Protein AF-0000000078527926 (afdb_homodimer)

Secondary structure (DSSP, 8-state):
--EEEEETTEEEEE-B--B-TTT-SSSEEEEEEE--SSS--EEEEEEEETT-SSEEE-GGGT-TTS--TTTS-GGGGEEEEEEEE--SSPTTPBP-HHHHHHHHTT---TT-EEEEE-S----TTSTTTTSTT---EE--HHHHHHHHHTT-SEEEE-TTEES-S-HHHHHHHHHHHHTTT-EEEESB--GGG-S-SEEEEE-PPP-BTT--EEE---EEEE--GGG--/--EEEEETTEEEEE-B--B-TTT-SSSEEEEEEE--SSS--EEEEEEEETT-SSEEE-GGGT-TTS--TTTS-GGGGEEEEEEEE--SSPTTPBP-HHHHHHHHTT---TT-EEEEE-S----TTSTTTTSTT---EE--HHHHHHHHHTT-SEEEE-TTEES-S-HHHHHHHHHHHHTTT-EEEESB--GGG-S-SEEEEE-PPP-BTT--EEE---EEEE--GGG--

pLDDT: mean 96.19, std 4.08, range [77.5, 98.94]

InterPro domains:
  IPR007325 Kynurenine formamidase/cyclase-like [PF04199] (13-161)
  IPR007325 Kynurenine formamidase/cyclase-like [PTHR31118] (12-221)
  IPR037175 Kynurenine formamidase superfamily [G3DSA:3.50.30.50] (9-224)
  IPR037175 Kynurenine formamidase superfamily [SSF102198] (10-221)

Sequence (458 aa):
MSAYELGNGLRVIDLTKQLDPATETRRCHLFRFNTGGPIPDWHTIMDLTSHLGTHVECPYHHNDNWTDVQGLPITTFMGRAILVNIDHMEPNGKIKGEDLEKACGDRIKEGDIVILDSPRKLAPFTPASNTKEDERLFICRETAEWLKEKKVKCVGFGDGVSIESNNEDVCAFHDVLMEVNVVFLEVLKNLEELTTDTFFMSYAPMPIKGLDSCPIRAYAIEGIAEFSKMSAYELGNGLRVIDLTKQLDPATETRRCHLFRFNTGGPIPDWHTIMDLTSHLGTHVECPYHHNDNWTDVQGLPITTFMGRAILVNIDHMEPNGKIKGEDLEKACGDRIKEGDIVILDSPRKLAPFTPASNTKEDERLFICRETAEWLKEKKVKCVGFGDGVSIESNNEDVCAFHDVLMEVNVVFLEVLKNLEELTTDTFFMSYAPMPIKGLDSCPIRAYAIEGIAEFSK

Solvent-accessible surface area (backbone atoms only — not comparable to full-atom values): 23250 Å² total; per-residue (Å²): 137,48,70,45,78,72,54,96,79,26,35,37,35,48,25,39,47,77,38,44,51,90,72,50,87,59,59,42,45,78,51,72,45,67,76,75,60,96,52,74,44,43,44,31,38,37,41,32,33,21,81,32,67,16,18,40,44,30,24,27,20,58,34,90,86,43,53,27,45,40,72,50,63,73,71,66,31,41,45,39,28,36,58,35,62,49,75,84,70,61,73,56,34,67,44,34,48,69,56,49,45,69,50,47,57,85,69,74,46,73,57,26,31,39,31,39,28,29,84,38,62,48,73,78,94,40,90,52,57,89,38,92,79,44,40,27,31,24,58,23,45,53,32,24,52,43,44,50,73,49,41,39,34,28,41,28,32,31,47,8,36,36,75,77,75,47,69,70,31,35,49,42,24,48,50,61,27,24,75,73,62,26,28,36,38,39,51,49,32,63,69,83,72,54,90,63,51,41,21,30,33,42,42,47,42,59,39,33,56,81,32,25,38,26,43,28,31,30,34,37,36,38,67,49,74,92,23,50,119,137,49,68,45,78,73,55,95,80,26,34,35,35,47,24,38,48,76,38,44,52,91,71,50,87,58,59,42,44,78,51,73,46,66,76,76,60,96,54,72,42,42,45,29,38,38,40,32,34,20,80,31,68,15,19,40,44,29,24,26,19,58,35,90,87,44,51,27,44,40,71,48,62,75,70,66,32,41,45,38,29,37,58,36,61,49,75,85,70,60,74,56,34,65,44,34,46,68,55,49,44,67,50,46,56,85,69,72,48,73,57,25,30,39,31,38,29,30,84,39,62,49,72,79,93,40,90,52,54,90,38,94,79,46,39,28,31,24,58,22,46,53,32,24,51,44,45,52,73,49,42,39,33,29,42,30,32,31,48,8,36,37,77,76,74,46,70,70,31,36,50,41,24,49,51,61,27,24,74,73,62,26,30,35,38,40,52,50,32,64,69,82,72,56,89,64,50,40,19,31,34,41,43,46,44,60,39,34,55,82,30,26,37,26,45,29,33,31,35,36,35,38,66,49,73,93,23,49,118

Organism: NCBI:txid29354

Nearest PDB structures (foldseek):
  5nna-assembly1_B  TM=7.348E-01  e=6.226E-15  Roseibium aggregatum
  4m8d-assembly2_C  TM=7.691E-01  e=6.546E-14  Roseibium aggregatum IAM 12614
  5nmp-assembly5_J  TM=7.400E-01  e=1.209E-14  Ralstonia pseudosolanacearum GMI1000
  8f9x-assembly2_D  TM=7.854E-01  e=1.197E-13  Ruegeria pomeroyi DSS-3
  4cog-assembly2_D  TM=7.211E-01  e=3.336E-13  Burkholderia cenocepacia J2315

Radius of gyration: 22.24 Å; Cα contacts (8 Å, |Δi|>4): 1182; chains: 2; bounding box: 44×62×53 Å

Structure (mmCIF, N/CA/C/O backbone):
data_AF-0000000078527926-model_v1
#
loop_
_entity.id
_entity.type
_entity.pdbx_description
1 polymer Cyclase
#
loop_
_atom_site.group_PDB
_atom_site.id
_atom_site.type_symbol
_atom_site.label_atom_id
_atom_site.label_alt_id
_atom_site.label_comp_id
_atom_site.label_asym_id
_atom_site.label_entity_id
_atom_site.label_seq_id
_atom_site.pdbx_PDB_ins_code
_atom_site.Cartn_x
_atom_site.Cartn_y
_atom_site.Cartn_z
_atom_site.occupancy
_atom_site.B_iso_or_equiv
_atom_site.auth_seq_id
_atom_site.auth_comp_id
_atom_site.auth_asym_id
_atom_site.auth_atom_id
_atom_site.pdbx_PDB_model_num
ATOM 1 N N . MET A 1 1 ? 0.013 5.883 -17.844 1 83.56 1 MET A N 1
ATOM 2 C CA . MET A 1 1 ? 1.442 5.594 -17.766 1 83.56 1 MET A CA 1
ATOM 3 C C . MET A 1 1 ? 1.753 4.719 -16.547 1 83.56 1 MET A C 1
ATOM 5 O O . MET A 1 1 ? 1.221 4.945 -15.461 1 83.56 1 MET A O 1
ATOM 9 N N . SER A 1 2 ? 2.645 3.678 -16.812 1 93.44 2 SER A N 1
ATOM 10 C CA . SER A 1 2 ? 2.873 2.713 -15.734 1 93.44 2 SER A CA 1
ATOM 11 C C . SER A 1 2 ? 4.32 2.752 -15.258 1 93.44 2 SER A C 1
ATOM 13 O O . SER A 1 2 ? 4.648 2.178 -14.219 1 93.44 2 SER A O 1
ATOM 15 N N . ALA A 1 3 ? 5.16 3.502 -16 1 96.88 3 ALA A N 1
ATOM 16 C CA . ALA A 1 3 ? 6.562 3.615 -15.609 1 96.88 3 ALA A CA 1
ATOM 17 C C . ALA A 1 3 ? 6.977 5.078 -15.461 1 96.88 3 ALA A C 1
ATOM 19 O O . ALA A 1 3 ? 6.602 5.918 -16.281 1 96.88 3 ALA A O 1
ATOM 20 N N . TYR A 1 4 ? 7.734 5.363 -14.398 1 97.25 4 TYR A N 1
ATOM 21 C CA . TYR A 1 4 ? 8.148 6.73 -14.086 1 97.25 4 TYR A CA 1
ATOM 22 C C . TYR A 1 4 ? 9.594 6.77 -13.609 1 97.25 4 TYR A C 1
ATOM 24 O O . TYR A 1 4 ? 10.109 5.781 -13.078 1 97.25 4 TYR A O 1
ATOM 32 N N . GLU A 1 5 ? 10.18 7.957 -13.781 1 95.5 5 GLU A N 1
ATOM 33 C CA . GLU A 1 5 ? 11.453 8.227 -13.125 1 95.5 5 GLU A CA 1
ATOM 34 C C . GLU A 1 5 ? 11.242 8.742 -11.703 1 95.5 5 GLU A C 1
ATOM 36 O O . GLU A 1 5 ? 10.367 9.578 -11.461 1 95.5 5 GLU A O 1
ATOM 41 N N . LEU A 1 6 ? 11.977 8.234 -10.734 1 93.5 6 LEU A N 1
ATOM 42 C CA . LEU A 1 6 ? 11.875 8.664 -9.344 1 93.5 6 LEU A CA 1
ATOM 43 C C . LEU A 1 6 ? 13.008 9.617 -8.984 1 93.5 6 LEU A C 1
ATOM 45 O O . LEU A 1 6 ? 12.945 10.312 -7.969 1 93.5 6 LEU A O 1
ATOM 49 N N . GLY A 1 7 ? 13.992 9.719 -9.828 1 88.56 7 GLY A N 1
ATOM 50 C CA . GLY A 1 7 ? 15.203 10.484 -9.555 1 88.56 7 GLY A CA 1
ATOM 51 C C . GLY A 1 7 ? 16.375 9.609 -9.148 1 88.56 7 GLY A C 1
ATOM 52 O O . GLY A 1 7 ? 16.203 8.438 -8.805 1 88.56 7 GLY A O 1
ATOM 53 N N . ASN A 1 8 ? 17.562 10.117 -9.234 1 89.62 8 ASN A N 1
ATOM 54 C CA . ASN A 1 8 ? 18.781 9.43 -8.82 1 89.62 8 ASN A CA 1
ATOM 55 C C . ASN A 1 8 ? 18.969 8.109 -9.562 1 89.62 8 ASN A C 1
ATOM 57 O O . ASN A 1 8 ? 19.422 7.125 -8.977 1 89.62 8 ASN A O 1
ATOM 61 N N . GLY A 1 9 ? 18.469 8.016 -10.758 1 93.12 9 GLY A N 1
ATOM 62 C CA . GLY A 1 9 ? 18.641 6.832 -11.578 1 93.12 9 GLY A CA 1
ATOM 63 C C . GLY A 1 9 ? 17.641 5.73 -11.258 1 93.12 9 GLY A C 1
ATOM 64 O O . GLY A 1 9 ? 17.766 4.613 -11.766 1 93.12 9 GLY A O 1
ATOM 65 N N . LEU A 1 10 ? 16.703 6.059 -10.383 1 97.69 10 LEU A N 1
ATOM 66 C CA . LEU A 1 10 ? 15.703 5.066 -10 1 97.69 10 LEU A CA 1
ATOM 67 C C . LEU A 1 10 ? 14.469 5.172 -10.883 1 97.69 10 LEU A C 1
ATOM 69 O O . LEU A 1 10 ? 14.086 6.27 -11.297 1 97.69 10 LEU A O 1
ATOM 73 N N . ARG A 1 11 ? 13.883 4.012 -11.133 1 97.88 11 ARG A N 1
ATOM 74 C CA . ARG A 1 11 ? 12.664 3.91 -11.938 1 97.88 11 ARG A CA 1
ATOM 75 C C . ARG A 1 11 ? 11.578 3.141 -11.195 1 97.88 11 ARG A C 1
ATOM 77 O O . ARG A 1 11 ? 11.852 2.098 -10.594 1 97.88 11 ARG A O 1
ATOM 84 N N . VAL A 1 12 ? 10.398 3.672 -11.211 1 98.69 12 VAL A N 1
ATOM 85 C CA . VAL A 1 12 ? 9.289 2.982 -10.562 1 98.69 12 VAL A CA 1
ATOM 86 C C . VAL A 1 12 ? 8.305 2.484 -11.609 1 98.69 12 VAL A C 1
ATOM 88 O O . VAL A 1 12 ? 8.016 3.186 -12.578 1 98.69 12 VAL A O 1
ATOM 91 N N . ILE A 1 13 ? 7.852 1.299 -11.516 1 98.81 13 ILE A N 1
ATOM 92 C CA . ILE A 1 13 ? 6.848 0.688 -12.375 1 98.81 13 ILE A CA 1
ATOM 93 C C . ILE A 1 13 ? 5.613 0.32 -11.555 1 98.81 13 ILE A C 1
ATOM 95 O O . ILE A 1 13 ? 5.711 -0.422 -10.578 1 98.81 13 ILE A O 1
ATOM 99 N N . ASP A 1 14 ? 4.496 0.911 -11.906 1 98.81 14 ASP A N 1
ATOM 100 C CA . ASP A 1 14 ? 3.217 0.518 -11.32 1 98.81 14 ASP A CA 1
ATOM 101 C C . ASP A 1 14 ? 2.773 -0.848 -11.844 1 98.81 14 ASP A C 1
ATOM 103 O O . ASP A 1 14 ? 2.475 -0.999 -13.031 1 98.81 14 ASP A O 1
ATOM 107 N N . LEU A 1 15 ? 2.688 -1.81 -10.938 1 98.88 15 LEU A N 1
ATOM 108 C CA . LEU A 1 15 ? 2.383 -3.184 -11.32 1 98.88 15 LEU A CA 1
ATOM 109 C C . LEU A 1 15 ? 0.941 -3.539 -10.969 1 98.88 15 LEU A C 1
ATOM 111 O O . LEU A 1 15 ? 0.622 -4.711 -10.75 1 98.88 15 LEU A O 1
ATOM 115 N N . THR A 1 16 ? 0.105 -2.58 -10.875 1 98.56 16 THR A N 1
ATOM 116 C CA . THR A 1 16 ? -1.243 -2.762 -10.344 1 98.56 16 THR A CA 1
ATOM 117 C C . THR A 1 16 ? -2.285 -2.52 -11.438 1 98.56 16 THR A C 1
ATOM 119 O O . THR A 1 16 ? -2.148 -1.595 -12.234 1 98.56 16 THR A O 1
ATOM 122 N N . LYS A 1 17 ? -3.277 -3.324 -11.461 1 97.25 17 LYS A N 1
ATOM 123 C CA . LYS A 1 17 ? -4.445 -3.072 -12.297 1 97.25 17 LYS A CA 1
ATOM 124 C C . LYS A 1 17 ? -5.195 -1.827 -11.828 1 97.25 17 LYS A C 1
ATOM 126 O O . LYS A 1 17 ? -5.566 -1.722 -10.664 1 97.25 17 LYS A O 1
ATOM 131 N N . GLN A 1 18 ? -5.426 -0.929 -12.742 1 97.25 18 GLN A N 1
ATOM 132 C CA . GLN A 1 18 ? -6.305 0.193 -12.43 1 97.25 18 GLN A CA 1
ATOM 133 C C . GLN A 1 18 ? -7.762 -0.26 -12.328 1 97.25 18 GLN A C 1
ATOM 135 O O . GLN A 1 18 ? -8.211 -1.096 -13.117 1 97.25 18 GLN A O 1
ATOM 140 N N . LEU A 1 19 ? -8.492 0.302 -11.359 1 98.06 19 LEU A N 1
ATOM 141 C CA . LEU A 1 19 ? -9.844 -0.175 -11.102 1 98.06 19 LEU A CA 1
ATOM 142 C C . LEU A 1 19 ? -10.875 0.89 -11.469 1 98.06 19 LEU A C 1
ATOM 144 O O . LEU A 1 19 ? -10.75 2.047 -11.062 1 98.06 19 LEU A O 1
ATOM 148 N N . ASP A 1 20 ? -11.789 0.485 -12.227 1 98.12 20 ASP A N 1
ATOM 149 C CA . ASP A 1 20 ? -12.977 1.281 -12.523 1 98.12 20 ASP A CA 1
ATOM 150 C C . ASP A 1 20 ? -14.242 0.594 -12.016 1 98.12 20 ASP A C 1
ATOM 152 O O . ASP A 1 20 ? -14.672 -0.415 -12.578 1 98.12 20 ASP A O 1
ATOM 156 N N . PRO A 1 21 ? -14.812 1.183 -10.969 1 98.44 21 PRO A N 1
ATOM 157 C CA . PRO A 1 21 ? -16 0.548 -10.398 1 98.44 21 PRO A CA 1
ATOM 158 C C . PRO A 1 21 ? -17.078 0.281 -11.453 1 98.44 21 PRO A C 1
ATOM 160 O O . PRO A 1 21 ? -17.844 -0.689 -11.336 1 98.44 21 PRO A O 1
ATOM 163 N N . ALA A 1 22 ? -17.156 1.007 -12.492 1 97.62 22 ALA A N 1
ATOM 164 C CA . ALA A 1 22 ? -18.188 0.886 -13.516 1 97.62 22 ALA A CA 1
ATOM 165 C C . ALA A 1 22 ? -17.984 -0.373 -14.359 1 97.62 22 ALA A C 1
ATOM 167 O O . ALA A 1 22 ? -18.938 -0.889 -14.953 1 97.62 22 ALA A O 1
ATOM 168 N N . THR A 1 23 ? -16.75 -0.909 -14.406 1 95.12 23 THR A N 1
ATOM 169 C CA . THR A 1 23 ? -16.5 -1.986 -15.359 1 95.12 23 THR A CA 1
ATOM 170 C C . THR A 1 23 ? -16 -3.238 -14.633 1 95.12 23 THR A C 1
ATOM 172 O O . THR A 1 23 ? -15.906 -4.309 -15.234 1 95.12 23 THR A O 1
ATOM 175 N N . GLU A 1 24 ? -15.758 -3.074 -13.312 1 95.31 24 GLU A N 1
ATOM 176 C CA . GLU A 1 24 ? -15.266 -4.246 -12.594 1 95.31 24 GLU A CA 1
ATOM 177 C C . GLU A 1 24 ? -16.344 -5.316 -12.477 1 95.31 24 GLU A C 1
ATOM 179 O O . GLU A 1 24 ? -17.5 -5.004 -12.203 1 95.31 24 GLU A O 1
ATOM 184 N N . THR A 1 25 ? -15.93 -6.559 -12.727 1 92.81 25 THR A N 1
ATOM 185 C CA . THR A 1 25 ? -16.859 -7.672 -12.578 1 92.81 25 THR A CA 1
ATOM 186 C C . THR A 1 25 ? -16.938 -8.117 -11.117 1 92.81 25 THR A C 1
ATOM 188 O O . THR A 1 25 ? -17.969 -8.656 -10.688 1 92.81 25 THR A O 1
ATOM 191 N N . ARG A 1 26 ? -15.914 -7.91 -10.422 1 95.31 26 ARG A N 1
ATOM 192 C CA . ARG A 1 26 ? -15.922 -8.219 -8.992 1 95.31 26 ARG A CA 1
ATOM 193 C C . ARG A 1 26 ? -16.469 -7.051 -8.18 1 95.31 26 ARG A C 1
ATOM 195 O O . ARG A 1 26 ? -16.5 -5.914 -8.664 1 95.31 26 ARG A O 1
ATOM 202 N N . ARG A 1 27 ? -16.844 -7.344 -7 1 98.06 27 ARG A N 1
ATOM 203 C CA . ARG A 1 27 ? -17.453 -6.359 -6.113 1 98.06 27 ARG A CA 1
ATOM 204 C C . ARG A 1 27 ? -16.531 -5.16 -5.906 1 98.06 27 ARG A C 1
ATOM 206 O O . ARG A 1 27 ? -15.453 -5.297 -5.34 1 98.06 27 ARG A O 1
ATOM 213 N N . CYS A 1 28 ? -16.953 -4.012 -6.344 1 98.69 28 CYS A N 1
ATOM 214 C CA . CYS A 1 28 ? -16.266 -2.729 -6.262 1 98.69 28 CYS A CA 1
ATOM 215 C C . CYS A 1 28 ? -17.25 -1.572 -6.398 1 98.69 28 CYS A C 1
ATOM 217 O O . CYS A 1 28 ? -17.484 -1.089 -7.504 1 98.69 28 CYS A O 1
ATOM 219 N N . HIS A 1 29 ? -17.734 -1.131 -5.27 1 98.75 29 HIS A N 1
ATOM 220 C CA . HIS A 1 29 ? -18.719 -0.05 -5.258 1 98.75 29 HIS A CA 1
ATOM 221 C C . HIS A 1 29 ? -18.25 1.104 -4.375 1 98.75 29 HIS A C 1
ATOM 223 O O . HIS A 1 29 ? -17.703 0.881 -3.297 1 98.75 29 HIS A O 1
ATOM 229 N N . LEU A 1 30 ? -18.469 2.232 -4.887 1 98.69 30 LEU A N 1
ATOM 230 C CA . LEU A 1 30 ? -18.172 3.457 -4.148 1 98.69 30 LEU A CA 1
ATOM 231 C C . LEU A 1 30 ? -19.438 4.27 -3.91 1 98.69 30 LEU A C 1
ATOM 233 O O . LEU A 1 30 ? -20.25 4.453 -4.824 1 98.69 30 LEU A O 1
ATOM 237 N N . PHE A 1 31 ? -19.625 4.695 -2.701 1 98.69 31 PHE A N 1
ATOM 238 C CA . PHE A 1 31 ? -20.688 5.625 -2.344 1 98.69 31 PHE A CA 1
ATOM 239 C C . PHE A 1 31 ? -20.109 6.891 -1.719 1 98.69 31 PHE A C 1
ATOM 241 O O . PHE A 1 31 ? -19.844 6.93 -0.518 1 98.69 31 PHE A O 1
ATOM 248 N N . ARG A 1 32 ? -19.984 7.895 -2.529 1 97.88 32 ARG A N 1
ATOM 249 C CA . ARG A 1 32 ? -19.391 9.164 -2.117 1 97.88 32 ARG A CA 1
ATOM 250 C C . ARG A 1 32 ? -20.438 10.094 -1.535 1 97.88 32 ARG A C 1
ATOM 252 O O . ARG A 1 32 ? -21.562 10.164 -2.045 1 97.88 32 ARG A O 1
ATOM 259 N N . PHE A 1 33 ? -20.062 10.859 -0.472 1 97.69 33 PHE A N 1
ATOM 260 C CA . PHE A 1 33 ? -21 11.797 0.154 1 97.69 33 PHE A CA 1
ATOM 261 C C . PHE A 1 33 ? -20.234 12.961 0.793 1 97.69 33 PHE A C 1
ATOM 263 O O . PHE A 1 33 ? -19.062 12.82 1.148 1 97.69 33 PHE A O 1
ATOM 270 N N . ASN A 1 34 ? -20.844 14.078 0.861 1 96.12 34 ASN A N 1
ATOM 271 C CA . ASN A 1 34 ? -20.328 15.195 1.644 1 96.12 34 ASN A CA 1
ATOM 272 C C . ASN A 1 34 ? -20.734 15.086 3.111 1 96.12 34 ASN A C 1
ATOM 274 O O . ASN A 1 34 ? -21.875 14.75 3.424 1 96.12 34 ASN A O 1
ATOM 278 N N . THR A 1 35 ? -19.781 15.289 3.986 1 93.06 35 THR A N 1
ATOM 279 C CA . THR A 1 35 ? -20.062 15.102 5.41 1 93.06 35 THR A CA 1
ATOM 280 C C . THR A 1 35 ? -21.031 16.156 5.918 1 93.06 35 THR A C 1
ATOM 282 O O . THR A 1 35 ? -21.594 16.016 7.004 1 93.06 35 THR A O 1
ATOM 285 N N . GLY A 1 36 ? -21.281 17.234 5.164 1 89.25 36 GLY A N 1
ATOM 286 C CA . GLY A 1 36 ? -22.312 18.203 5.484 1 89.25 36 GLY A CA 1
ATOM 287 C C . GLY A 1 36 ? -21.781 19.375 6.289 1 89.25 36 GLY A C 1
ATOM 288 O O . GLY A 1 36 ? -22.531 20.281 6.66 1 89.25 36 GLY A O 1
ATOM 289 N N . GLY A 1 37 ? -20.484 19.422 6.535 1 86.75 37 GLY A N 1
ATOM 290 C CA . GLY A 1 37 ? -19.891 20.531 7.266 1 86.75 37 GLY A CA 1
ATOM 291 C C . GLY A 1 37 ? -19.781 21.797 6.434 1 86.75 37 GLY A C 1
ATOM 292 O O . GLY A 1 37 ? -20.234 21.844 5.293 1 86.75 37 GLY A O 1
ATOM 293 N N . PRO A 1 38 ? -19.234 22.797 7.105 1 88.5 38 PRO A N 1
ATOM 294 C CA . PRO A 1 38 ? -19.188 24.125 6.465 1 88.5 38 PRO A CA 1
ATOM 295 C C . PRO A 1 38 ? -18.203 24.172 5.301 1 88.5 38 PRO A C 1
ATOM 297 O O . PRO A 1 38 ? -18.234 25.109 4.496 1 88.5 38 PRO A O 1
ATOM 300 N N . ILE A 1 39 ? -17.312 23.281 5.258 1 87.75 39 ILE A N 1
ATOM 301 C CA . ILE A 1 39 ? -16.359 23.203 4.16 1 87.75 39 ILE A CA 1
ATOM 302 C C . ILE A 1 39 ? -16.5 21.875 3.439 1 87.75 39 ILE A C 1
ATOM 304 O O . ILE A 1 39 ? -16.922 20.875 4.039 1 87.75 39 ILE A O 1
ATOM 308 N N . PRO A 1 40 ? -16.219 21.906 2.156 1 89.62 40 PRO A N 1
ATOM 309 C CA . PRO A 1 40 ? -16.297 20.641 1.439 1 89.62 40 PRO A CA 1
ATOM 310 C C . PRO A 1 40 ? -15.445 19.547 2.088 1 89.62 40 PRO A C 1
ATOM 312 O O . PRO A 1 40 ? -14.281 19.766 2.418 1 89.62 40 PRO A O 1
ATOM 315 N N . ASP A 1 41 ? -15.969 18.516 2.336 1 93 41 ASP A N 1
ATOM 316 C CA . ASP A 1 41 ? -15.375 17.359 3.006 1 93 41 ASP A CA 1
ATOM 317 C C . ASP A 1 41 ? -16.016 16.062 2.529 1 93 41 ASP A C 1
ATOM 319 O O . ASP A 1 41 ? -16.891 15.5 3.207 1 93 41 ASP A O 1
ATOM 323 N N . TRP A 1 42 ? -15.492 15.594 1.428 1 96.56 42 TRP A N 1
ATOM 324 C CA . TRP A 1 42 ? -16.094 14.422 0.8 1 96.56 42 TRP A CA 1
ATOM 325 C C . TRP A 1 42 ? -15.43 13.141 1.307 1 96.56 42 TRP A C 1
ATOM 327 O O . TRP A 1 42 ? -14.203 13.07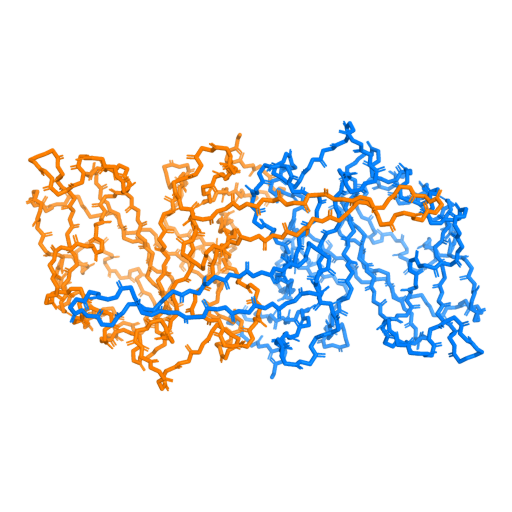 1.431 1 96.56 42 TRP A O 1
ATOM 337 N N . HIS A 1 43 ? -16.234 12.211 1.64 1 98 43 HIS A N 1
ATOM 338 C CA . HIS A 1 43 ? -15.852 10.859 2.014 1 98 43 HIS A CA 1
ATOM 339 C C . HIS A 1 43 ? -16.469 9.828 1.072 1 98 43 HIS A C 1
ATOM 341 O O . HIS A 1 43 ? -17.375 10.148 0.308 1 98 43 HIS A O 1
ATOM 347 N N . THR A 1 44 ? -15.922 8.695 1.082 1 98.75 44 THR A N 1
ATOM 348 C CA . THR A 1 44 ? -16.453 7.602 0.272 1 98.75 44 THR A CA 1
ATOM 349 C C . THR A 1 44 ? -16.578 6.328 1.1 1 98.75 44 THR A C 1
ATOM 351 O O . THR A 1 44 ? -15.664 5.965 1.843 1 98.75 44 THR A O 1
ATOM 354 N N . ILE A 1 45 ? -17.719 5.715 1.054 1 98.81 45 ILE A N 1
ATOM 355 C CA . ILE A 1 45 ? -17.875 4.332 1.498 1 98.81 45 ILE A CA 1
ATOM 356 C C . ILE A 1 45 ? -17.375 3.383 0.414 1 98.81 45 ILE A C 1
ATOM 358 O O . ILE A 1 45 ? -17.797 3.471 -0.742 1 98.81 45 ILE A O 1
ATOM 362 N N . MET A 1 46 ? -16.484 2.57 0.782 1 98.88 46 MET A N 1
ATOM 363 C CA . MET A 1 46 ? -15.914 1.578 -0.122 1 98.88 46 MET A CA 1
ATOM 364 C C . MET A 1 46 ? -16.484 0.191 0.163 1 98.88 46 MET A C 1
ATOM 366 O O . MET A 1 46 ? -16.281 -0.357 1.247 1 98.88 46 MET A O 1
ATOM 370 N N . ASP A 1 47 ? -17.188 -0.351 -0.741 1 98.88 47 ASP A N 1
ATOM 371 C CA . ASP A 1 47 ? -17.734 -1.706 -0.709 1 98.88 47 ASP A CA 1
ATOM 372 C C . ASP A 1 47 ? -17.016 -2.613 -1.699 1 98.88 47 ASP A C 1
ATOM 374 O O . ASP A 1 47 ? -17.391 -2.691 -2.871 1 98.88 47 ASP A O 1
ATOM 378 N N . LEU A 1 48 ? -16.031 -3.334 -1.175 1 98.88 48 LEU A N 1
ATOM 379 C CA . LEU A 1 48 ? -15.07 -4.047 -2.014 1 98.88 48 LEU A CA 1
ATOM 380 C C . LEU A 1 48 ? -14.992 -5.52 -1.624 1 98.88 48 LEU A C 1
ATOM 382 O O . LEU A 1 48 ? -15.438 -5.902 -0.539 1 98.88 48 LEU A O 1
ATOM 386 N N . THR A 1 49 ? -14.492 -6.312 -2.488 1 98.75 49 THR A N 1
ATOM 387 C CA . THR A 1 49 ? -14.102 -7.668 -2.121 1 98.75 49 THR A CA 1
ATOM 388 C C . THR A 1 49 ? -12.594 -7.75 -1.891 1 98.75 49 THR A C 1
ATOM 390 O O . THR A 1 49 ? -11.82 -7.031 -2.527 1 98.75 49 THR A O 1
ATOM 393 N N . SER A 1 50 ? -12.203 -8.641 -1.017 1 98.62 50 SER A N 1
ATOM 394 C CA . SER A 1 50 ? -10.797 -8.789 -0.644 1 98.62 50 SER A CA 1
ATOM 395 C C . SER A 1 50 ? -9.961 -9.266 -1.826 1 98.62 50 SER A C 1
ATOM 397 O O . SER A 1 50 ? -8.75 -9.07 -1.852 1 98.62 50 SER A O 1
ATOM 399 N N . HIS A 1 51 ? -10.5 -9.906 -2.789 1 97.38 51 HIS A N 1
ATOM 400 C CA . HIS A 1 51 ? -9.805 -10.422 -3.961 1 97.38 51 HIS A CA 1
ATOM 401 C C . HIS A 1 51 ? -10.086 -9.57 -5.195 1 97.38 51 HIS A C 1
ATOM 403 O O . HIS A 1 51 ? -10.352 -10.102 -6.273 1 97.38 51 HIS A O 1
ATOM 409 N N . LEU A 1 52 ? -10.039 -8.305 -5.047 1 97.81 52 LEU A N 1
ATOM 410 C CA . LEU A 1 52 ? -10.289 -7.32 -6.098 1 97.81 52 LEU A CA 1
ATOM 411 C C . LEU A 1 52 ? -8.977 -6.887 -6.75 1 97.81 52 LEU A C 1
ATOM 413 O O . LEU A 1 52 ? -8.023 -6.535 -6.055 1 97.81 52 LEU A O 1
ATOM 417 N N . GLY A 1 53 ? -8.961 -6.91 -8.148 1 97 53 GLY A N 1
ATOM 418 C CA . GLY A 1 53 ? -7.789 -6.406 -8.836 1 97 53 GLY A CA 1
ATOM 419 C C . GLY A 1 53 ? -6.504 -7.082 -8.406 1 97 53 GLY A C 1
ATOM 420 O O . GLY A 1 53 ? -6.496 -8.281 -8.109 1 97 53 GLY A O 1
ATOM 421 N N . THR A 1 54 ? -5.414 -6.355 -8.594 1 98.38 54 THR A N 1
ATOM 422 C CA . THR A 1 54 ? -4.172 -6.824 -7.996 1 98.38 54 THR A CA 1
ATOM 423 C C . THR A 1 54 ? -4.309 -6.949 -6.48 1 98.38 54 THR A C 1
ATOM 425 O O . THR A 1 54 ? -4.73 -6.004 -5.812 1 98.38 54 THR A O 1
ATOM 428 N N . HIS A 1 55 ? -4.062 -8.141 -5.984 1 98.62 55 HIS A N 1
ATOM 429 C CA . HIS A 1 55 ? -4.273 -8.359 -4.559 1 98.62 55 HIS A CA 1
ATOM 430 C C . HIS A 1 55 ? -3.285 -9.383 -4 1 98.62 55 HIS A C 1
ATOM 432 O O . HIS A 1 55 ? -2.646 -10.109 -4.762 1 98.62 55 HIS A O 1
ATOM 438 N N . VAL A 1 56 ? -3.15 -9.32 -2.709 1 98.88 56 VAL A N 1
ATOM 439 C CA . VAL A 1 56 ? -2.33 -10.297 -2 1 98.88 56 VAL A CA 1
ATOM 440 C C . VAL A 1 56 ? -3.229 -11.289 -1.262 1 98.88 56 VAL A C 1
ATOM 442 O O . VAL A 1 56 ? -4.188 -10.891 -0.595 1 98.88 56 VAL A O 1
ATOM 445 N N . GLU A 1 57 ? -2.975 -12.547 -1.482 1 98.5 57 GLU A N 1
ATOM 446 C CA . GLU A 1 57 ? -3.643 -13.609 -0.73 1 98.5 57 GLU A CA 1
ATOM 447 C C . GLU A 1 57 ? -2.809 -14.039 0.474 1 98.5 57 GLU A C 1
ATOM 449 O O . GLU A 1 57 ? -1.612 -14.305 0.344 1 98.5 57 GLU A O 1
ATOM 454 N N . CYS A 1 58 ? -3.469 -14.086 1.604 1 98.69 58 CYS A N 1
ATOM 455 C CA . CYS A 1 58 ? -2.803 -14.477 2.844 1 98.69 58 CYS A CA 1
ATOM 456 C C . CYS A 1 58 ? -3.338 -15.805 3.359 1 98.69 58 CYS A C 1
ATOM 458 O O . CYS A 1 58 ? -4.387 -16.266 2.914 1 98.69 58 CYS A O 1
ATOM 460 N N . PRO A 1 59 ? -2.604 -16.422 4.25 1 98.69 59 PRO A N 1
ATOM 461 C CA . PRO A 1 59 ? -2.914 -17.797 4.672 1 98.69 59 PRO A CA 1
ATOM 462 C C . PRO A 1 59 ? -4.336 -17.938 5.211 1 98.69 59 PRO A C 1
ATOM 464 O O . PRO A 1 59 ? -4.992 -18.953 4.969 1 98.69 59 PRO A O 1
ATOM 467 N N . TYR A 1 60 ? -4.879 -16.969 5.832 1 98.38 60 TYR A N 1
ATOM 468 C CA . TYR A 1 60 ? -6.199 -17 6.453 1 98.38 60 TYR A CA 1
ATOM 469 C C . TYR A 1 60 ? -7.289 -17.203 5.406 1 98.38 60 TYR A C 1
ATOM 471 O O . TYR A 1 60 ? -8.406 -17.594 5.738 1 98.38 60 TYR A O 1
ATOM 479 N N . HIS A 1 61 ? -7.016 -17.016 4.133 1 96.88 61 HIS A N 1
ATOM 480 C CA . HIS A 1 61 ? -7.996 -17.219 3.072 1 96.88 61 HIS A CA 1
ATOM 481 C C . HIS A 1 61 ? -8.227 -18.703 2.805 1 96.88 61 HIS A C 1
ATOM 483 O O . HIS A 1 61 ? -9.234 -19.078 2.211 1 96.88 61 HIS A O 1
ATOM 489 N N . HIS A 1 62 ? -7.273 -19.5 3.275 1 96.38 62 HIS A N 1
ATOM 490 C CA . HIS A 1 62 ? -7.32 -20.922 2.943 1 96.38 62 HIS A CA 1
ATOM 491 C C . HIS A 1 62 ? -7.562 -21.766 4.188 1 96.38 62 HIS A C 1
ATOM 493 O O . HIS A 1 62 ? -7.977 -22.938 4.082 1 96.38 62 HIS A O 1
ATOM 499 N N . ASN A 1 63 ? -7.27 -21.25 5.355 1 96.5 63 ASN A N 1
ATOM 500 C CA . ASN A 1 63 ? -7.383 -21.984 6.605 1 96.5 63 ASN A CA 1
ATOM 501 C C . ASN A 1 63 ? -7.695 -21.062 7.781 1 96.5 63 ASN A C 1
ATOM 503 O O . ASN A 1 63 ? -6.969 -20.109 8.031 1 96.5 63 ASN A O 1
ATOM 507 N N . ASP A 1 64 ? -8.641 -21.438 8.617 1 95.88 64 ASP A N 1
ATOM 508 C CA . ASP A 1 64 ? -9.156 -20.594 9.688 1 95.88 64 ASP A CA 1
ATOM 509 C C . ASP A 1 64 ? -8.117 -20.406 10.789 1 95.88 64 ASP A C 1
ATOM 511 O O . ASP A 1 64 ? -8.211 -19.484 11.594 1 95.88 64 ASP A O 1
ATOM 515 N N . ASN A 1 65 ? -7.188 -21.281 10.82 1 97 65 ASN A N 1
ATOM 516 C CA . ASN A 1 65 ? -6.211 -21.25 11.898 1 97 65 ASN A CA 1
ATOM 517 C C . ASN A 1 65 ? -4.91 -20.578 11.469 1 97 65 ASN A C 1
ATOM 519 O O . ASN A 1 65 ? -3.967 -20.484 12.25 1 97 65 ASN A O 1
ATOM 523 N N . TRP A 1 66 ? -4.895 -20.203 10.227 1 98.12 66 TRP A N 1
ATOM 524 C CA . TRP A 1 66 ? -3.656 -19.609 9.719 1 98.12 66 TRP A CA 1
ATOM 525 C C . TRP A 1 66 ? -3.719 -18.094 9.773 1 98.12 66 TRP A C 1
ATOM 527 O O . TRP A 1 66 ? -4.727 -17.516 10.188 1 98.12 66 TRP A O 1
ATOM 537 N N . THR A 1 67 ? -2.654 -17.406 9.5 1 98.38 67 THR A N 1
ATOM 538 C CA . THR A 1 67 ? -2.412 -16 9.805 1 98.38 67 THR A CA 1
ATOM 539 C C . THR A 1 67 ? -3.191 -15.102 8.859 1 98.38 67 THR A C 1
ATOM 541 O O . THR A 1 67 ? -3.195 -15.32 7.645 1 98.38 67 THR A O 1
ATOM 544 N N . ASP A 1 68 ? -3.947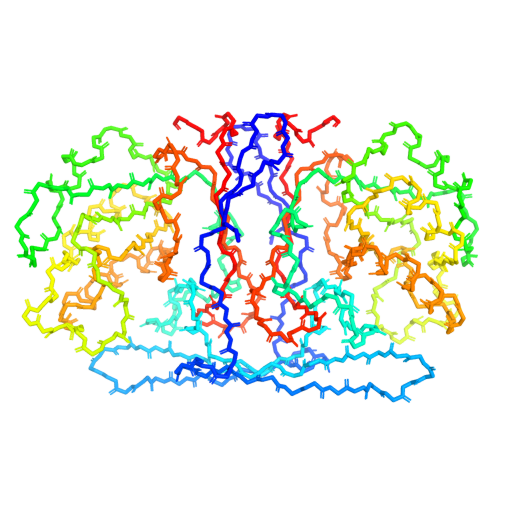 -14.125 9.375 1 98.44 68 ASP A N 1
ATOM 545 C CA . ASP A 1 68 ? -4.641 -13.125 8.562 1 98.44 68 ASP A CA 1
ATOM 546 C C . ASP A 1 68 ? -3.699 -12 8.148 1 98.44 68 ASP A C 1
ATOM 548 O O . ASP A 1 68 ? -2.498 -12.062 8.414 1 98.44 68 ASP A O 1
ATOM 552 N N . VAL A 1 69 ? -4.176 -11.055 7.414 1 98.56 69 VAL A N 1
ATOM 553 C CA . VAL A 1 69 ? -3.373 -9.977 6.836 1 98.56 69 VAL A CA 1
ATOM 554 C C . VAL A 1 69 ? -2.633 -9.234 7.945 1 98.56 69 VAL A C 1
ATOM 556 O O . VAL A 1 69 ? -1.421 -9.023 7.855 1 98.56 69 VAL A O 1
ATOM 559 N N . GLN A 1 70 ? -3.324 -8.836 8.953 1 97.69 70 GLN A N 1
ATOM 560 C CA . GLN A 1 70 ? -2.754 -8.016 10.016 1 97.69 70 GLN A CA 1
ATOM 561 C C . GLN A 1 70 ? -1.683 -8.781 10.781 1 97.69 70 GLN A C 1
ATOM 563 O O . GLN A 1 70 ? -0.715 -8.188 11.266 1 97.69 70 GLN A O 1
ATOM 568 N N . GLY A 1 71 ? -1.801 -10.031 10.852 1 97.81 71 GLY A N 1
ATOM 569 C CA . GLY A 1 71 ? -0.918 -10.844 11.664 1 97.81 71 GLY A CA 1
ATOM 570 C C . GLY A 1 71 ? 0.435 -11.086 11.023 1 97.81 71 GLY A C 1
ATOM 571 O O . GLY A 1 71 ? 1.373 -11.531 11.695 1 97.81 71 GLY A O 1
ATOM 572 N N . LEU A 1 72 ? 0.583 -10.852 9.781 1 98.25 72 LEU A N 1
ATOM 573 C CA . LEU A 1 72 ? 1.857 -11.016 9.086 1 98.25 72 LEU A CA 1
ATOM 574 C C . LEU A 1 72 ? 2.752 -9.797 9.305 1 98.25 72 LEU A C 1
ATOM 576 O O . LEU A 1 72 ? 2.273 -8.664 9.289 1 98.25 72 LEU A O 1
ATOM 580 N N . PRO A 1 73 ? 4.043 -10.031 9.531 1 97.56 73 PRO A N 1
ATOM 581 C CA . PRO A 1 73 ? 4.926 -8.875 9.664 1 97.56 73 PRO A CA 1
ATOM 582 C C . PRO A 1 73 ? 4.992 -8.031 8.383 1 97.56 73 PRO A C 1
ATOM 584 O O . PRO A 1 73 ? 4.855 -8.57 7.281 1 97.56 73 PRO A O 1
ATOM 587 N N . ILE A 1 74 ? 5.211 -6.75 8.555 1 98.19 74 ILE A N 1
ATOM 588 C CA . ILE A 1 74 ? 5.176 -5.836 7.414 1 98.19 74 ILE A CA 1
ATOM 589 C C . ILE A 1 74 ? 6.258 -6.223 6.41 1 98.19 74 ILE A C 1
ATOM 591 O O . ILE A 1 74 ? 6.125 -5.957 5.211 1 98.19 74 ILE A O 1
ATOM 595 N N . THR A 1 75 ? 7.359 -6.898 6.867 1 98.31 75 THR A N 1
ATOM 596 C CA . THR A 1 75 ? 8.469 -7.293 6.004 1 98.31 75 THR A CA 1
ATOM 597 C C . THR A 1 75 ? 8.008 -8.328 4.977 1 98.31 75 THR A C 1
ATOM 599 O O . THR A 1 75 ? 8.703 -8.578 3.986 1 98.31 75 THR A O 1
ATOM 602 N N . THR A 1 76 ? 6.887 -8.914 5.207 1 98.56 76 THR A N 1
ATOM 603 C CA . THR A 1 76 ? 6.312 -9.844 4.242 1 98.56 76 THR A CA 1
ATOM 604 C C . THR A 1 76 ? 5.973 -9.125 2.938 1 98.56 76 THR A C 1
ATOM 606 O O . THR A 1 76 ? 5.973 -9.742 1.867 1 98.56 76 THR A O 1
ATOM 609 N N . PHE A 1 77 ? 5.785 -7.832 3.006 1 98.88 77 PHE A N 1
ATOM 610 C CA . PHE A 1 77 ? 5.047 -7.184 1.932 1 98.88 77 PHE A CA 1
ATOM 611 C C . PHE A 1 77 ? 5.941 -6.219 1.163 1 98.88 77 PHE A C 1
ATOM 613 O O . PHE A 1 77 ? 5.453 -5.328 0.467 1 98.88 77 PHE A O 1
ATOM 620 N N . MET A 1 78 ? 7.227 -6.387 1.34 1 98.75 78 MET A N 1
ATOM 621 C CA . MET A 1 78 ? 8.172 -5.641 0.518 1 98.75 78 MET A CA 1
ATOM 622 C C . MET A 1 78 ? 9.547 -6.301 0.533 1 98.75 78 MET A C 1
ATOM 624 O O . MET A 1 78 ? 9.859 -7.074 1.439 1 98.75 78 MET A O 1
ATOM 628 N N . GLY A 1 79 ? 10.375 -5.949 -0.402 1 98.31 79 GLY A N 1
ATOM 629 C CA . GLY A 1 79 ? 11.742 -6.43 -0.43 1 98.31 79 GLY A CA 1
ATOM 630 C C . GLY A 1 79 ? 12.234 -6.758 -1.828 1 98.31 79 GLY A C 1
ATOM 631 O O . GLY A 1 79 ? 11.742 -6.195 -2.811 1 98.31 79 GLY A O 1
ATOM 632 N N . ARG A 1 80 ? 13.258 -7.629 -1.902 1 98.38 80 ARG A N 1
ATOM 633 C CA . ARG A 1 80 ? 13.844 -8.055 -3.17 1 98.38 80 ARG A CA 1
ATOM 634 C C . ARG A 1 80 ? 12.898 -8.977 -3.928 1 98.38 80 ARG A C 1
ATOM 636 O O . ARG A 1 80 ? 12.359 -9.93 -3.355 1 98.38 80 ARG A O 1
ATOM 643 N N . ALA A 1 81 ? 12.711 -8.672 -5.133 1 98.69 81 ALA A N 1
ATOM 644 C CA . ALA A 1 81 ? 11.883 -9.492 -6.008 1 98.69 81 ALA A CA 1
ATOM 645 C C . ALA A 1 81 ? 12.656 -9.93 -7.25 1 98.69 81 ALA A C 1
ATOM 647 O O . ALA A 1 81 ? 13.508 -9.188 -7.75 1 98.69 81 ALA A O 1
ATOM 648 N N . ILE A 1 82 ? 12.312 -11.094 -7.727 1 98.62 82 ILE A N 1
ATOM 649 C CA . ILE A 1 82 ? 12.883 -11.562 -8.984 1 98.62 82 ILE A CA 1
ATOM 650 C C . ILE A 1 82 ? 11.766 -11.984 -9.938 1 98.62 82 ILE A C 1
ATOM 652 O O . ILE A 1 82 ? 10.773 -12.578 -9.508 1 98.62 82 ILE A O 1
ATOM 656 N N . LEU A 1 83 ? 11.883 -11.562 -11.141 1 98.38 83 LEU A N 1
ATOM 657 C CA . LEU A 1 83 ? 10.992 -12.016 -12.203 1 98.38 83 LEU A CA 1
ATOM 658 C C . LEU A 1 83 ? 11.562 -13.258 -12.891 1 98.38 83 LEU A C 1
ATOM 660 O O . LEU A 1 83 ? 12.656 -13.219 -13.453 1 98.38 83 LEU A O 1
ATOM 664 N N . VAL A 1 84 ? 10.828 -14.344 -12.781 1 98.25 84 VAL A N 1
ATOM 665 C CA . VAL A 1 84 ? 11.234 -15.617 -13.367 1 98.25 84 VAL A CA 1
ATOM 666 C C . VAL A 1 84 ? 10.383 -15.922 -14.602 1 98.25 84 VAL A C 1
ATOM 668 O O . VAL A 1 84 ? 9.266 -16.422 -14.484 1 98.25 84 VAL A O 1
ATOM 671 N N . ASN A 1 85 ? 10.922 -15.688 -15.711 1 97.06 85 ASN A N 1
ATOM 672 C CA . ASN A 1 85 ? 10.258 -15.984 -16.984 1 97.06 85 ASN A CA 1
ATOM 673 C C . ASN A 1 85 ? 10.562 -17.406 -17.453 1 97.06 85 ASN A C 1
ATOM 675 O O . ASN A 1 85 ? 11.703 -17.719 -17.797 1 97.06 85 ASN A O 1
ATOM 679 N N . ILE A 1 86 ? 9.57 -18.234 -17.453 1 98 86 ILE A N 1
ATOM 680 C CA . ILE A 1 86 ? 9.711 -19.641 -17.859 1 98 86 ILE A CA 1
ATOM 681 C C . ILE A 1 86 ? 9.328 -19.797 -19.328 1 98 86 ILE A C 1
ATOM 683 O O . ILE A 1 86 ? 8.141 -19.828 -19.656 1 98 86 ILE A O 1
ATOM 687 N N . ASP A 1 87 ? 10.297 -20 -20.188 1 97.06 87 ASP A N 1
ATOM 688 C CA . ASP A 1 87 ? 10.016 -19.938 -21.609 1 97.06 87 ASP A CA 1
ATOM 689 C C . ASP A 1 87 ? 10.352 -21.25 -22.312 1 97.06 87 ASP A C 1
ATOM 691 O O . ASP A 1 87 ? 10.25 -21.359 -23.531 1 97.06 87 ASP A O 1
ATOM 695 N N . HIS A 1 88 ? 10.656 -22.281 -21.562 1 97.75 88 HIS A N 1
ATOM 696 C CA . HIS A 1 88 ? 11.141 -23.516 -22.188 1 97.75 88 HIS A CA 1
ATOM 697 C C . HIS A 1 88 ? 10.086 -24.609 -22.125 1 97.75 88 HIS A C 1
ATOM 699 O O . HIS A 1 88 ? 10.297 -25.703 -22.656 1 97.75 88 HIS A O 1
ATOM 705 N N . MET A 1 89 ? 8.945 -24.375 -21.562 1 97.81 89 MET A N 1
ATOM 706 C CA . MET A 1 89 ? 7.949 -25.406 -21.297 1 97.81 89 MET A CA 1
ATOM 707 C C . MET A 1 89 ? 6.887 -25.438 -22.375 1 97.81 89 MET A C 1
ATOM 709 O O . MET A 1 89 ? 6.648 -24.438 -23.047 1 97.81 89 MET A O 1
ATOM 713 N N . GLU A 1 90 ? 6.242 -26.609 -22.5 1 97.19 90 GLU A N 1
ATOM 714 C CA . GLU A 1 90 ? 5.125 -26.75 -23.438 1 97.19 90 GLU A CA 1
ATOM 715 C C . GLU A 1 90 ? 3.855 -26.109 -22.875 1 97.19 90 GLU A C 1
ATOM 717 O O . GLU A 1 90 ? 3.727 -25.938 -21.672 1 97.19 90 GLU A O 1
ATOM 722 N N . PRO A 1 91 ? 2.908 -25.828 -23.812 1 96.5 91 PRO A N 1
ATOM 723 C CA . PRO A 1 91 ? 1.639 -25.266 -23.344 1 96.5 91 PRO A CA 1
ATOM 724 C C . PRO A 1 91 ? 0.979 -26.141 -22.266 1 96.5 91 PRO A C 1
ATOM 726 O O . PRO A 1 91 ? 1.02 -27.375 -22.359 1 96.5 91 PRO A O 1
ATOM 729 N N . ASN A 1 92 ? 0.52 -25.484 -21.188 1 96 92 ASN A N 1
ATOM 730 C CA . ASN A 1 92 ? -0.264 -26.109 -20.125 1 96 92 ASN A CA 1
ATOM 731 C C . ASN A 1 92 ? 0.581 -27.078 -19.297 1 96 92 ASN A C 1
ATOM 733 O O . ASN A 1 92 ? 0.047 -27.969 -18.656 1 96 92 ASN A O 1
ATOM 737 N N . GLY A 1 93 ? 1.822 -26.875 -19.406 1 96.75 93 GLY A N 1
ATOM 738 C CA . GLY A 1 93 ? 2.701 -27.641 -18.531 1 96.75 93 GLY A CA 1
ATOM 739 C C . GLY A 1 93 ? 2.6 -27.234 -17.078 1 96.75 93 GLY A C 1
ATOM 740 O O . GLY A 1 93 ? 2.406 -26.062 -16.766 1 96.75 93 GLY A O 1
ATOM 741 N N . LYS A 1 94 ? 2.793 -28.266 -16.172 1 97.69 94 LYS A N 1
ATOM 742 C CA . LYS A 1 94 ? 2.889 -27.984 -14.734 1 97.69 94 LYS A CA 1
ATOM 743 C C . LYS A 1 94 ? 4.328 -27.672 -14.328 1 97.69 94 LYS A C 1
ATOM 745 O O . LYS A 1 94 ? 5.234 -28.453 -14.594 1 97.69 94 LYS A O 1
ATOM 750 N N . ILE A 1 95 ? 4.488 -26.531 -13.727 1 98.12 95 ILE A N 1
ATOM 751 C CA . ILE A 1 95 ? 5.812 -26.078 -13.328 1 98.12 95 ILE A CA 1
ATOM 752 C C . ILE A 1 95 ? 6.344 -26.953 -12.203 1 98.12 95 ILE A C 1
ATOM 754 O O . ILE A 1 95 ? 5.695 -27.109 -11.164 1 98.12 95 ILE A O 1
ATOM 758 N N . LYS A 1 96 ? 7.484 -27.547 -12.391 1 97.31 96 LYS A N 1
ATOM 759 C CA . LYS A 1 96 ? 8.133 -28.375 -11.391 1 97.31 96 LYS A CA 1
ATOM 760 C C . LYS A 1 96 ? 9.453 -27.75 -10.93 1 97.31 96 LYS A C 1
ATOM 762 O O . LYS A 1 96 ? 9.867 -26.719 -11.445 1 97.31 96 LYS A O 1
ATOM 767 N N . GLY A 1 97 ? 9.992 -28.422 -9.945 1 96.44 97 GLY A N 1
ATOM 768 C CA . GLY A 1 97 ? 11.227 -27.922 -9.383 1 96.44 97 GLY A CA 1
ATOM 769 C C . GLY A 1 97 ? 12.336 -27.766 -10.414 1 96.44 97 GLY A C 1
ATOM 770 O O . GLY A 1 97 ? 13.062 -26.766 -10.406 1 96.44 97 GLY A O 1
ATOM 771 N N . GLU A 1 98 ? 12.453 -28.703 -11.289 1 96.81 98 GLU A N 1
ATOM 772 C CA . GLU A 1 98 ? 13.5 -28.672 -12.305 1 96.81 98 GLU A CA 1
ATOM 773 C C . GLU A 1 98 ? 13.312 -27.484 -13.25 1 96.81 98 GLU A C 1
ATOM 775 O O . GLU A 1 98 ? 14.289 -26.922 -13.742 1 96.81 98 GLU A O 1
ATOM 780 N N . ASP A 1 99 ? 12.086 -27.141 -13.531 1 97.81 99 ASP A N 1
ATOM 781 C CA . ASP A 1 99 ? 11.797 -26 -14.391 1 97.81 99 ASP A CA 1
ATOM 782 C C . ASP A 1 99 ? 12.227 -24.688 -13.734 1 97.81 99 ASP A C 1
ATOM 784 O O . ASP A 1 99 ? 12.781 -23.812 -14.391 1 97.81 99 ASP A O 1
ATOM 788 N N . LEU A 1 100 ? 11.969 -24.625 -12.438 1 97.88 100 LEU A N 1
ATOM 789 C CA . LEU A 1 100 ? 12.328 -23.422 -11.695 1 97.88 100 LEU A CA 1
ATOM 790 C C . LEU A 1 100 ? 13.844 -23.328 -11.531 1 97.88 100 LEU A C 1
ATOM 792 O O . LEU A 1 100 ? 14.406 -22.234 -11.609 1 97.88 100 LEU A O 1
ATOM 796 N N . GLU A 1 101 ? 14.461 -24.438 -11.312 1 96.75 101 GLU A N 1
ATOM 797 C CA . GLU A 1 101 ? 15.922 -24.438 -11.258 1 96.75 101 GLU A CA 1
ATOM 798 C C . GLU A 1 101 ? 16.516 -23.922 -12.555 1 96.75 101 GLU A C 1
ATOM 800 O O . GLU A 1 101 ? 17.453 -23.109 -12.531 1 96.75 101 GLU A O 1
ATOM 805 N N . LYS A 1 102 ? 15.984 -24.406 -13.57 1 96.88 102 LYS A N 1
ATOM 806 C CA . LYS A 1 102 ? 16.469 -24 -14.883 1 96.88 102 LYS A CA 1
ATOM 807 C C . LYS A 1 102 ? 16.203 -22.516 -15.133 1 96.88 102 LYS A C 1
ATOM 809 O O . LYS A 1 102 ? 17.078 -21.797 -15.648 1 96.88 102 LYS A O 1
ATOM 814 N N . ALA A 1 103 ? 15.086 -22.031 -14.781 1 96.75 103 ALA A N 1
ATOM 815 C CA . ALA A 1 103 ? 14.664 -20.672 -15.086 1 96.75 103 ALA A CA 1
ATOM 816 C C . ALA A 1 103 ? 15.352 -19.672 -14.164 1 96.75 103 ALA A C 1
ATOM 818 O O . ALA A 1 103 ? 15.68 -18.547 -14.586 1 96.75 103 ALA A O 1
ATOM 819 N N . CYS A 1 104 ? 15.523 -19.969 -12.875 1 93.44 104 CYS A N 1
ATOM 820 C CA . CYS A 1 104 ? 16.062 -19.047 -11.883 1 93.44 104 CYS A CA 1
ATOM 821 C C . CYS A 1 104 ? 17.578 -19.141 -11.82 1 93.44 104 CYS A C 1
ATOM 823 O O . CYS A 1 104 ? 18.25 -18.156 -11.508 1 93.44 104 CYS A O 1
ATOM 825 N N . GLY A 1 105 ? 18.031 -20.297 -11.984 1 87.5 105 GLY A N 1
ATOM 826 C CA . GLY A 1 105 ? 19.438 -20.531 -11.688 1 87.5 105 GLY A CA 1
ATOM 827 C C . GLY A 1 105 ? 19.781 -20.344 -10.227 1 87.5 105 GLY A C 1
ATOM 828 O O . GLY A 1 105 ? 19.109 -20.891 -9.344 1 87.5 105 GLY A O 1
ATOM 829 N N . ASP A 1 106 ? 20.859 -19.531 -9.953 1 89.25 106 ASP A N 1
ATOM 830 C CA . ASP A 1 106 ? 21.312 -19.281 -8.594 1 89.25 106 ASP A CA 1
ATOM 831 C C . ASP A 1 106 ? 20.828 -17.938 -8.086 1 89.25 106 ASP A C 1
ATOM 833 O O . ASP A 1 106 ? 21.281 -17.453 -7.051 1 89.25 106 ASP A O 1
ATOM 837 N N . ARG A 1 107 ? 19.844 -17.438 -8.797 1 93.88 107 ARG A N 1
ATOM 838 C CA . ARG A 1 107 ? 19.422 -16.078 -8.508 1 93.88 107 ARG A CA 1
ATOM 839 C C . ARG A 1 107 ? 18.516 -16.031 -7.289 1 93.88 107 ARG A C 1
ATOM 841 O O . ARG A 1 107 ? 18.438 -15.008 -6.605 1 93.88 107 ARG A O 1
ATOM 848 N N . ILE A 1 108 ? 17.844 -17.078 -6.961 1 96.62 108 ILE A N 1
ATOM 849 C CA . ILE A 1 108 ? 16.828 -17.078 -5.914 1 96.62 108 ILE A CA 1
ATOM 850 C C . ILE A 1 108 ? 17.5 -17.094 -4.543 1 96.62 108 ILE A C 1
ATOM 852 O O . ILE A 1 108 ? 18.484 -17.797 -4.332 1 96.62 108 ILE A O 1
ATOM 856 N N . LYS A 1 109 ? 17.047 -16.281 -3.639 1 96.75 109 LYS A N 1
ATOM 857 C CA . LYS A 1 109 ? 17.531 -16.188 -2.266 1 96.75 109 LYS A CA 1
ATOM 858 C C . LYS A 1 109 ? 16.391 -16.344 -1.265 1 96.75 109 LYS A C 1
ATOM 860 O O . LYS A 1 109 ? 15.227 -16.078 -1.595 1 96.75 109 LYS A O 1
ATOM 865 N N . GLU A 1 110 ? 16.812 -16.766 -0.082 1 97.31 110 GLU A N 1
ATOM 866 C CA . GLU A 1 110 ? 15.844 -16.797 1.005 1 97.31 110 GLU A CA 1
ATOM 867 C C . GLU A 1 110 ? 15.188 -15.438 1.203 1 97.31 110 GLU A C 1
ATOM 869 O O . GLU A 1 110 ? 15.875 -14.414 1.211 1 97.31 110 GLU A O 1
ATOM 874 N N . GLY A 1 111 ? 13.828 -15.461 1.303 1 97.81 111 GLY A N 1
ATOM 875 C CA . GLY A 1 111 ? 13.109 -14.219 1.565 1 97.81 111 GLY A CA 1
ATOM 876 C C . GLY A 1 111 ? 12.703 -13.484 0.301 1 97.81 111 GLY A C 1
ATOM 877 O O . GLY A 1 111 ? 12.062 -12.438 0.365 1 97.81 111 GLY A O 1
ATOM 878 N N . ASP A 1 112 ? 13.023 -14.031 -0.877 1 98.5 112 ASP A N 1
ATOM 879 C CA . ASP A 1 112 ? 12.695 -13.367 -2.137 1 98.5 112 ASP A CA 1
ATOM 880 C C . ASP A 1 112 ? 11.188 -13.375 -2.381 1 98.5 112 ASP A C 1
ATOM 882 O O . ASP A 1 112 ? 10.484 -14.305 -1.963 1 98.5 112 ASP A O 1
ATOM 886 N N . ILE A 1 113 ? 10.734 -12.352 -2.988 1 98.81 113 ILE A N 1
ATOM 887 C CA . ILE A 1 113 ? 9.477 -12.336 -3.734 1 98.81 113 ILE A CA 1
ATOM 888 C C . ILE A 1 113 ? 9.711 -12.898 -5.137 1 98.81 113 ILE A C 1
ATOM 890 O O . ILE A 1 113 ? 10.523 -12.367 -5.898 1 98.81 113 ILE A O 1
ATOM 894 N N . VAL A 1 114 ? 9.039 -13.938 -5.473 1 98.81 114 VAL A N 1
ATOM 895 C CA . VAL A 1 114 ? 9.273 -14.578 -6.762 1 98.81 114 VAL A CA 1
ATOM 896 C C . VAL A 1 114 ? 8.055 -14.383 -7.66 1 98.81 114 VAL A C 1
ATOM 898 O O . VAL A 1 114 ? 6.957 -14.852 -7.34 1 98.81 114 VAL A O 1
ATOM 901 N N . ILE A 1 115 ? 8.25 -13.742 -8.742 1 98.81 115 ILE A N 1
ATOM 902 C CA . ILE A 1 115 ? 7.184 -13.57 -9.719 1 98.81 115 ILE A CA 1
ATOM 903 C C . ILE A 1 115 ? 7.363 -14.562 -10.859 1 98.81 115 ILE A C 1
ATOM 905 O O . ILE A 1 115 ? 8.352 -14.508 -11.602 1 98.81 115 ILE A O 1
ATOM 909 N N . LEU A 1 116 ? 6.422 -15.461 -10.992 1 98.69 116 LEU A N 1
ATOM 910 C CA . LEU A 1 116 ? 6.434 -16.453 -12.07 1 98.69 116 LEU A CA 1
ATOM 911 C C . LEU A 1 116 ? 5.66 -15.938 -13.281 1 98.69 116 LEU A C 1
ATOM 913 O O . LEU A 1 116 ? 4.527 -15.469 -13.148 1 98.69 116 LEU A O 1
ATOM 917 N N . ASP A 1 117 ? 6.273 -16.078 -14.398 1 98.25 117 ASP A N 1
ATOM 918 C CA . ASP A 1 117 ? 5.633 -15.68 -15.648 1 98.25 117 ASP A CA 1
ATOM 919 C C . ASP A 1 117 ? 6.113 -16.547 -16.812 1 98.25 117 ASP A C 1
ATOM 921 O O . ASP A 1 117 ? 6.961 -17.422 -16.625 1 98.25 117 ASP A O 1
ATOM 925 N N . SER A 1 118 ? 5.488 -16.406 -17.922 1 97.94 118 SER A N 1
ATOM 926 C CA . SER A 1 118 ? 5.855 -17.094 -19.156 1 97.94 118 SER A CA 1
ATOM 927 C C . SER A 1 118 ? 5.379 -16.328 -20.391 1 97.94 118 SER A C 1
ATOM 929 O O . SER A 1 118 ? 4.578 -15.398 -20.266 1 97.94 118 SER A O 1
ATOM 931 N N . PRO A 1 119 ? 5.863 -16.672 -21.562 1 96.56 119 PRO A N 1
ATOM 932 C CA . PRO A 1 119 ? 5.426 -15.992 -22.781 1 96.56 119 PRO A CA 1
ATOM 933 C C . PRO A 1 119 ? 3.98 -16.312 -23.141 1 96.56 119 PRO A C 1
ATOM 935 O O . PRO A 1 119 ? 3.408 -15.672 -24.031 1 96.56 119 PRO A O 1
ATOM 938 N N . ARG A 1 120 ? 3.344 -17.219 -22.531 1 95.25 120 ARG A N 1
ATOM 939 C CA . ARG A 1 120 ? 1.997 -17.688 -22.859 1 95.25 120 ARG A CA 1
ATOM 940 C C . ARG A 1 120 ? 0.946 -16.875 -22.109 1 95.25 120 ARG A C 1
ATOM 942 O O . ARG A 1 120 ? 0.191 -17.422 -21.312 1 95.25 120 ARG A O 1
ATOM 949 N N . LYS A 1 121 ? 0.804 -15.703 -22.547 1 95.56 121 LYS A N 1
ATOM 950 C CA . LYS A 1 121 ? 0.017 -14.758 -21.75 1 95.56 121 LYS A CA 1
ATOM 951 C C . LYS A 1 121 ? -1.465 -14.852 -22.109 1 95.56 121 LYS A C 1
ATOM 953 O O . LYS A 1 121 ? -1.824 -14.992 -23.281 1 95.56 121 LYS A O 1
ATOM 958 N N . LEU A 1 122 ? -2.271 -14.82 -21.156 1 93.06 122 LEU A N 1
ATOM 959 C CA . LEU A 1 122 ? -3.721 -14.664 -21.219 1 93.06 122 LEU A CA 1
ATOM 960 C C . LEU A 1 122 ? -4.23 -13.852 -20.031 1 93.06 122 LEU A C 1
ATOM 962 O O . LEU A 1 122 ? -3.887 -14.141 -18.875 1 93.06 122 LEU A O 1
ATOM 966 N N . ALA A 1 123 ? -5.078 -12.852 -20.344 1 85.81 123 ALA A N 1
ATOM 967 C CA . ALA A 1 123 ? -5.641 -12.062 -19.25 1 85.81 123 ALA A CA 1
ATOM 968 C C . ALA A 1 123 ? -6.48 -12.945 -18.328 1 85.81 123 ALA A C 1
ATOM 970 O O . ALA A 1 123 ? -7.25 -13.789 -18.781 1 85.81 123 ALA A O 1
ATOM 971 N N . PRO A 1 124 ? -6.316 -12.68 -17.047 1 79.5 124 PRO A N 1
ATOM 972 C CA . PRO A 1 124 ? -7.039 -13.547 -16.125 1 79.5 124 PRO A CA 1
ATOM 973 C C . PRO A 1 124 ? -8.539 -13.266 -16.094 1 79.5 124 PRO A C 1
ATOM 975 O O . PRO A 1 124 ? -8.961 -12.133 -16.328 1 79.5 124 PRO A O 1
ATOM 978 N N . PHE A 1 125 ? -9.312 -14.266 -15.781 1 77.5 125 PHE A N 1
ATOM 979 C CA . PHE A 1 125 ? -10.742 -14.195 -15.508 1 77.5 125 PHE A CA 1
ATOM 980 C C . PHE A 1 125 ? -11.508 -13.742 -16.75 1 77.5 125 PHE A C 1
ATOM 982 O O . PHE A 1 125 ? -12.375 -12.867 -16.656 1 77.5 125 PHE A O 1
ATOM 989 N N . THR A 1 126 ? -11.07 -14.18 -17.844 1 81.44 126 THR A N 1
ATOM 990 C CA . THR A 1 126 ? -11.781 -13.922 -19.078 1 81.44 126 THR A CA 1
ATOM 991 C C . THR A 1 126 ? -12.445 -15.195 -19.609 1 81.44 126 THR A C 1
ATOM 993 O O . THR A 1 126 ? -12.117 -16.297 -19.156 1 81.44 126 THR A O 1
ATOM 996 N N . PRO A 1 127 ? -13.328 -15.055 -20.531 1 85.69 127 PRO A N 1
ATOM 997 C CA . PRO A 1 127 ? -13.992 -16.234 -21.078 1 85.69 127 PRO A CA 1
ATOM 998 C C . PRO A 1 127 ? -13.016 -17.188 -21.766 1 85.69 127 PRO A C 1
ATOM 1000 O O . PRO A 1 127 ? -13.344 -18.359 -21.984 1 85.69 127 PRO A O 1
ATOM 1003 N N . ALA A 1 128 ? -11.875 -16.734 -22.047 1 88.44 128 ALA A N 1
ATOM 1004 C CA . ALA A 1 128 ? -10.875 -17.578 -22.703 1 88.44 128 ALA A CA 1
ATOM 1005 C C . ALA A 1 128 ? -10.164 -18.484 -21.703 1 88.44 128 ALA A C 1
ATOM 1007 O O . ALA A 1 128 ? -9.5 -19.438 -22.078 1 88.44 128 ALA A O 1
ATOM 1008 N N . SER A 1 129 ? -10.398 -18.172 -20.484 1 84.44 129 SER A N 1
ATOM 1009 C CA . SER A 1 129 ? -9.75 -18.969 -19.453 1 84.44 129 SER A CA 1
ATOM 1010 C C . SER A 1 129 ? -10.242 -20.406 -19.453 1 84.44 129 SER A C 1
ATOM 1012 O O . SER A 1 129 ? -11.445 -20.656 -19.578 1 84.44 129 SER A O 1
ATOM 1014 N N . ASN A 1 130 ? -9.281 -21.328 -19.422 1 82.25 130 ASN A N 1
ATOM 1015 C CA . ASN A 1 130 ? -9.539 -22.766 -19.375 1 82.25 130 ASN A CA 1
ATOM 1016 C C . ASN A 1 130 ? -10.164 -23.266 -20.672 1 82.25 130 ASN A C 1
ATOM 1018 O O . ASN A 1 130 ? -10.922 -24.234 -20.656 1 82.25 130 ASN A O 1
ATOM 1022 N N . THR A 1 131 ? -9.977 -22.531 -21.734 1 89.69 131 THR A N 1
ATOM 1023 C CA . THR A 1 131 ? -10.328 -23.016 -23.062 1 89.69 131 THR A CA 1
ATOM 1024 C C . THR A 1 131 ? -9.078 -23.438 -23.828 1 89.69 131 THR A C 1
ATOM 1026 O O . THR A 1 131 ? -7.977 -23.469 -23.266 1 89.69 131 THR A O 1
ATOM 1029 N N . LYS A 1 132 ? -9.32 -23.781 -25.078 1 91.31 132 LYS A N 1
ATOM 1030 C CA . LYS A 1 132 ? -8.211 -24.203 -25.938 1 91.31 132 LYS A CA 1
ATOM 1031 C C . LYS A 1 132 ? -7.23 -23.062 -26.172 1 91.31 132 LYS A C 1
ATOM 1033 O O . LYS A 1 132 ? -6.059 -23.297 -26.469 1 91.31 132 LYS A O 1
ATOM 1038 N N . GLU A 1 133 ? -7.664 -21.891 -25.953 1 92.69 133 GLU A N 1
ATOM 1039 C CA . GLU A 1 133 ? -6.836 -20.703 -26.172 1 92.69 133 GLU A CA 1
ATOM 1040 C C . GLU A 1 133 ? -5.906 -20.453 -24.984 1 92.69 133 GLU A C 1
ATOM 1042 O O . GLU A 1 133 ? -4.93 -19.719 -25.094 1 92.69 133 GLU A O 1
ATOM 1047 N N . ASP A 1 134 ? -6.227 -21.031 -23.828 1 94.12 134 ASP A N 1
ATOM 1048 C CA . ASP A 1 134 ? -5.449 -20.859 -22.609 1 94.12 134 ASP A CA 1
ATOM 1049 C C . ASP A 1 134 ? -4.234 -21.781 -22.594 1 94.12 134 ASP A C 1
ATOM 1051 O O . ASP A 1 134 ? -4.363 -22.984 -22.312 1 94.12 134 ASP A O 1
ATOM 1055 N N . GLU A 1 135 ? -3.082 -21.219 -22.875 1 95.25 135 GLU A N 1
ATOM 1056 C CA . GLU A 1 135 ? -1.849 -22 -22.938 1 95.25 135 GLU A CA 1
ATOM 1057 C C . GLU A 1 135 ? -0.928 -21.672 -21.766 1 95.25 135 GLU A C 1
ATOM 1059 O O . GLU A 1 135 ? 0.255 -22.031 -21.781 1 95.25 135 GLU A O 1
ATOM 1064 N N . ARG A 1 136 ? -1.438 -21.062 -20.766 1 96.56 136 ARG A N 1
ATOM 1065 C CA . ARG A 1 136 ? -0.636 -20.703 -19.594 1 96.56 136 ARG A CA 1
ATOM 1066 C C . ARG A 1 136 ? -0.078 -21.953 -18.906 1 96.56 136 ARG A C 1
ATOM 1068 O O . ARG A 1 136 ? -0.62 -23.047 -19.062 1 96.56 136 ARG A O 1
ATOM 1075 N N . LEU A 1 137 ? 1.023 -21.656 -18.266 1 97.31 137 LEU A N 1
ATOM 1076 C CA . LEU A 1 137 ? 1.578 -22.703 -17.406 1 97.31 137 LEU A CA 1
ATOM 1077 C C . LEU A 1 137 ? 0.793 -22.812 -16.109 1 97.31 137 LEU A C 1
ATOM 1079 O O . LEU A 1 137 ? 0.078 -21.891 -15.727 1 97.31 137 LEU A O 1
ATOM 1083 N N . PHE A 1 138 ? 0.964 -24 -15.43 1 96.69 138 PHE A N 1
ATOM 1084 C CA . PHE A 1 138 ? 0.212 -24.25 -14.203 1 96.69 138 PHE A CA 1
ATOM 1085 C C . PHE A 1 138 ? 1.152 -24.562 -13.047 1 96.69 138 PHE A C 1
ATOM 1087 O O . PHE A 1 138 ? 2.26 -25.062 -13.25 1 96.69 138 PHE A O 1
ATOM 1094 N N . ILE A 1 139 ? 0.669 -24.266 -11.906 1 97.25 139 ILE A N 1
ATOM 1095 C CA . ILE A 1 139 ? 1.376 -24.625 -10.68 1 97.25 139 ILE A CA 1
ATOM 1096 C C . ILE A 1 139 ? 0.918 -26 -10.203 1 97.25 139 ILE A C 1
ATOM 1098 O O . ILE A 1 139 ? -0.131 -26.5 -10.625 1 97.25 139 ILE A O 1
ATOM 1102 N N . CYS A 1 140 ? 1.708 -26.625 -9.32 1 97.25 140 CYS A N 1
ATOM 1103 C CA . CYS A 1 140 ? 1.376 -27.891 -8.672 1 97.25 140 CYS A CA 1
ATOM 1104 C C . CYS A 1 140 ? 2.096 -28.016 -7.332 1 97.25 140 CYS A C 1
ATOM 1106 O O . CYS A 1 140 ? 2.758 -27.078 -6.887 1 97.25 140 CYS A O 1
ATOM 1108 N N . ARG A 1 141 ? 1.891 -29.172 -6.66 1 97.56 141 ARG A N 1
ATOM 1109 C CA . ARG A 1 141 ? 2.51 -29.406 -5.359 1 97.56 141 ARG A CA 1
ATOM 1110 C C . ARG A 1 141 ? 4.023 -29.266 -5.441 1 97.56 141 ARG A C 1
ATOM 1112 O O . ARG A 1 141 ? 4.645 -28.656 -4.566 1 97.56 141 ARG A O 1
ATOM 1119 N N . GLU A 1 142 ? 4.602 -29.797 -6.477 1 97.44 142 GLU A N 1
ATOM 1120 C CA . GLU A 1 142 ? 6.055 -29.781 -6.605 1 97.44 142 GLU A CA 1
ATOM 1121 C C . GLU A 1 142 ? 6.574 -28.344 -6.738 1 97.44 142 GLU A C 1
ATOM 1123 O O . GLU A 1 142 ? 7.648 -28.031 -6.227 1 97.44 142 GLU A O 1
ATOM 1128 N N . THR A 1 143 ? 5.844 -27.516 -7.484 1 98 143 THR A N 1
ATOM 1129 C CA . THR A 1 143 ? 6.176 -26.094 -7.551 1 98 143 THR A CA 1
ATOM 1130 C C . THR A 1 143 ? 6.277 -25.5 -6.152 1 98 143 THR A C 1
ATOM 1132 O O . THR A 1 143 ? 7.262 -24.828 -5.824 1 98 143 THR A O 1
ATOM 1135 N N . ALA A 1 144 ? 5.27 -25.781 -5.359 1 98.31 144 ALA A N 1
ATOM 1136 C CA . ALA A 1 144 ? 5.168 -25.234 -4.012 1 98.31 144 ALA A CA 1
ATOM 1137 C C . ALA A 1 144 ? 6.285 -25.75 -3.115 1 98.31 144 ALA A C 1
ATOM 1139 O O . ALA A 1 144 ? 6.891 -24.984 -2.359 1 98.31 144 ALA A O 1
ATOM 1140 N N . GLU A 1 145 ? 6.512 -27.031 -3.201 1 98.5 145 GLU A N 1
ATOM 1141 C CA . GLU A 1 145 ? 7.539 -27.641 -2.365 1 98.5 145 GLU A CA 1
ATOM 1142 C C . GLU A 1 145 ? 8.914 -27.062 -2.66 1 98.5 145 GLU A C 1
ATOM 1144 O O . GLU A 1 145 ? 9.703 -26.812 -1.742 1 98.5 145 GLU A O 1
ATOM 1149 N N . TRP A 1 146 ? 9.195 -26.844 -3.902 1 98.31 146 TRP A N 1
ATOM 1150 C CA . TRP A 1 146 ? 10.469 -26.234 -4.281 1 98.31 146 TRP A CA 1
ATOM 1151 C C . TRP A 1 146 ? 10.586 -24.828 -3.717 1 98.31 146 TRP A C 1
ATOM 1153 O O . TRP A 1 146 ? 11.609 -24.469 -3.135 1 98.31 146 TRP A O 1
ATOM 1163 N N . LEU A 1 147 ? 9.578 -24.016 -3.889 1 98.56 147 LEU A N 1
ATOM 1164 C CA . LEU A 1 147 ? 9.562 -22.641 -3.393 1 98.56 147 LEU A CA 1
ATOM 1165 C C . LEU A 1 147 ? 9.695 -22.609 -1.874 1 98.56 147 LEU A C 1
ATOM 1167 O O . LEU A 1 147 ? 10.391 -21.75 -1.324 1 98.56 147 LEU A O 1
ATOM 1171 N N . LYS A 1 148 ? 8.992 -23.562 -1.207 1 98.69 148 LYS A N 1
ATOM 1172 C CA . LYS A 1 148 ? 9.094 -23.672 0.245 1 98.69 148 LYS A CA 1
ATOM 1173 C C . LYS A 1 148 ? 10.531 -23.984 0.671 1 98.69 148 LYS A C 1
ATOM 1175 O O . LYS A 1 148 ? 11.031 -23.406 1.634 1 98.69 148 LYS A O 1
ATOM 1180 N N . GLU A 1 149 ? 11.133 -24.906 -0.039 1 98.12 149 GLU A N 1
ATOM 1181 C CA . GLU A 1 149 ? 12.516 -25.266 0.259 1 98.12 149 GLU A CA 1
ATOM 1182 C C . GLU A 1 149 ? 13.445 -24.062 0.118 1 98.12 149 GLU A C 1
ATOM 1184 O O . GLU A 1 149 ? 14.391 -23.906 0.894 1 98.12 149 GLU A O 1
ATOM 1189 N N . LYS A 1 150 ? 13.172 -23.219 -0.856 1 98.25 150 LYS A N 1
ATOM 1190 C CA . LYS A 1 150 ? 13.969 -22.016 -1.074 1 98.25 150 LYS A CA 1
ATOM 1191 C C . LYS A 1 150 ? 13.609 -20.938 -0.071 1 98.25 150 LYS A C 1
ATOM 1193 O O . LYS A 1 150 ? 14.258 -19.891 -0.017 1 98.25 150 LYS A O 1
ATOM 1198 N N . LYS A 1 151 ? 12.539 -21.094 0.686 1 98.38 151 LYS A N 1
ATOM 1199 C CA . LYS A 1 151 ? 12.094 -20.203 1.762 1 98.38 151 LYS A CA 1
ATOM 1200 C C . LYS A 1 151 ? 11.758 -18.812 1.228 1 98.38 151 LYS A C 1
ATOM 1202 O O . LYS A 1 151 ? 12.172 -17.812 1.801 1 98.38 151 LYS A O 1
ATOM 1207 N N . VAL A 1 152 ? 11.062 -18.781 0.145 1 98.62 152 VAL A N 1
ATOM 1208 C CA . VAL A 1 152 ? 10.586 -17.516 -0.382 1 98.62 152 VAL A CA 1
ATOM 1209 C C . VAL A 1 152 ? 9.453 -16.984 0.496 1 98.62 152 VAL A C 1
ATOM 1211 O O . VAL A 1 152 ? 8.852 -17.734 1.262 1 98.62 152 VAL A O 1
ATOM 1214 N N . LYS A 1 153 ? 9.188 -15.703 0.449 1 98.69 153 LYS A N 1
ATOM 1215 C CA . LYS A 1 153 ? 8.156 -15.156 1.33 1 98.69 153 LYS A CA 1
ATOM 1216 C C . LYS A 1 153 ? 6.871 -14.859 0.56 1 98.69 153 LYS A C 1
ATOM 1218 O O . LYS A 1 153 ? 5.816 -14.648 1.16 1 98.69 153 LYS A O 1
ATOM 1223 N N . CYS A 1 154 ? 6.98 -14.852 -0.771 1 98.94 154 CYS A N 1
ATOM 1224 C CA . CYS A 1 154 ? 5.852 -14.5 -1.625 1 98.94 154 CYS A CA 1
ATOM 1225 C C . CYS A 1 154 ? 6.031 -15.062 -3.029 1 98.94 154 CYS A C 1
ATOM 1227 O O . CYS A 1 154 ? 7.152 -15.117 -3.541 1 98.94 154 CYS A O 1
ATOM 1229 N N . VAL A 1 155 ? 4.938 -15.461 -3.584 1 98.88 155 VAL A N 1
ATOM 1230 C CA . VAL A 1 155 ? 4.91 -15.859 -4.988 1 98.88 155 VAL A CA 1
ATOM 1231 C C . VAL A 1 155 ? 3.873 -15.023 -5.742 1 98.88 155 VAL A C 1
ATOM 1233 O O . VAL A 1 155 ? 2.705 -14.977 -5.348 1 98.88 155 VAL A O 1
ATOM 1236 N N . GLY A 1 156 ? 4.289 -14.359 -6.73 1 98.75 156 GLY A N 1
ATOM 1237 C CA . GLY A 1 156 ? 3.398 -13.625 -7.613 1 98.75 156 GLY A CA 1
ATOM 1238 C C . GLY A 1 156 ? 3.27 -14.25 -8.992 1 98.75 156 GLY A C 1
ATOM 1239 O O . GLY A 1 156 ? 4.145 -15 -9.422 1 98.75 156 GLY A O 1
ATOM 1240 N N . PHE A 1 157 ? 2.191 -13.875 -9.664 1 98 157 PHE A N 1
ATOM 1241 C CA . PHE A 1 157 ? 1.914 -14.508 -10.953 1 98 157 PHE A CA 1
ATOM 1242 C C . PHE A 1 157 ? 1.636 -13.453 -12.023 1 98 157 PHE A C 1
ATOM 1244 O O . PHE A 1 157 ? 0.752 -12.609 -11.859 1 98 157 PHE A O 1
ATOM 1251 N N . GLY A 1 158 ? 2.428 -13.531 -13.055 1 97.44 158 GLY A N 1
ATOM 1252 C CA . GLY A 1 158 ? 2.061 -12.82 -14.273 1 97.44 158 GLY A CA 1
ATOM 1253 C C . GLY A 1 158 ? 0.998 -13.539 -15.086 1 97.44 158 GLY A C 1
ATOM 1254 O O . GLY A 1 158 ? 0.541 -14.617 -14.703 1 97.44 158 GLY A O 1
ATOM 1255 N N . ASP A 1 159 ? 0.658 -12.992 -16.203 1 96.5 159 ASP A N 1
ATOM 1256 C CA . ASP A 1 159 ? -0.446 -13.492 -17.016 1 96.5 159 ASP A CA 1
ATOM 1257 C C . ASP A 1 159 ? -0.046 -14.758 -17.766 1 96.5 159 ASP A C 1
ATOM 1259 O O . ASP A 1 159 ? -0.869 -15.359 -18.453 1 96.5 159 ASP A O 1
ATOM 1263 N N . GLY A 1 160 ? 1.147 -15.188 -17.609 1 97.19 160 GLY A N 1
ATOM 1264 C CA . GLY A 1 160 ? 1.608 -16.391 -18.281 1 97.19 160 GLY A CA 1
ATOM 1265 C C . GLY A 1 160 ? 1.487 -17.641 -17.422 1 97.19 160 GLY A C 1
ATOM 1266 O O . GLY A 1 160 ? 1.765 -18.75 -17.875 1 97.19 160 GLY A O 1
ATOM 1267 N N . VAL A 1 161 ? 1.133 -17.422 -16.172 1 96.88 161 VAL A N 1
ATOM 1268 C CA . VAL A 1 161 ? 1.002 -18.531 -15.234 1 96.88 161 VAL A CA 1
ATOM 1269 C C . VAL A 1 161 ? -0.358 -18.469 -14.547 1 96.88 161 VAL A C 1
ATOM 1271 O O . VAL A 1 161 ? -0.756 -17.422 -14.039 1 96.88 161 VAL A O 1
ATOM 1274 N N . SER A 1 162 ? -1.024 -19.609 -14.555 1 93.62 162 SER A N 1
ATOM 1275 C CA . SER A 1 162 ? -2.322 -19.703 -13.898 1 93.62 162 SER A CA 1
ATOM 1276 C C . SER A 1 162 ? -2.223 -20.469 -12.578 1 93.62 162 SER A C 1
ATOM 1278 O O . SER A 1 162 ? -1.626 -21.547 -12.523 1 93.62 162 SER A O 1
ATOM 1280 N N . ILE A 1 163 ? -2.816 -19.859 -11.594 1 88.75 163 ILE A N 1
ATOM 1281 C CA . ILE A 1 163 ? -2.873 -20.562 -10.312 1 88.75 163 ILE A CA 1
ATOM 1282 C C . ILE A 1 163 ? -4.145 -21.406 -10.234 1 88.75 163 ILE A C 1
ATOM 1284 O O . ILE A 1 163 ? -4.422 -22.031 -9.211 1 88.75 163 ILE A O 1
ATOM 1288 N N . GLU A 1 164 ? -4.867 -21.406 -11.281 1 80.62 164 GLU A N 1
ATOM 1289 C CA . GLU A 1 164 ? -6.113 -22.172 -11.32 1 80.62 164 GLU A CA 1
ATOM 1290 C C . GLU A 1 164 ? -6.039 -23.297 -12.344 1 80.62 164 GLU A C 1
ATOM 1292 O O . GLU A 1 164 ? -6.32 -23.078 -13.523 1 80.62 164 GLU A O 1
ATOM 1297 N N . SER A 1 165 ? -5.566 -24.406 -12.062 1 81.62 165 SER A N 1
ATOM 1298 C CA . SER A 1 165 ? -5.555 -25.562 -12.953 1 81.62 165 SER A CA 1
ATOM 1299 C C . SER A 1 165 ? -6.648 -26.562 -12.586 1 81.62 165 SER A C 1
ATOM 1301 O O . SER A 1 165 ? -7.613 -26.734 -13.336 1 81.62 165 SER A O 1
ATOM 1303 N N . ASN A 1 166 ? -6.496 -27.203 -11.562 1 87.62 166 ASN A N 1
ATOM 1304 C CA . ASN A 1 166 ? -7.484 -28.109 -10.969 1 87.62 166 ASN A CA 1
ATOM 1305 C C . ASN A 1 166 ? -7.449 -28.047 -9.445 1 87.62 166 ASN A C 1
ATOM 1307 O O . ASN A 1 166 ? -6.48 -27.562 -8.859 1 87.62 166 ASN A O 1
ATOM 1311 N N . ASN A 1 167 ? -8.453 -28.562 -8.898 1 90.06 167 ASN A N 1
ATOM 1312 C CA . ASN A 1 167 ? -8.633 -28.438 -7.457 1 90.06 167 ASN A CA 1
ATOM 1313 C C . ASN A 1 167 ? -7.484 -29.078 -6.691 1 90.06 167 ASN A C 1
ATOM 1315 O O . ASN A 1 167 ? -7.023 -28.547 -5.684 1 90.06 167 ASN A O 1
ATOM 1319 N N . GLU A 1 168 ? -7.121 -30.203 -7.156 1 92.5 168 GLU A N 1
ATOM 1320 C CA . GLU A 1 168 ? -6.059 -30.938 -6.469 1 92.5 168 GLU A CA 1
ATOM 1321 C C . GLU A 1 168 ? -4.766 -30.125 -6.434 1 92.5 168 GLU A C 1
ATOM 1323 O O . GLU A 1 168 ? -4.16 -29.953 -5.371 1 92.5 168 GLU A O 1
ATOM 1328 N N . ASP A 1 169 ? -4.355 -29.594 -7.523 1 93.31 169 ASP A N 1
ATOM 1329 C CA . ASP A 1 169 ? -3.113 -28.844 -7.621 1 93.31 169 ASP A CA 1
ATOM 1330 C C . ASP A 1 169 ? -3.219 -27.516 -6.867 1 93.31 169 ASP A C 1
ATOM 1332 O O . ASP A 1 169 ? -2.287 -27.125 -6.164 1 93.31 169 ASP A O 1
ATOM 1336 N N . VAL A 1 170 ? -4.34 -26.875 -6.984 1 93.38 170 VAL A N 1
ATOM 1337 C CA . VAL A 1 170 ? -4.559 -25.594 -6.34 1 93.38 170 VAL A CA 1
ATOM 1338 C C . VAL A 1 170 ? -4.512 -25.75 -4.824 1 93.38 170 VAL A C 1
ATOM 1340 O O . VAL A 1 170 ? -3.822 -25 -4.133 1 93.38 170 VAL A O 1
ATOM 1343 N N . CYS A 1 171 ? -5.191 -26.734 -4.391 1 94.88 171 CYS A N 1
ATOM 1344 C CA . CYS A 1 171 ? -5.238 -26.969 -2.953 1 94.88 171 CYS A CA 1
ATOM 1345 C C . CYS A 1 171 ? -3.85 -27.281 -2.412 1 94.88 171 CYS A C 1
ATOM 1347 O O . CYS A 1 171 ? -3.426 -26.719 -1.403 1 94.88 171 CYS A O 1
ATOM 1349 N N . ALA A 1 172 ? -3.195 -28.188 -3.07 1 95.81 172 ALA A N 1
ATOM 1350 C CA . ALA A 1 172 ? -1.869 -28.594 -2.617 1 95.81 172 ALA A CA 1
ATOM 1351 C C . ALA A 1 172 ? -0.899 -27.422 -2.617 1 95.81 172 ALA A C 1
ATOM 1353 O O . ALA A 1 172 ? -0.124 -27.234 -1.674 1 95.81 172 ALA A O 1
ATOM 1354 N N . PHE A 1 173 ? -0.924 -26.641 -3.691 1 97.5 173 PHE A N 1
ATOM 1355 C CA . PHE A 1 173 ? -0.05 -25.469 -3.807 1 97.5 173 PHE A CA 1
ATOM 1356 C C . PHE A 1 173 ? -0.288 -24.5 -2.656 1 97.5 173 PHE A C 1
ATOM 1358 O O . PHE A 1 173 ? 0.659 -24.078 -1.993 1 97.5 173 PHE A O 1
ATOM 1365 N N . HIS A 1 174 ? -1.51 -24.156 -2.395 1 97.44 174 HIS A N 1
ATOM 1366 C CA . HIS A 1 174 ? -1.881 -23.234 -1.324 1 97.44 174 HIS A CA 1
ATOM 1367 C C . HIS A 1 174 ? -1.484 -23.797 0.039 1 97.44 174 HIS A C 1
ATOM 1369 O O . HIS A 1 174 ? -0.88 -23.078 0.85 1 97.44 174 HIS A O 1
ATOM 1375 N N . ASP A 1 175 ? -1.779 -25.047 0.262 1 97 175 ASP A N 1
ATOM 1376 C CA . ASP A 1 175 ? -1.527 -25.672 1.561 1 97 175 ASP A CA 1
ATOM 1377 C C . ASP A 1 175 ? -0.037 -25.656 1.896 1 97 175 ASP A C 1
ATOM 1379 O O . ASP A 1 175 ? 0.354 -25.25 2.99 1 97 175 ASP A O 1
ATOM 1383 N N . VAL A 1 176 ? 0.746 -26.047 0.971 1 98.06 176 VAL A N 1
ATOM 1384 C CA . VAL A 1 176 ? 2.18 -26.203 1.2 1 98.06 176 VAL A CA 1
ATOM 1385 C C . VAL A 1 176 ? 2.793 -24.844 1.542 1 98.06 176 VAL A C 1
ATOM 1387 O O . VAL A 1 176 ? 3.566 -24.734 2.496 1 98.06 176 VAL A O 1
ATOM 1390 N N . LEU A 1 177 ? 2.441 -23.828 0.846 1 98.62 177 LEU A N 1
ATOM 1391 C CA . LEU A 1 177 ? 3.127 -22.547 0.967 1 98.62 177 LEU A CA 1
ATOM 1392 C C . LEU A 1 177 ? 2.496 -21.703 2.064 1 98.62 177 LEU A C 1
ATOM 1394 O O . LEU A 1 177 ? 3.205 -21.047 2.84 1 98.62 177 LEU A O 1
ATOM 1398 N N . MET A 1 178 ? 1.184 -21.688 2.139 1 98.25 178 MET A N 1
ATOM 1399 C CA . MET A 1 178 ? 0.52 -20.812 3.09 1 98.25 178 MET A CA 1
ATOM 1400 C C . MET A 1 178 ? 0.661 -21.328 4.516 1 98.25 178 MET A C 1
ATOM 1402 O O . MET A 1 178 ? 0.602 -20.562 5.473 1 98.25 178 MET A O 1
ATOM 1406 N N . GLU A 1 179 ? 0.869 -22.609 4.656 1 97.94 179 GLU A N 1
ATOM 1407 C CA . GLU A 1 179 ? 1.155 -23.172 5.973 1 97.94 179 GLU A CA 1
ATOM 1408 C C . GLU A 1 179 ? 2.365 -22.484 6.609 1 97.94 179 GLU A C 1
ATOM 1410 O O . GLU A 1 179 ? 2.422 -22.328 7.828 1 97.94 179 GLU A O 1
ATOM 1415 N N . VAL A 1 180 ? 3.281 -22.078 5.754 1 98.56 180 VAL A N 1
ATOM 1416 C CA . VAL A 1 180 ? 4.5 -21.469 6.266 1 98.56 180 VAL A CA 1
ATOM 1417 C C . VAL A 1 180 ? 4.48 -19.969 5.973 1 98.56 180 VAL A C 1
ATOM 1419 O O . VAL A 1 180 ? 5.535 -19.344 5.816 1 98.56 180 VAL A O 1
ATOM 1422 N N . ASN A 1 181 ? 3.334 -19.359 5.719 1 98.75 181 ASN A N 1
ATOM 1423 C CA . ASN A 1 181 ? 3.053 -17.938 5.641 1 98.75 181 ASN A CA 1
ATOM 1424 C C . ASN A 1 181 ? 3.623 -17.312 4.367 1 98.75 181 ASN A C 1
ATOM 1426 O O . ASN A 1 181 ? 3.963 -16.141 4.344 1 98.75 181 ASN A O 1
ATOM 1430 N N . VAL A 1 182 ? 3.809 -18.156 3.334 1 98.88 182 VAL A N 1
ATOM 1431 C CA . VAL A 1 182 ? 4.09 -17.594 2.018 1 98.88 182 VAL A CA 1
ATOM 1432 C C . VAL A 1 182 ? 2.807 -17.031 1.413 1 98.88 182 VAL A C 1
ATOM 1434 O O . VAL A 1 182 ? 1.78 -17.719 1.373 1 98.88 182 VAL A O 1
ATOM 1437 N N . VAL A 1 183 ? 2.842 -15.766 0.95 1 98.94 183 VAL A N 1
ATOM 1438 C CA . VAL A 1 183 ? 1.651 -15.117 0.413 1 98.94 183 VAL A CA 1
ATOM 1439 C C . VAL A 1 183 ? 1.72 -15.094 -1.112 1 98.94 183 VAL A C 1
ATOM 1441 O O . VAL A 1 183 ? 2.77 -15.367 -1.697 1 98.94 183 VAL A O 1
ATOM 1444 N N . PHE A 1 184 ? 0.542 -14.812 -1.72 1 98.75 184 PHE A N 1
ATOM 1445 C CA . PHE A 1 184 ? 0.48 -14.836 -3.176 1 98.75 184 PHE A CA 1
ATOM 1446 C C . PHE A 1 184 ? 0.04 -13.484 -3.723 1 98.75 184 PHE A C 1
ATOM 1448 O O . PHE A 1 184 ? -0.806 -12.812 -3.129 1 98.75 184 PHE A O 1
ATOM 1455 N N . LEU A 1 185 ? 0.609 -13.102 -4.832 1 98.75 185 LEU A N 1
ATOM 1456 C CA . LEU A 1 185 ? 0.16 -11.938 -5.59 1 98.75 185 LEU A CA 1
ATOM 1457 C C . LEU A 1 185 ? -0.537 -12.367 -6.879 1 98.75 185 LEU A C 1
ATOM 1459 O O . LEU A 1 185 ? 0.012 -13.156 -7.656 1 98.75 185 LEU A O 1
ATOM 1463 N N . GLU A 1 186 ? -1.679 -11.828 -7.07 1 97.38 186 GLU A N 1
ATOM 1464 C CA . GLU A 1 186 ? -2.43 -12.117 -8.289 1 97.38 186 GLU A CA 1
ATOM 1465 C C . GLU A 1 186 ? -2.771 -10.836 -9.039 1 97.38 186 GLU A C 1
ATOM 1467 O O . GLU A 1 186 ? -2.863 -9.766 -8.445 1 97.38 186 GLU A O 1
ATOM 1472 N N . VAL A 1 187 ? -2.902 -10.961 -10.352 1 96.81 187 VAL A N 1
ATOM 1473 C CA . VAL A 1 187 ? -3.34 -9.914 -11.273 1 96.81 187 VAL A CA 1
ATOM 1474 C C . VAL A 1 187 ? -2.301 -8.797 -11.312 1 96.81 187 VAL A C 1
ATOM 1476 O O . VAL A 1 187 ? -2.646 -7.617 -11.219 1 96.81 187 VAL A O 1
ATOM 1479 N N . LEU A 1 188 ? -1.081 -9.211 -11.312 1 98.12 188 LEU A N 1
ATOM 1480 C CA . LEU A 1 188 ? -0.026 -8.234 -11.578 1 98.12 188 LEU A CA 1
ATOM 1481 C C . LEU A 1 188 ? -0.087 -7.742 -13.016 1 98.12 188 LEU A C 1
ATOM 1483 O O . LEU A 1 188 ? -0.403 -8.508 -13.93 1 98.12 188 LEU A O 1
ATOM 1487 N N . LYS A 1 189 ? 0.224 -6.488 -13.148 1 97.5 189 LYS A N 1
ATOM 1488 C CA . LYS A 1 189 ? 0.188 -5.875 -14.477 1 97.5 189 LYS A CA 1
ATOM 1489 C C . LYS A 1 189 ? 1.526 -5.227 -14.812 1 97.5 189 LYS A C 1
ATOM 1491 O O . LYS A 1 189 ? 2.381 -5.055 -13.945 1 97.5 189 LYS A O 1
ATOM 1496 N N . ASN A 1 190 ? 1.743 -5 -16.062 1 98.12 190 ASN A N 1
ATOM 1497 C CA . ASN A 1 190 ? 2.814 -4.164 -16.594 1 98.12 190 ASN A CA 1
ATOM 1498 C C . ASN A 1 190 ? 4.188 -4.77 -16.312 1 98.12 190 ASN A C 1
ATOM 1500 O O . ASN A 1 190 ? 5.168 -4.043 -16.141 1 98.12 190 ASN A O 1
ATOM 1504 N N . LEU A 1 191 ? 4.258 -6.094 -16.219 1 98.19 191 LEU A N 1
ATOM 1505 C CA . LEU A 1 191 ? 5.539 -6.75 -15.992 1 98.19 191 LEU A CA 1
ATOM 1506 C C . LEU A 1 191 ? 6.48 -6.539 -17.172 1 98.19 191 LEU A C 1
ATOM 1508 O O . LEU A 1 191 ? 7.703 -6.566 -17.016 1 98.19 191 LEU A O 1
ATOM 1512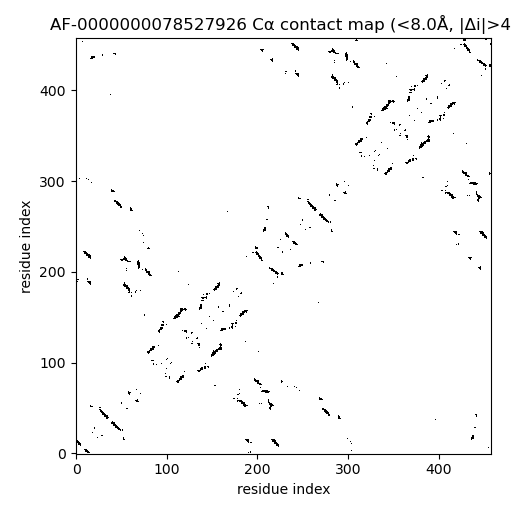 N N . GLU A 1 192 ? 5.914 -6.27 -18.344 1 97 192 GLU A N 1
ATOM 1513 C CA . GLU A 1 192 ? 6.695 -6.051 -19.547 1 97 192 GLU A CA 1
ATOM 1514 C C . GLU A 1 192 ? 7.461 -4.734 -19.484 1 97 192 GLU A C 1
ATOM 1516 O O . GLU A 1 192 ? 8.375 -4.504 -20.281 1 97 192 GLU A O 1
ATOM 1521 N N . GLU A 1 193 ? 7.09 -3.883 -18.594 1 98.12 193 GLU A N 1
ATOM 1522 C CA . GLU A 1 193 ? 7.746 -2.586 -18.453 1 98.12 193 GLU A CA 1
ATOM 1523 C C . GLU A 1 193 ? 9.047 -2.711 -17.672 1 98.12 193 GLU A C 1
ATOM 1525 O O . GLU A 1 193 ? 9.859 -1.786 -17.656 1 98.12 193 GLU A O 1
ATOM 1530 N N . LEU A 1 194 ? 9.25 -3.83 -16.953 1 98.12 194 LEU A N 1
ATOM 1531 C CA . LEU A 1 194 ? 10.477 -4.035 -16.188 1 98.12 194 LEU A CA 1
ATOM 1532 C C . LEU A 1 194 ? 11.68 -4.168 -17.125 1 98.12 194 LEU A C 1
ATOM 1534 O O . LEU A 1 194 ? 11.594 -4.832 -18.156 1 98.12 194 LEU A O 1
ATOM 1538 N N . THR A 1 195 ? 12.766 -3.514 -16.734 1 97.75 195 THR A N 1
ATOM 1539 C CA . THR A 1 195 ? 13.969 -3.564 -17.562 1 97.75 195 THR A CA 1
ATOM 1540 C C . THR A 1 195 ? 15.023 -4.457 -16.922 1 97.75 195 THR A C 1
ATOM 1542 O O . THR A 1 195 ? 16.062 -4.727 -17.516 1 97.75 195 THR A O 1
ATOM 1545 N N . THR A 1 196 ? 14.844 -4.836 -15.688 1 97.5 196 THR A N 1
ATOM 1546 C CA . THR A 1 196 ? 15.656 -5.797 -14.953 1 97.5 196 THR A CA 1
ATOM 1547 C C . THR A 1 196 ? 14.797 -6.914 -14.383 1 97.5 196 THR A C 1
ATOM 1549 O O . THR A 1 196 ? 13.57 -6.773 -14.281 1 97.5 196 THR A O 1
ATOM 1552 N N . ASP A 1 197 ? 15.383 -7.996 -14.031 1 97.19 197 ASP A N 1
ATOM 1553 C CA . ASP A 1 197 ? 14.625 -9.117 -13.484 1 97.19 197 ASP A CA 1
ATOM 1554 C C . ASP A 1 197 ? 14.742 -9.172 -11.961 1 97.19 197 ASP A C 1
ATOM 1556 O O . ASP A 1 197 ? 14.211 -10.078 -11.328 1 97.19 197 ASP A O 1
ATOM 1560 N N . THR A 1 198 ? 15.586 -8.281 -11.398 1 98.06 198 THR A N 1
ATOM 1561 C CA . THR A 1 198 ? 15.75 -8.133 -9.953 1 98.06 198 THR A CA 1
ATOM 1562 C C . THR A 1 198 ? 15.516 -6.684 -9.531 1 98.06 198 THR A C 1
ATOM 1564 O O . THR A 1 198 ? 16.094 -5.762 -10.109 1 98.06 198 THR A O 1
ATOM 1567 N N . PHE A 1 199 ? 14.641 -6.461 -8.539 1 98.44 199 PHE A N 1
ATOM 1568 C CA . PHE A 1 199 ? 14.211 -5.113 -8.188 1 98.44 199 PHE A CA 1
ATOM 1569 C C . PHE A 1 199 ? 13.594 -5.094 -6.797 1 98.44 199 PHE A C 1
ATOM 1571 O O . PHE A 1 199 ? 13.391 -6.145 -6.184 1 98.44 199 PHE A O 1
ATOM 1578 N N . PHE A 1 200 ? 13.445 -3.906 -6.219 1 98.69 200 PHE A N 1
ATOM 1579 C CA . PHE A 1 200 ? 12.633 -3.729 -5.02 1 98.69 200 PHE A CA 1
ATOM 1580 C C . PHE A 1 200 ? 11.148 -3.783 -5.355 1 98.69 200 PHE A C 1
ATOM 1582 O O . PHE A 1 200 ? 10.711 -3.215 -6.359 1 98.69 200 PHE A O 1
ATOM 1589 N N . MET A 1 201 ? 10.375 -4.488 -4.578 1 98.88 201 MET A N 1
ATOM 1590 C CA . MET A 1 201 ? 8.93 -4.535 -4.781 1 98.88 201 MET A CA 1
ATOM 1591 C C . MET A 1 201 ? 8.188 -4.246 -3.482 1 98.88 201 MET A C 1
ATOM 1593 O O . MET A 1 201 ? 8.602 -4.699 -2.412 1 98.88 201 MET A O 1
ATOM 1597 N N . SER A 1 202 ? 7.105 -3.467 -3.566 1 98.94 202 SER A N 1
ATOM 1598 C CA . SER A 1 202 ? 6.203 -3.158 -2.463 1 98.94 202 SER A CA 1
ATOM 1599 C C . SER A 1 202 ? 4.762 -3.512 -2.814 1 98.94 202 SER A C 1
ATOM 1601 O O . SER A 1 202 ? 4.316 -3.283 -3.941 1 98.94 202 SER A O 1
ATOM 1603 N N . TYR A 1 203 ? 4.035 -4.07 -1.929 1 98.94 203 TYR A N 1
ATOM 1604 C CA . TYR A 1 203 ? 2.637 -4.453 -2.082 1 98.94 203 TYR A CA 1
ATOM 1605 C C . TYR A 1 203 ? 1.944 -4.547 -0.729 1 98.94 203 TYR A C 1
ATOM 1607 O O . TYR A 1 203 ? 1.247 -5.523 -0.446 1 98.94 203 TYR A O 1
ATOM 1615 N N . ALA A 1 204 ? 2.086 -3.598 0.091 1 98.81 204 ALA A N 1
ATOM 1616 C CA . ALA A 1 204 ? 1.672 -3.633 1.49 1 98.81 204 ALA A CA 1
ATOM 1617 C C . ALA A 1 204 ? 0.164 -3.439 1.621 1 98.81 204 ALA A C 1
ATOM 1619 O O . ALA A 1 204 ? -0.384 -2.439 1.152 1 98.81 204 ALA A O 1
ATOM 1620 N N . PRO A 1 205 ? -0.544 -4.328 2.273 1 98.88 205 PRO A N 1
ATOM 1621 C CA . PRO A 1 205 ? -1.996 -4.27 2.455 1 98.88 205 PRO A CA 1
ATOM 1622 C C . PRO A 1 205 ? -2.402 -3.49 3.703 1 98.88 205 PRO A C 1
ATOM 1624 O O . PRO A 1 205 ? -1.581 -3.281 4.598 1 98.88 205 PRO A O 1
ATOM 1627 N N . MET A 1 206 ? -3.65 -3.037 3.705 1 98.5 206 MET A N 1
ATOM 1628 C CA . MET A 1 206 ? -4.199 -2.496 4.945 1 98.5 206 MET A CA 1
ATOM 1629 C C . MET A 1 206 ? -4.156 -3.537 6.059 1 98.5 206 MET A C 1
ATOM 1631 O O . MET A 1 206 ? -4.551 -4.688 5.855 1 98.5 206 MET A O 1
ATOM 1635 N N . PRO A 1 207 ? -3.648 -3.115 7.215 1 98.25 207 PRO A N 1
ATOM 1636 C CA . PRO A 1 207 ? -3.537 -4.086 8.305 1 98.25 207 PRO A CA 1
ATOM 1637 C C . PRO A 1 207 ? -4.828 -4.227 9.102 1 98.25 207 PRO A C 1
ATOM 1639 O O . PRO A 1 207 ? -4.898 -3.789 10.258 1 98.25 207 PRO A O 1
ATOM 1642 N N . ILE A 1 208 ? -5.812 -4.883 8.617 1 98.81 208 ILE A N 1
ATOM 1643 C CA . ILE A 1 208 ? -7.109 -5.062 9.266 1 98.81 208 ILE A CA 1
ATOM 1644 C C . ILE A 1 208 ? -7.199 -6.469 9.859 1 98.81 208 ILE A C 1
ATOM 1646 O O . ILE A 1 208 ? -7.039 -7.461 9.148 1 98.81 208 ILE A O 1
ATOM 1650 N N . LYS A 1 209 ? -7.434 -6.516 11.148 1 98.56 209 LYS A N 1
ATOM 1651 C CA . LYS A 1 209 ? -7.602 -7.793 11.836 1 98.56 209 LYS A CA 1
ATOM 1652 C C . LYS A 1 209 ? -8.75 -8.594 11.234 1 98.56 209 LYS A C 1
ATOM 1654 O O . LYS A 1 209 ? -9.852 -8.062 11.039 1 98.56 209 LYS A O 1
ATOM 1659 N N . GLY A 1 210 ? -8.477 -9.82 10.875 1 98.56 210 GLY A N 1
ATOM 1660 C CA . GLY A 1 210 ? -9.516 -10.695 10.367 1 98.56 210 GLY A CA 1
ATOM 1661 C C . GLY A 1 210 ? -9.648 -10.656 8.852 1 98.56 210 GLY A C 1
ATOM 1662 O O . GLY A 1 210 ? -10.492 -11.344 8.281 1 98.56 210 GLY A O 1
ATOM 1663 N N . LEU A 1 211 ? -8.906 -9.898 8.227 1 98.69 211 LEU A N 1
ATOM 1664 C CA . LEU A 1 211 ? -8.938 -9.828 6.77 1 98.69 211 LEU A CA 1
ATOM 1665 C C . LEU A 1 211 ? -8.172 -11 6.156 1 98.69 211 LEU A C 1
ATOM 1667 O O . LEU A 1 211 ? -7.035 -11.281 6.543 1 98.69 211 LEU A O 1
ATOM 1671 N N . ASP A 1 212 ? -8.711 -11.68 5.215 1 98.38 212 ASP A N 1
ATOM 1672 C CA . ASP A 1 212 ? -8.117 -12.891 4.668 1 98.38 212 ASP A CA 1
ATOM 1673 C C . ASP A 1 212 ? -7.137 -12.562 3.545 1 98.38 212 ASP A C 1
ATOM 1675 O O . ASP A 1 212 ? -6.168 -13.297 3.322 1 98.38 212 ASP A O 1
ATOM 1679 N N . SER A 1 213 ? -7.426 -11.602 2.719 1 98.25 213 SER A N 1
ATOM 1680 C CA . SER A 1 213 ? -6.695 -11.07 1.572 1 98.25 213 SER A CA 1
ATOM 1681 C C . SER A 1 213 ? -6.973 -9.586 1.381 1 98.25 213 SER A C 1
ATOM 1683 O O . SER A 1 213 ? -7.762 -8.992 2.121 1 98.25 213 SER A O 1
ATOM 1685 N N . CYS A 1 214 ? -6.27 -9.016 0.441 1 98.88 214 CYS A N 1
ATOM 1686 C CA . CYS A 1 214 ? -6.453 -7.57 0.365 1 98.88 214 CYS A CA 1
ATOM 1687 C C . CYS A 1 214 ? -6.098 -7.051 -1.021 1 98.88 214 CYS A C 1
ATOM 1689 O O . CYS A 1 214 ? -5.035 -7.371 -1.558 1 98.88 214 CYS A O 1
ATOM 1691 N N . PRO A 1 215 ? -7.039 -6.258 -1.629 1 98.81 215 PRO A N 1
ATOM 1692 C CA . PRO A 1 215 ? -6.57 -5.465 -2.77 1 98.81 215 PRO A CA 1
ATOM 1693 C C . PRO A 1 215 ? -5.441 -4.512 -2.398 1 98.81 215 PRO A C 1
ATOM 1695 O O . PRO A 1 215 ? -5.441 -3.939 -1.304 1 98.81 215 PRO A O 1
ATOM 1698 N N . ILE A 1 216 ? -4.484 -4.383 -3.303 1 98.75 216 ILE A N 1
ATOM 1699 C CA . ILE A 1 216 ? -3.285 -3.637 -2.941 1 98.75 216 ILE A CA 1
ATOM 1700 C C . ILE A 1 216 ? -2.826 -2.791 -4.125 1 98.75 216 ILE A C 1
ATOM 1702 O O . ILE A 1 216 ? -3.385 -2.889 -5.219 1 98.75 216 ILE A O 1
ATOM 1706 N N . ARG A 1 217 ? -1.949 -1.904 -3.887 1 98.81 217 ARG A N 1
ATOM 1707 C CA . ARG A 1 217 ? -1.124 -1.25 -4.898 1 98.81 217 ARG A CA 1
ATOM 1708 C C . ARG A 1 217 ? 0.289 -1.823 -4.906 1 98.81 217 ARG A C 1
ATOM 1710 O O . ARG A 1 217 ? 1.052 -1.625 -3.957 1 98.81 217 ARG A O 1
ATOM 1717 N N . ALA A 1 218 ? 0.622 -2.523 -5.91 1 98.94 218 ALA A N 1
ATOM 1718 C CA . ALA A 1 218 ? 1.946 -3.119 -6.059 1 98.94 218 ALA A CA 1
ATOM 1719 C C . ALA A 1 218 ? 2.814 -2.299 -7.012 1 98.94 218 ALA A C 1
ATOM 1721 O O . ALA A 1 218 ? 2.338 -1.826 -8.047 1 98.94 218 ALA A O 1
ATOM 1722 N N . TYR A 1 219 ? 4.102 -2.119 -6.695 1 98.94 219 TYR A N 1
ATOM 1723 C CA . TYR A 1 219 ? 5.02 -1.437 -7.598 1 98.94 219 TYR A CA 1
ATOM 1724 C C . TYR A 1 219 ? 6.441 -1.956 -7.426 1 98.94 219 TYR A C 1
ATOM 1726 O O . TYR A 1 219 ? 6.766 -2.566 -6.402 1 98.94 219 TYR A O 1
ATOM 1734 N N . ALA A 1 220 ? 7.207 -1.769 -8.383 1 98.88 220 ALA A N 1
ATOM 1735 C CA . ALA A 1 220 ? 8.633 -2.078 -8.391 1 98.88 220 ALA A CA 1
ATOM 1736 C C . ALA A 1 220 ? 9.469 -0.803 -8.453 1 98.88 220 ALA A C 1
ATOM 1738 O O . ALA A 1 220 ? 9.055 0.191 -9.055 1 98.88 220 ALA A O 1
ATOM 1739 N N . ILE A 1 221 ? 10.586 -0.805 -7.84 1 98.81 221 ILE A N 1
ATOM 1740 C CA . ILE A 1 221 ? 11.609 0.212 -8.055 1 98.81 221 ILE A CA 1
ATOM 1741 C C . ILE A 1 221 ? 12.898 -0.448 -8.547 1 98.81 221 ILE A C 1
ATOM 1743 O O . ILE A 1 221 ? 13.461 -1.301 -7.855 1 98.81 221 ILE A O 1
ATOM 1747 N N . GLU A 1 222 ? 13.312 -0.068 -9.664 1 98.5 222 GLU A N 1
ATOM 1748 C CA . GLU A 1 222 ? 14.586 -0.524 -10.227 1 98.5 222 GLU A CA 1
ATOM 1749 C C . GLU A 1 222 ? 15.727 0.412 -9.836 1 98.5 222 GLU A C 1
ATOM 1751 O O . GLU A 1 222 ? 15.555 1.634 -9.828 1 98.5 222 GLU A O 1
ATOM 1756 N N . GLY A 1 223 ? 16.828 -0.2 -9.438 1 97.38 223 GLY A N 1
ATOM 1757 C CA . GLY A 1 223 ? 18.031 0.6 -9.297 1 97.38 223 GLY A CA 1
ATOM 1758 C C . GLY A 1 223 ? 18.469 0.771 -7.852 1 97.38 223 GLY A C 1
ATOM 1759 O O . GLY A 1 223 ? 19.547 1.286 -7.578 1 97.38 223 GLY A O 1
ATOM 1760 N N . ILE A 1 224 ? 17.625 0.357 -6.879 1 97.06 224 ILE A N 1
ATOM 1761 C CA . ILE A 1 224 ? 18.094 0.401 -5.496 1 97.06 224 ILE A CA 1
ATOM 1762 C C . ILE A 1 224 ? 19.156 -0.671 -5.273 1 97.06 224 ILE A C 1
ATOM 1764 O O . ILE A 1 224 ? 18.875 -1.867 -5.379 1 97.06 224 ILE A O 1
ATOM 1768 N N . ALA A 1 225 ? 20.297 -0.291 -4.852 1 95.06 225 ALA A N 1
ATOM 1769 C CA . ALA A 1 225 ? 21.469 -1.154 -4.84 1 95.06 225 ALA A CA 1
ATOM 1770 C C . ALA A 1 225 ? 21.25 -2.387 -3.969 1 95.06 225 ALA A C 1
ATOM 1772 O O . ALA A 1 225 ? 21.562 -3.508 -4.371 1 95.06 225 ALA A O 1
ATOM 1773 N N . GLU A 1 226 ? 20.609 -2.232 -2.879 1 94.5 226 GLU A N 1
ATOM 1774 C CA . GLU A 1 226 ? 20.422 -3.301 -1.901 1 94.5 226 GLU A CA 1
ATOM 1775 C C . GLU A 1 226 ? 19.469 -4.375 -2.436 1 94.5 226 GLU A C 1
ATOM 1777 O O . GLU A 1 226 ? 19.422 -5.484 -1.902 1 94.5 226 GLU A O 1
ATOM 1782 N N . PHE A 1 227 ? 18.734 -4.035 -3.525 1 96 227 PHE A N 1
ATOM 1783 C CA . PHE A 1 227 ? 17.719 -4.961 -4.012 1 96 227 PHE A CA 1
ATOM 1784 C C . PHE A 1 227 ? 17.969 -5.316 -5.473 1 96 227 PHE A C 1
ATOM 1786 O O . PHE A 1 227 ? 17.062 -5.781 -6.168 1 96 227 PHE A O 1
ATOM 1793 N N . SER A 1 228 ? 19.172 -5.07 -5.965 1 92.06 228 SER A N 1
ATOM 1794 C CA . SER A 1 228 ? 19.453 -5.25 -7.383 1 92.06 228 SER A CA 1
ATOM 1795 C C . SER A 1 228 ? 20.281 -6.516 -7.629 1 92.06 228 SER A C 1
ATOM 1797 O O . SER A 1 228 ? 20.594 -6.848 -8.773 1 92.06 228 SER A O 1
ATOM 1799 N N . LYS A 1 229 ? 20.797 -7.203 -6.66 1 82.88 229 LYS A N 1
ATOM 1800 C CA . LYS A 1 229 ? 21.594 -8.422 -6.844 1 82.88 229 LYS A CA 1
ATOM 1801 C C . LYS A 1 229 ? 20.969 -9.594 -6.086 1 82.88 229 LYS A C 1
ATOM 1803 O O . LYS A 1 229 ? 20.312 -9.406 -5.059 1 82.88 229 LYS A O 1
ATOM 1808 N N . MET B 1 1 ? 4.828 -5.441 17.016 1 82.94 1 MET B N 1
ATOM 1809 C CA . MET B 1 1 ? 6.117 -4.867 16.656 1 82.94 1 MET B CA 1
ATOM 1810 C C . MET B 1 1 ? 5.988 -3.967 15.438 1 82.94 1 MET B C 1
ATOM 1812 O O . MET B 1 1 ? 5.309 -4.32 14.469 1 82.94 1 MET B O 1
ATOM 1816 N N . SER B 1 2 ? 6.684 -2.75 15.531 1 93.38 2 SER B N 1
ATOM 1817 C CA . SER B 1 2 ? 6.484 -1.78 14.461 1 93.38 2 SER B CA 1
ATOM 1818 C C . SER B 1 2 ? 7.777 -1.526 13.695 1 93.38 2 SER B C 1
ATOM 1820 O O . SER B 1 2 ? 7.766 -0.922 12.617 1 93.38 2 SER B O 1
ATOM 1822 N N . ALA B 1 3 ? 8.891 -2.066 14.234 1 96.81 3 ALA B N 1
ATOM 1823 C CA . ALA B 1 3 ? 10.18 -1.887 13.57 1 96.81 3 ALA B CA 1
ATOM 1824 C C . ALA B 1 3 ? 10.852 -3.23 13.312 1 96.81 3 ALA B C 1
ATOM 1826 O O . ALA B 1 3 ? 10.836 -4.117 14.172 1 96.81 3 ALA B O 1
ATOM 1827 N N . TYR B 1 4 ? 11.43 -3.363 12.109 1 97.25 4 TYR B N 1
ATOM 1828 C CA . TYR B 1 4 ? 12.047 -4.617 11.688 1 97.25 4 TYR B CA 1
ATOM 1829 C C . TYR B 1 4 ? 13.344 -4.363 10.93 1 97.25 4 TYR B C 1
ATOM 1831 O O . TYR B 1 4 ? 13.523 -3.295 10.336 1 97.25 4 TYR B O 1
ATOM 1839 N N . GLU B 1 5 ? 14.188 -5.398 10.953 1 95.5 5 GLU B N 1
ATOM 1840 C CA . GLU B 1 5 ? 15.328 -5.41 10.039 1 95.5 5 GLU B CA 1
ATOM 1841 C C . GLU B 1 5 ? 14.938 -5.984 8.68 1 95.5 5 GLU B C 1
ATOM 1843 O O . GLU B 1 5 ? 14.227 -6.988 8.602 1 95.5 5 GLU B O 1
ATOM 1848 N N . LEU B 1 6 ? 15.336 -5.355 7.598 1 93.5 6 LEU B N 1
ATOM 1849 C CA . LEU B 1 6 ? 15.039 -5.82 6.246 1 93.5 6 LEU B CA 1
ATOM 1850 C C . LEU B 1 6 ? 16.25 -6.523 5.641 1 93.5 6 LEU B C 1
ATOM 1852 O O . LEU B 1 6 ? 16.125 -7.242 4.648 1 93.5 6 LEU B O 1
ATOM 1856 N N . GLY B 1 7 ? 17.391 -6.402 6.258 1 88.44 7 GLY B N 1
ATOM 1857 C CA . GLY B 1 7 ? 18.656 -6.898 5.723 1 88.44 7 GLY B CA 1
ATOM 1858 C C . GLY B 1 7 ? 19.516 -5.809 5.105 1 88.44 7 GLY B C 1
ATOM 1859 O O . GLY B 1 7 ? 19.031 -4.707 4.84 1 88.44 7 GLY B O 1
ATOM 1860 N N . ASN B 1 8 ? 20.766 -6.055 4.941 1 89.5 8 ASN B N 1
ATOM 1861 C CA . ASN B 1 8 ? 21.703 -5.137 4.309 1 89.5 8 ASN B CA 1
ATOM 1862 C C . ASN B 1 8 ? 21.766 -3.795 5.031 1 89.5 8 ASN B C 1
ATOM 1864 O O . ASN B 1 8 ? 21.859 -2.744 4.395 1 89.5 8 ASN B O 1
ATOM 1868 N N . GLY B 1 9 ? 21.5 -3.785 6.309 1 93.06 9 GLY B N 1
ATOM 1869 C CA . GLY B 1 9 ? 21.594 -2.572 7.105 1 93.06 9 GLY B CA 1
ATOM 1870 C C . GLY B 1 9 ? 20.344 -1.71 7.02 1 93.06 9 GLY B C 1
ATOM 1871 O O . GLY B 1 9 ? 20.328 -0.585 7.523 1 93.06 9 GLY B O 1
ATOM 1872 N N . LEU B 1 10 ? 19.328 -2.244 6.34 1 97.69 10 LEU B N 1
ATOM 1873 C CA . LEU B 1 10 ? 18.094 -1.488 6.195 1 97.69 10 LEU B CA 1
ATOM 1874 C C . LEU B 1 10 ? 17.109 -1.837 7.309 1 97.69 10 LEU B C 1
ATOM 1876 O O . LEU B 1 10 ? 17.047 -2.984 7.758 1 97.69 10 LEU B O 1
ATOM 1880 N N . ARG B 1 11 ? 16.344 -0.821 7.707 1 97.88 11 ARG B N 1
ATOM 1881 C CA . ARG B 1 11 ? 15.328 -0.963 8.734 1 97.88 11 ARG B CA 1
ATOM 1882 C C . ARG B 1 11 ? 13.977 -0.461 8.234 1 97.88 11 ARG B C 1
ATOM 1884 O O . ARG B 1 11 ? 13.891 0.6 7.613 1 97.88 11 ARG B O 1
ATOM 1891 N N . VAL B 1 12 ? 12.969 -1.225 8.492 1 98.69 12 VAL B N 1
ATOM 1892 C CA . VAL B 1 12 ? 11.633 -0.801 8.086 1 98.69 12 VAL B CA 1
ATOM 1893 C C . VAL B 1 12 ? 10.789 -0.507 9.328 1 98.69 12 VAL B C 1
ATOM 1895 O O . VAL B 1 12 ? 10.852 -1.237 10.312 1 98.69 12 VAL B O 1
ATOM 1898 N N . ILE B 1 13 ? 10.078 0.553 9.352 1 98.81 13 ILE B N 1
ATOM 1899 C CA . ILE B 1 13 ? 9.164 0.952 10.414 1 98.81 13 ILE B CA 1
ATOM 1900 C C . ILE B 1 13 ? 7.738 1.032 9.867 1 98.81 13 ILE B C 1
ATOM 1902 O O . ILE B 1 13 ? 7.473 1.758 8.906 1 98.81 13 ILE B O 1
ATOM 1906 N N . ASP B 1 14 ? 6.867 0.22 10.414 1 98.81 14 ASP B N 1
ATOM 1907 C CA . ASP B 1 14 ? 5.441 0.321 10.109 1 98.81 14 ASP B CA 1
ATOM 1908 C C . ASP B 1 14 ? 4.832 1.572 10.734 1 98.81 14 ASP B C 1
ATOM 1910 O O . ASP B 1 14 ? 4.762 1.686 11.961 1 98.81 14 ASP B O 1
ATOM 1914 N N . LEU B 1 15 ? 4.355 2.479 9.891 1 98.88 15 LEU B N 1
ATOM 1915 C CA . LEU B 1 15 ? 3.85 3.766 10.352 1 98.88 15 LEU B CA 1
ATOM 1916 C C . LEU B 1 15 ? 2.326 3.799 10.312 1 98.88 15 LEU B C 1
ATOM 1918 O O . LEU B 1 15 ? 1.728 4.871 10.195 1 98.88 15 LEU B O 1
ATOM 1922 N N . THR B 1 16 ? 1.709 2.674 10.359 1 98.56 16 THR B N 1
ATOM 1923 C CA . THR B 1 16 ? 0.275 2.553 10.125 1 98.56 16 THR B CA 1
ATOM 1924 C C . THR B 1 16 ? -0.448 2.119 11.398 1 98.56 16 THR B C 1
ATOM 1926 O O . THR B 1 16 ? 0.043 1.263 12.133 1 98.56 16 THR B O 1
ATOM 1929 N N . LYS B 1 17 ? -1.566 2.703 11.633 1 97.25 17 LYS B N 1
ATOM 1930 C CA . LYS B 1 17 ? -2.461 2.223 12.68 1 97.25 17 LYS B CA 1
ATOM 1931 C C . LYS B 1 17 ? -3.008 0.838 12.344 1 97.25 17 LYS B C 1
ATOM 1933 O O . LYS B 1 17 ? -3.576 0.634 11.273 1 97.25 17 LYS B O 1
ATOM 1938 N N . GLN B 1 18 ? -2.857 -0.079 13.258 1 97.25 18 GLN B N 1
ATOM 1939 C CA . GLN B 1 18 ? -3.525 -1.368 13.109 1 97.25 18 GLN B CA 1
ATOM 1940 C C . GLN B 1 18 ? -5.031 -1.235 13.312 1 97.25 18 GLN B C 1
ATOM 1942 O O . GLN B 1 18 ? -5.48 -0.498 14.195 1 97.25 18 GLN B O 1
ATOM 1947 N N . LEU B 1 19 ? -5.809 -1.959 12.492 1 98.06 19 LEU B N 1
ATOM 1948 C CA . LEU B 1 19 ? -7.258 -1.789 12.531 1 98.06 19 LEU B CA 1
ATOM 1949 C C . LEU B 1 19 ? -7.938 -3.041 13.07 1 98.06 19 LEU B C 1
ATOM 1951 O O . LEU B 1 19 ? -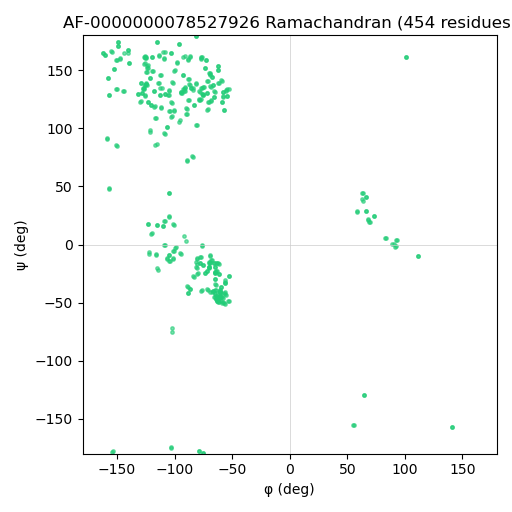7.645 -4.152 12.625 1 98.06 19 LEU B O 1
ATOM 1955 N N . ASP B 1 20 ? -8.742 -2.826 14.008 1 98.12 20 ASP B N 1
ATOM 1956 C CA . ASP B 1 20 ? -9.648 -3.852 14.523 1 98.12 20 ASP B CA 1
ATOM 1957 C C . ASP B 1 20 ? -11.102 -3.463 14.297 1 98.12 20 ASP B C 1
ATOM 1959 O O . ASP B 1 20 ? -11.625 -2.559 14.953 1 98.12 20 ASP B O 1
ATOM 1963 N N . PRO B 1 21 ? -11.727 -4.188 13.367 1 98.44 21 PRO B N 1
ATOM 1964 C CA . PRO B 1 21 ? -13.117 -3.838 13.07 1 98.44 21 PRO B CA 1
ATOM 1965 C C . PRO B 1 21 ? -14 -3.787 14.32 1 98.44 21 PRO B C 1
ATOM 1967 O O . PRO B 1 21 ? -14.945 -3.002 14.375 1 98.44 21 PRO B O 1
ATOM 1970 N N . ALA B 1 22 ? -13.711 -4.488 15.336 1 97.62 22 ALA B N 1
ATOM 1971 C CA . ALA B 1 22 ? -14.516 -4.57 16.547 1 97.62 22 ALA B CA 1
ATOM 1972 C C . ALA B 1 22 ? -14.422 -3.281 17.359 1 97.62 22 ALA B C 1
ATOM 1974 O O . ALA B 1 22 ? -15.32 -2.967 18.141 1 97.62 22 ALA B O 1
ATOM 1975 N N . THR B 1 23 ? -13.352 -2.486 17.172 1 95.19 23 THR B N 1
ATOM 1976 C CA . THR B 1 23 ? -13.141 -1.356 18.078 1 95.19 23 THR B CA 1
ATOM 1977 C C . THR B 1 23 ? -13.086 -0.046 17.297 1 95.19 23 THR B C 1
ATOM 1979 O O . THR B 1 23 ? -13.109 1.035 17.891 1 95.19 23 THR B O 1
ATOM 1982 N N . GLU B 1 24 ? -13.07 -0.185 15.953 1 95.44 24 GLU B N 1
ATOM 1983 C CA . GLU B 1 24 ? -13 1.047 15.172 1 95.44 24 GLU B CA 1
ATOM 1984 C C . GLU B 1 24 ? -14.289 1.856 15.297 1 95.44 24 GLU B C 1
ATOM 1986 O O . GLU B 1 24 ? -15.383 1.296 15.258 1 95.44 24 GLU B O 1
ATOM 1991 N N . THR B 1 25 ? -14.109 3.172 15.484 1 93 25 THR B N 1
ATOM 1992 C CA . THR B 1 25 ? -15.266 4.051 15.555 1 93 25 THR B CA 1
ATOM 1993 C C . THR B 1 25 ? -15.727 4.445 14.148 1 93 25 THR B C 1
ATOM 1995 O O . THR B 1 25 ? -16.906 4.734 13.938 1 93 25 THR B O 1
ATOM 1998 N N . ARG B 1 26 ? -14.836 4.445 13.258 1 95.38 26 ARG B N 1
ATOM 1999 C CA . ARG B 1 26 ? -15.195 4.715 11.875 1 95.38 26 ARG B CA 1
ATOM 2000 C C . ARG B 1 26 ? -15.625 3.438 11.156 1 95.38 26 ARG B C 1
ATOM 2002 O O . ARG B 1 26 ? -15.305 2.336 11.602 1 95.38 26 ARG B O 1
ATOM 2009 N N . ARG B 1 27 ? -16.297 3.611 10.086 1 98.06 27 ARG B N 1
ATOM 2010 C CA . ARG B 1 27 ? -16.844 2.498 9.32 1 98.06 27 ARG B CA 1
ATOM 2011 C C . ARG B 1 27 ? -15.75 1.523 8.906 1 98.06 27 ARG B C 1
ATOM 2013 O O . ARG B 1 27 ? -14.852 1.879 8.141 1 98.06 27 ARG B O 1
ATOM 2020 N N . CYS B 1 28 ? -15.797 0.323 9.383 1 98.69 28 CYS B N 1
ATOM 2021 C CA . CYS B 1 28 ? -14.883 -0.785 9.133 1 98.69 28 CYS B CA 1
ATOM 2022 C C . CYS B 1 28 ? -15.547 -2.121 9.445 1 98.69 28 CYS B C 1
ATOM 2024 O O . CYS B 1 28 ? -15.453 -2.627 10.562 1 98.69 28 CYS B O 1
ATOM 2026 N N . HIS B 1 29 ? -16.156 -2.68 8.438 1 98.75 29 HIS B N 1
ATOM 2027 C CA . HIS B 1 29 ? -16.875 -3.943 8.602 1 98.75 29 HIS B CA 1
ATOM 2028 C C . HIS B 1 29 ? -16.359 -4.992 7.617 1 98.75 29 HIS B C 1
ATOM 2030 O O . HIS B 1 29 ? -16.078 -4.68 6.457 1 98.75 29 HIS B O 1
ATOM 2036 N N . LEU B 1 30 ? -16.219 -6.133 8.133 1 98.69 30 LEU B N 1
ATOM 2037 C CA . LEU B 1 30 ? -15.82 -7.277 7.328 1 98.69 30 LEU B CA 1
ATOM 2038 C C . LEU B 1 30 ? -16.906 -8.352 7.328 1 98.69 30 LEU B C 1
ATOM 2040 O O . LEU B 1 30 ? -17.453 -8.688 8.383 1 98.69 30 LEU B O 1
ATOM 2044 N N . PHE B 1 31 ? -17.234 -8.836 6.172 1 98.69 31 PHE B N 1
ATOM 2045 C CA . PHE B 1 31 ? -18.125 -9.977 6.016 1 98.69 31 PHE B CA 1
ATOM 2046 C C . PHE B 1 31 ? -17.438 -11.109 5.262 1 98.69 31 PHE B C 1
ATOM 2048 O O . PHE B 1 31 ? -17.406 -11.117 4.031 1 98.69 31 PHE B O 1
ATOM 2055 N N . ARG B 1 32 ? -16.922 -12.039 6.008 1 97.94 32 ARG B N 1
ATOM 2056 C CA . ARG B 1 32 ? -16.156 -13.164 5.457 1 97.94 32 ARG B CA 1
ATOM 2057 C C . ARG B 1 32 ? -17.094 -14.312 5.082 1 97.94 32 ARG B C 1
ATOM 2059 O O . ARG B 1 32 ? -18.047 -14.617 5.809 1 97.94 32 ARG B O 1
ATOM 2066 N N . PHE B 1 33 ? -16.781 -15.008 3.949 1 97.69 33 PHE B N 1
ATOM 2067 C CA . PHE B 1 33 ? -17.594 -16.141 3.506 1 97.69 33 PHE B CA 1
ATOM 2068 C C . PHE B 1 33 ? -16.75 -17.125 2.699 1 97.69 33 PHE B C 1
ATOM 2070 O O . PHE B 1 33 ? -15.734 -16.75 2.115 1 97.69 33 PHE B O 1
ATOM 2077 N N . ASN B 1 34 ? -17.109 -18.328 2.734 1 96.12 34 ASN B N 1
ATOM 2078 C CA . ASN B 1 34 ? -16.531 -19.328 1.838 1 96.12 34 ASN B CA 1
ATOM 2079 C C . ASN B 1 34 ? -17.234 -19.328 0.481 1 96.12 34 ASN B C 1
ATOM 2081 O O . ASN B 1 34 ? -18.453 -19.25 0.41 1 96.12 34 ASN B O 1
ATOM 2085 N N . THR B 1 35 ? -16.469 -19.359 -0.582 1 93 35 THR B N 1
ATOM 2086 C CA . THR B 1 35 ? -17.047 -19.25 -1.918 1 93 35 THR B CA 1
ATOM 2087 C C . THR B 1 35 ? -17.859 -20.5 -2.252 1 93 35 THR B C 1
ATOM 2089 O O . THR B 1 35 ? -18.641 -20.5 -3.199 1 93 35 THR B O 1
ATOM 2092 N N . GLY B 1 36 ? -17.734 -21.578 -1.484 1 88.88 36 GLY B N 1
ATOM 2093 C CA . GLY B 1 36 ? -18.562 -22.766 -1.624 1 88.88 36 GLY B CA 1
ATOM 2094 C C . GLY B 1 36 ? -17.969 -23.812 -2.541 1 88.88 36 GLY B C 1
ATOM 2095 O O . GLY B 1 36 ? -18.578 -24.859 -2.779 1 88.88 36 GLY B O 1
ATOM 2096 N N . GLY B 1 37 ? -16.766 -23.578 -3.033 1 86.5 37 GLY B N 1
ATOM 2097 C CA . GLY B 1 37 ? -16.109 -24.562 -3.887 1 86.5 37 GLY B CA 1
ATOM 2098 C C . GLY B 1 37 ? -15.57 -25.75 -3.121 1 86.5 37 GLY B C 1
ATOM 2099 O O . GLY B 1 37 ? -15.781 -25.875 -1.913 1 86.5 37 GLY B O 1
ATOM 2100 N N . PRO B 1 38 ? -14.969 -26.625 -3.908 1 88.25 38 PRO B N 1
ATOM 2101 C CA . PRO B 1 38 ? -14.516 -27.891 -3.32 1 88.25 38 PRO B CA 1
ATOM 2102 C C . PRO B 1 38 ? -13.328 -27.703 -2.377 1 88.25 38 PRO B C 1
ATOM 2104 O O . PRO B 1 38 ? -13 -28.609 -1.61 1 88.25 38 PRO B O 1
ATOM 2107 N N . ILE B 1 39 ? -12.664 -26.656 -2.484 1 87.88 39 ILE B N 1
ATOM 2108 C CA . ILE B 1 39 ? -11.539 -26.359 -1.6 1 87.88 39 ILE B CA 1
ATOM 2109 C C . ILE B 1 39 ? -11.82 -25.062 -0.829 1 87.88 39 ILE B C 1
ATOM 2111 O O . ILE B 1 39 ? -12.555 -24.203 -1.304 1 87.88 39 ILE B O 1
ATOM 2115 N N . PRO B 1 40 ? -11.281 -25.016 0.365 1 89.56 40 PRO B N 1
ATOM 2116 C CA . PRO B 1 40 ? -11.484 -23.781 1.113 1 89.56 40 PRO B CA 1
ATOM 2117 C C . PRO B 1 40 ? -11.039 -22.547 0.334 1 89.56 40 PRO B C 1
ATOM 2119 O O . PRO B 1 40 ? -9.938 -22.516 -0.221 1 89.56 40 PRO B O 1
ATOM 2122 N N . ASP B 1 41 ? -11.797 -21.672 0.219 1 92.88 41 ASP B N 1
ATOM 2123 C CA . ASP B 1 41 ? -11.609 -20.438 -0.531 1 92.88 41 ASP B CA 1
ATOM 2124 C C . ASP B 1 41 ? -12.406 -19.297 0.089 1 92.88 41 ASP B C 1
ATOM 2126 O O . ASP B 1 41 ? -13.5 -18.969 -0.38 1 92.88 41 ASP B O 1
ATOM 2130 N N . TRP B 1 42 ? -11.789 -18.672 1.063 1 96.56 42 TRP B N 1
ATOM 2131 C CA . TRP B 1 42 ? -12.492 -17.641 1.818 1 96.56 42 TRP B CA 1
ATOM 2132 C C . TRP B 1 42 ? -12.234 -16.266 1.218 1 96.56 42 TRP B C 1
ATOM 2134 O O . TRP B 1 42 ? -11.109 -15.938 0.852 1 96.56 42 TRP B O 1
ATOM 2144 N N . HIS B 1 43 ? -13.273 -15.539 1.071 1 98 43 HIS B N 1
ATO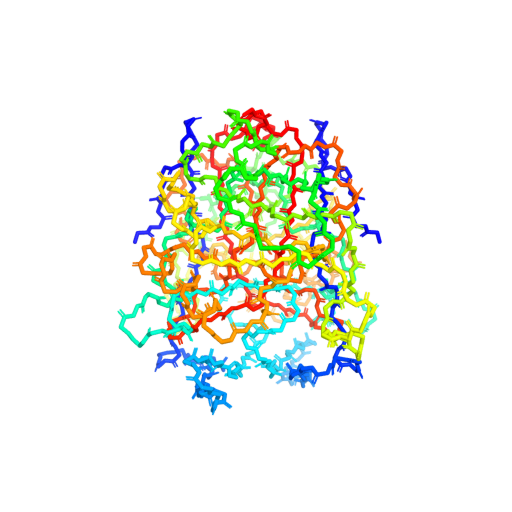M 2145 C CA . HIS B 1 43 ? -13.266 -14.141 0.659 1 98 43 HIS B CA 1
ATOM 2146 C C . HIS B 1 43 ? -13.891 -13.242 1.726 1 98 43 HIS B C 1
ATOM 2148 O O . HIS B 1 43 ? -14.555 -13.734 2.643 1 98 43 HIS B O 1
ATOM 2154 N N . THR B 1 44 ? -13.602 -12.023 1.638 1 98.75 44 THR B N 1
ATOM 2155 C CA . THR B 1 44 ? -14.18 -11.055 2.561 1 98.75 44 THR B CA 1
ATOM 2156 C C . THR B 1 44 ? -14.742 -9.859 1.805 1 98.75 44 THR B C 1
ATOM 2158 O O . THR B 1 44 ? -14.094 -9.32 0.907 1 98.75 44 THR B O 1
ATOM 2161 N N . ILE B 1 45 ? -15.953 -9.5 2.086 1 98.81 45 ILE B N 1
ATOM 2162 C CA . ILE B 1 45 ? -16.484 -8.195 1.71 1 98.81 45 ILE B CA 1
ATOM 2163 C C . ILE B 1 45 ? -15.984 -7.137 2.691 1 98.81 45 ILE B C 1
ATOM 2165 O O . ILE B 1 45 ? -16.141 -7.285 3.906 1 98.81 45 ILE B O 1
ATOM 2169 N N . MET B 1 46 ? -15.398 -6.168 2.168 1 98.88 46 MET B N 1
ATOM 2170 C CA . MET B 1 46 ? -14.883 -5.059 2.961 1 98.88 46 MET B CA 1
ATOM 2171 C C . MET B 1 46 ? -15.773 -3.83 2.826 1 98.88 46 MET B C 1
ATOM 2173 O O . MET B 1 46 ? -15.914 -3.275 1.735 1 98.88 46 MET B O 1
ATOM 2177 N N . ASP B 1 47 ? -16.391 -3.428 3.867 1 98.88 47 ASP B N 1
ATOM 2178 C CA . ASP B 1 47 ? -17.203 -2.221 3.979 1 98.88 47 ASP B CA 1
ATOM 2179 C C . ASP B 1 47 ? -16.5 -1.159 4.82 1 98.88 47 ASP B C 1
ATOM 2181 O O . ASP B 1 47 ? -16.641 -1.14 6.047 1 98.88 47 ASP B O 1
ATOM 2185 N N . LEU B 1 48 ? -15.812 -0.261 4.125 1 98.88 48 LEU B N 1
ATOM 2186 C CA . LEU B 1 48 ? -14.883 0.659 4.77 1 98.88 48 LEU B CA 1
ATOM 2187 C C . LEU B 1 48 ?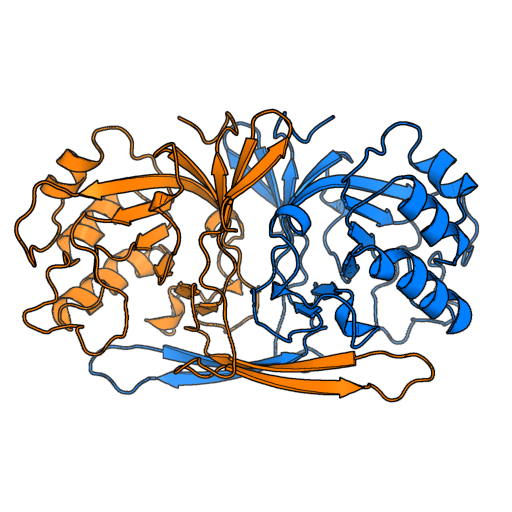 -15.211 2.104 4.406 1 98.88 48 LEU B C 1
ATOM 2189 O O . LEU B 1 48 ? -15.938 2.359 3.443 1 98.88 48 LEU B O 1
ATOM 2193 N N . THR B 1 49 ? -14.719 3.012 5.168 1 98.75 49 THR B N 1
ATOM 2194 C CA . THR B 1 49 ? -14.711 4.414 4.762 1 98.75 49 THR B CA 1
ATOM 2195 C C . THR B 1 49 ? -13.336 4.816 4.238 1 98.75 49 THR B C 1
ATOM 2197 O O . THR B 1 49 ? -12.312 4.301 4.699 1 98.75 49 THR B O 1
ATOM 2200 N N . SER B 1 50 ? -13.336 5.746 3.324 1 98.62 50 SER B N 1
ATOM 2201 C CA . SER B 1 50 ? -12.102 6.188 2.684 1 98.62 50 SER B CA 1
ATOM 2202 C C . SER B 1 50 ? -11.164 6.859 3.688 1 98.62 50 SER B C 1
ATOM 2204 O O . SER B 1 50 ? -9.953 6.918 3.471 1 98.62 50 SER B O 1
ATOM 2206 N N . HIS B 1 51 ? -11.617 7.391 4.754 1 97.44 51 HIS B N 1
ATOM 2207 C CA . HIS B 1 51 ? -10.828 8.07 5.773 1 97.44 51 HIS B CA 1
ATOM 2208 C C . HIS B 1 51 ? -10.664 7.199 7.016 1 97.44 51 HIS B C 1
ATOM 2210 O O . HIS B 1 51 ? -10.82 7.684 8.141 1 97.44 51 HIS B O 1
ATOM 2216 N N . LEU B 1 52 ? -10.383 5.977 6.832 1 97.81 52 LEU B N 1
ATOM 2217 C CA . LEU B 1 52 ? -10.195 4.984 7.883 1 97.81 52 LEU B CA 1
ATOM 2218 C C . LEU B 1 52 ? -8.719 4.852 8.25 1 97.81 52 LEU B C 1
ATOM 2220 O O . LEU B 1 52 ? -7.871 4.703 7.367 1 97.81 52 LEU B O 1
ATOM 2224 N N . GLY B 1 53 ? -8.43 4.898 9.609 1 97.06 53 GLY B N 1
ATOM 2225 C CA . GLY B 1 53 ? -7.062 4.668 10.047 1 97.06 53 GLY B CA 1
ATOM 2226 C C . GLY B 1 53 ? -6.062 5.598 9.383 1 97.06 53 GLY B C 1
ATOM 2227 O O . GLY B 1 53 ? -6.367 6.762 9.117 1 97.06 53 GLY B O 1
ATOM 2228 N N . THR B 1 54 ? -4.828 5.129 9.336 1 98.44 54 THR B N 1
ATOM 2229 C CA . THR B 1 54 ? -3.859 5.844 8.508 1 98.44 54 THR B CA 1
ATOM 2230 C C . THR B 1 54 ? -4.32 5.902 7.055 1 98.44 54 THR B C 1
ATOM 2232 O O . THR B 1 54 ? -4.656 4.871 6.465 1 98.44 54 THR B O 1
ATOM 2235 N N . HIS B 1 55 ? -4.445 7.113 6.543 1 98.69 55 HIS B N 1
ATOM 2236 C CA . HIS B 1 55 ? -4.98 7.25 5.191 1 98.69 55 HIS B CA 1
ATOM 2237 C C . HIS B 1 55 ? -4.363 8.438 4.473 1 98.69 55 HIS B C 1
ATOM 2239 O O . HIS B 1 55 ? -3.752 9.305 5.105 1 98.69 55 HIS B O 1
ATOM 2245 N N . VAL B 1 56 ? -4.473 8.375 3.172 1 98.88 56 VAL B N 1
ATOM 2246 C CA . VAL B 1 56 ? -4.039 9.492 2.334 1 98.88 56 VAL B CA 1
ATOM 2247 C C . VAL B 1 56 ? -5.258 10.25 1.815 1 98.88 56 VAL B C 1
ATOM 2249 O O . VAL B 1 56 ? -6.227 9.641 1.354 1 98.88 56 VAL B O 1
ATOM 2252 N N . GLU B 1 57 ? -5.238 11.539 2.008 1 98.5 57 GLU B N 1
ATOM 2253 C CA . GLU B 1 57 ? -6.254 12.414 1.429 1 98.5 57 GLU B CA 1
ATOM 2254 C C . GLU B 1 57 ? -5.789 12.984 0.09 1 98.5 57 GLU B C 1
ATOM 2256 O O . GLU B 1 57 ? -4.676 13.5 -0.02 1 98.5 57 GLU B O 1
ATOM 2261 N N . CYS B 1 58 ? -6.66 12.867 -0.879 1 98.69 58 CYS B N 1
ATOM 2262 C CA . CYS B 1 58 ? -6.355 13.359 -2.219 1 98.69 58 CYS B CA 1
ATOM 2263 C C . CYS B 1 58 ? -7.254 14.531 -2.586 1 98.69 58 CYS B C 1
ATOM 2265 O O . CYS B 1 58 ? -8.266 14.781 -1.927 1 98.69 58 CYS B O 1
ATOM 2267 N N . PRO B 1 59 ? -6.859 15.281 -3.588 1 98.69 59 PRO B N 1
ATOM 2268 C CA . PRO B 1 59 ? -7.531 16.547 -3.906 1 98.69 59 PRO B CA 1
ATOM 2269 C C . PRO B 1 59 ? -9.031 16.375 -4.148 1 98.69 59 PRO B C 1
ATOM 2271 O O . PRO B 1 59 ? -9.828 17.234 -3.756 1 98.69 59 PRO B O 1
ATOM 2274 N N . TYR B 1 60 ? -9.469 15.312 -4.672 1 98.38 60 TYR B N 1
ATOM 2275 C CA . TYR B 1 60 ? -10.867 15.047 -5.008 1 98.38 60 TYR B CA 1
ATOM 2276 C C . TYR B 1 60 ? -11.734 15.031 -3.76 1 98.38 60 TYR B C 1
ATOM 2278 O O . TYR B 1 60 ? -12.961 15.18 -3.844 1 98.38 60 TYR B O 1
ATOM 2286 N N . HIS B 1 61 ? -11.18 14.93 -2.576 1 96.81 61 HIS B N 1
ATOM 2287 C CA . HIS B 1 61 ? -11.93 14.938 -1.329 1 96.81 61 HIS B CA 1
ATOM 2288 C C . HIS B 1 61 ? -12.406 16.344 -0.985 1 96.81 61 HIS B C 1
ATOM 2290 O O . HIS B 1 61 ? -13.336 16.516 -0.186 1 96.81 61 HIS B O 1
ATOM 2296 N N . HIS B 1 62 ? -11.773 17.328 -1.621 1 96.38 62 HIS B N 1
ATOM 2297 C CA . HIS B 1 62 ? -12.062 18.703 -1.249 1 96.38 62 HIS B CA 1
ATOM 2298 C C . HIS B 1 62 ? -12.719 19.469 -2.398 1 96.38 62 HIS B C 1
ATOM 2300 O O . HIS B 1 62 ? -13.328 20.516 -2.188 1 96.38 62 HIS B O 1
ATOM 2306 N N . ASN B 1 63 ? -12.57 18.984 -3.613 1 96.5 63 ASN B N 1
ATOM 2307 C CA . ASN B 1 63 ? -13.094 19.656 -4.797 1 96.5 63 ASN B CA 1
ATOM 2308 C C . ASN B 1 63 ? -13.43 18.672 -5.906 1 96.5 63 ASN B C 1
ATOM 2310 O O . ASN B 1 63 ? -12.578 17.891 -6.32 1 96.5 63 ASN B O 1
ATOM 2314 N N . ASP B 1 64 ? -14.578 18.797 -6.52 1 95.81 64 ASP B N 1
ATOM 2315 C CA . ASP B 1 64 ? -15.102 17.844 -7.484 1 95.81 64 ASP B CA 1
ATOM 2316 C C . ASP B 1 64 ? -14.297 17.875 -8.781 1 95.81 64 ASP B C 1
ATOM 2318 O O . ASP B 1 64 ? -14.352 16.922 -9.57 1 95.81 64 ASP B O 1
ATOM 2322 N N . ASN B 1 65 ? -13.602 18.906 -8.984 1 97 65 ASN B N 1
ATOM 2323 C CA . ASN B 1 65 ? -12.883 19.078 -10.242 1 97 65 ASN B CA 1
ATOM 2324 C C . ASN B 1 65 ? -11.406 18.703 -10.094 1 97 65 ASN B C 1
ATOM 2326 O O . ASN B 1 65 ? -10.648 18.781 -11.055 1 97 65 ASN B O 1
ATOM 2330 N N . TRP B 1 66 ? -11.055 18.359 -8.891 1 98.12 66 TRP B N 1
ATOM 2331 C CA . TRP B 1 66 ? -9.648 18.062 -8.656 1 98.12 66 TRP B CA 1
ATOM 2332 C C . TRP B 1 66 ? -9.391 16.562 -8.734 1 98.12 66 TRP B C 1
ATOM 2334 O O . TRP B 1 66 ? -10.32 15.773 -8.945 1 98.12 66 TRP B O 1
ATOM 2344 N N . THR B 1 67 ? -8.18 16.125 -8.688 1 98.38 67 THR B N 1
ATOM 2345 C CA . THR B 1 67 ? -7.707 14.789 -9.07 1 98.38 67 THR B CA 1
ATOM 2346 C C . THR B 1 67 ? -8.07 13.758 -8.008 1 98.38 67 THR B C 1
ATOM 2348 O O . THR B 1 67 ? -7.883 14 -6.816 1 98.38 67 THR B O 1
ATOM 2351 N N . ASP B 1 68 ? -8.688 12.641 -8.383 1 98.44 68 ASP B N 1
ATOM 2352 C CA . ASP B 1 68 ? -8.977 11.539 -7.473 1 98.44 68 ASP B CA 1
ATOM 2353 C C . ASP B 1 68 ? -7.754 10.648 -7.281 1 98.44 68 ASP B C 1
ATOM 2355 O O . ASP B 1 68 ? -6.672 10.953 -7.785 1 98.44 68 ASP B O 1
ATOM 2359 N N . VAL B 1 69 ? -7.859 9.641 -6.484 1 98.56 69 VAL B N 1
ATOM 2360 C CA . VAL B 1 69 ? -6.75 8.773 -6.105 1 98.56 69 VAL B CA 1
ATOM 2361 C C . VAL B 1 69 ? -6.102 8.188 -7.355 1 98.56 69 VAL B C 1
ATOM 2363 O O . VAL B 1 69 ? -4.883 8.242 -7.52 1 98.56 69 VAL B O 1
ATOM 2366 N N . GLN B 1 70 ? -6.883 7.625 -8.211 1 97.75 70 GLN B N 1
ATOM 2367 C CA . GLN B 1 70 ? -6.375 6.922 -9.383 1 97.75 70 GLN B CA 1
ATOM 2368 C C . GLN B 1 70 ? -5.668 7.887 -10.336 1 97.75 70 GLN B C 1
ATOM 2370 O O . GLN B 1 70 ? -4.711 7.508 -11.016 1 97.75 70 GLN B O 1
ATOM 2375 N N . GLY B 1 71 ? -6.059 9.078 -10.352 1 97.81 71 GLY B N 1
ATOM 2376 C CA . GLY B 1 71 ? -5.555 10.047 -11.312 1 97.81 71 GLY B CA 1
ATOM 2377 C C . GLY B 1 71 ? -4.184 10.586 -10.953 1 97.81 71 GLY B C 1
ATOM 2378 O O . GLY B 1 71 ? -3.514 11.203 -11.781 1 97.81 71 GLY B O 1
ATOM 2379 N N . LEU B 1 72 ? -3.748 10.406 -9.766 1 98.31 72 LEU B N 1
ATOM 2380 C CA . LEU B 1 72 ? -2.424 10.852 -9.344 1 98.31 72 LEU B CA 1
ATOM 2381 C C . LEU B 1 72 ? -1.354 9.844 -9.766 1 98.31 72 LEU B C 1
ATOM 2383 O O . LEU B 1 72 ? -1.566 8.633 -9.672 1 98.31 72 LEU B O 1
ATOM 2387 N N . PRO B 1 73 ? -0.206 10.344 -10.25 1 97.5 73 PRO B N 1
ATOM 2388 C CA . PRO B 1 73 ? 0.856 9.391 -10.578 1 97.5 73 PRO B CA 1
ATOM 2389 C C . PRO B 1 73 ? 1.354 8.617 -9.367 1 97.5 73 PRO B C 1
ATOM 2391 O O . PRO B 1 73 ? 1.336 9.133 -8.242 1 97.5 73 PRO B O 1
ATOM 2394 N N . ILE B 1 74 ? 1.803 7.402 -9.602 1 98.25 74 ILE B N 1
ATOM 2395 C CA . ILE B 1 74 ? 2.193 6.527 -8.5 1 98.25 74 ILE B CA 1
ATOM 2396 C C . ILE B 1 74 ? 3.348 7.16 -7.727 1 98.25 74 ILE B C 1
ATOM 2398 O O . ILE B 1 74 ? 3.521 6.895 -6.535 1 98.25 74 ILE B O 1
ATOM 2402 N N . THR B 1 75 ? 4.164 8.047 -8.383 1 98.31 75 THR B N 1
ATOM 2403 C CA . THR B 1 75 ? 5.312 8.688 -7.746 1 98.31 75 THR B CA 1
ATOM 2404 C C . THR B 1 75 ? 4.863 9.617 -6.629 1 98.31 75 THR B C 1
ATOM 2406 O O . THR B 1 75 ? 5.672 10.031 -5.793 1 98.31 75 THR B O 1
ATOM 2409 N N . THR B 1 76 ? 3.619 9.953 -6.621 1 98.56 76 THR B N 1
ATOM 2410 C CA . THR B 1 76 ? 3.066 10.758 -5.535 1 98.56 76 THR B CA 1
ATOM 2411 C C . THR B 1 76 ? 3.154 10.016 -4.207 1 98.56 76 THR B C 1
ATOM 2413 O O . THR B 1 76 ? 3.24 10.633 -3.146 1 98.56 76 THR B O 1
ATOM 2416 N N . PHE B 1 77 ? 3.244 8.711 -4.258 1 98.88 77 PHE B N 1
ATOM 2417 C CA . PHE B 1 77 ? 2.887 7.941 -3.068 1 98.88 77 PHE B CA 1
ATOM 2418 C C . PHE B 1 77 ? 4.102 7.207 -2.514 1 98.88 77 PHE B C 1
ATOM 2420 O O . PHE B 1 77 ? 3.961 6.254 -1.745 1 98.88 77 PHE B O 1
ATOM 2427 N N . MET B 1 78 ? 5.258 7.645 -2.951 1 98.75 78 MET B N 1
ATOM 2428 C CA . MET B 1 78 ? 6.484 7.133 -2.352 1 98.75 78 MET B CA 1
ATOM 2429 C C . MET B 1 78 ? 7.656 8.07 -2.629 1 98.75 78 MET B C 1
ATOM 2431 O O . MET B 1 78 ? 7.609 8.867 -3.566 1 98.75 78 MET B O 1
ATOM 2435 N N . GLY B 1 79 ? 8.711 7.922 -1.885 1 98.31 79 GLY B N 1
ATOM 2436 C CA . GLY B 1 79 ? 9.93 8.688 -2.121 1 98.31 79 GLY B CA 1
ATOM 2437 C C . GLY B 1 79 ? 10.602 9.141 -0.843 1 98.31 79 GLY B C 1
ATOM 2438 O O . GLY B 1 79 ? 10.453 8.508 0.204 1 98.31 79 GLY B O 1
ATOM 2439 N N . ARG B 1 80 ? 11.414 10.211 -0.96 1 98.38 80 ARG B N 1
ATOM 2440 C CA . ARG B 1 80 ? 12.141 10.781 0.172 1 98.38 80 ARG B CA 1
ATOM 2441 C C . ARG B 1 80 ? 11.188 11.5 1.125 1 98.38 80 ARG B C 1
ATOM 2443 O O . ARG B 1 80 ? 10.352 12.297 0.694 1 98.38 80 ARG B O 1
ATOM 2450 N N . ALA B 1 81 ? 11.328 11.18 2.338 1 98.75 81 ALA B N 1
ATOM 2451 C CA . ALA B 1 81 ? 10.531 11.828 3.379 1 98.75 81 ALA B CA 1
ATOM 2452 C C . ALA B 1 81 ? 11.43 12.438 4.453 1 98.75 81 ALA B C 1
ATOM 2454 O O . ALA B 1 81 ? 12.5 11.906 4.754 1 98.75 81 ALA B O 1
ATOM 2455 N N . ILE B 1 82 ? 10.945 13.523 5.012 1 98.62 82 ILE B N 1
ATOM 2456 C CA . ILE B 1 82 ? 11.641 14.133 6.141 1 98.62 82 ILE B CA 1
ATOM 2457 C C . ILE B 1 82 ? 10.672 14.32 7.305 1 98.62 82 ILE B C 1
ATOM 2459 O O . ILE B 1 82 ? 9.508 14.68 7.102 1 98.62 82 ILE B O 1
ATOM 2463 N N . LEU B 1 83 ? 11.117 13.953 8.461 1 98.44 83 LEU B N 1
ATOM 2464 C CA . LEU B 1 83 ? 10.391 14.234 9.695 1 98.44 83 LEU B CA 1
ATOM 2465 C C . LEU B 1 83 ? 10.805 15.586 10.273 1 98.44 83 LEU B C 1
ATOM 2467 O O . LEU B 1 83 ? 11.977 15.789 10.602 1 98.44 83 LEU B O 1
ATOM 2471 N N . VAL B 1 84 ? 9.844 16.484 10.336 1 98.25 84 VAL B N 1
ATOM 2472 C CA . VAL B 1 84 ? 10.078 17.828 10.852 1 98.25 84 VAL B CA 1
ATOM 2473 C C . VAL B 1 84 ? 9.453 17.969 12.234 1 98.25 84 VAL B C 1
ATOM 2475 O O . VAL B 1 84 ? 8.258 18.219 12.359 1 98.25 84 VAL B O 1
ATOM 2478 N N . ASN B 1 85 ? 10.242 17.891 13.219 1 97.12 85 ASN B N 1
ATOM 2479 C CA . ASN B 1 85 ? 9.797 18.062 14.602 1 97.12 85 ASN B CA 1
ATOM 2480 C C . ASN B 1 85 ? 9.883 19.531 15.031 1 97.12 85 ASN B C 1
ATOM 2482 O O . ASN B 1 85 ? 10.984 20.078 15.148 1 97.12 85 ASN B O 1
ATOM 2486 N N . ILE B 1 86 ? 8.758 20.141 15.258 1 98.06 86 ILE B N 1
ATOM 2487 C CA . ILE B 1 86 ? 8.672 21.531 15.641 1 98.06 86 ILE B CA 1
ATOM 2488 C C . ILE B 1 86 ? 8.57 21.656 17.156 1 98.06 86 ILE B C 1
ATOM 2490 O O . ILE B 1 86 ? 7.496 21.438 17.734 1 98.06 86 ILE B O 1
ATOM 2494 N N . ASP B 1 87 ? 9.625 22.062 17.812 1 97.06 87 ASP B N 1
ATOM 2495 C CA . ASP B 1 87 ? 9.656 21.969 19.281 1 97.06 87 ASP B CA 1
ATOM 2496 C C . ASP B 1 87 ? 9.836 23.344 19.906 1 97.06 87 ASP B C 1
ATOM 2498 O O . ASP B 1 87 ? 9.969 23.453 21.141 1 97.06 87 ASP B O 1
ATOM 2502 N N . HIS B 1 88 ? 9.75 24.406 19.156 1 97.75 88 HIS B N 1
ATOM 2503 C CA . HIS B 1 88 ? 10.078 25.719 19.703 1 97.75 88 HIS B CA 1
ATOM 2504 C C . HIS B 1 88 ? 8.82 26.562 19.875 1 97.75 88 HIS B C 1
ATOM 2506 O O . HIS B 1 88 ? 8.891 27.688 20.391 1 97.75 88 HIS B O 1
ATOM 2512 N N . MET B 1 89 ? 7.664 26.078 19.547 1 97.81 89 MET B N 1
ATOM 2513 C CA . MET B 1 89 ? 6.438 26.875 19.5 1 97.81 89 MET B CA 1
ATOM 2514 C C . MET B 1 89 ? 5.633 26.688 20.781 1 97.81 89 MET B C 1
ATOM 2516 O O . MET B 1 89 ? 5.766 25.672 21.469 1 97.81 89 MET B O 1
ATOM 2520 N N . GLU B 1 90 ? 4.785 27.703 21.047 1 97.19 90 GLU B N 1
ATOM 2521 C CA . GLU B 1 90 ? 3.873 27.625 22.188 1 97.19 90 GLU B CA 1
ATOM 2522 C C . GLU B 1 90 ? 2.684 26.719 21.891 1 97.19 90 GLU B C 1
ATOM 2524 O O . GLU B 1 90 ? 2.354 26.484 20.719 1 97.19 90 GLU B O 1
ATOM 2529 N N . PRO B 1 91 ? 2.037 26.25 22.984 1 96.56 91 PRO B N 1
ATOM 2530 C CA . PRO B 1 91 ? 0.845 25.438 22.766 1 96.56 91 PRO B CA 1
ATOM 2531 C C . PRO B 1 91 ? -0.185 26.125 21.859 1 96.56 91 PRO B C 1
ATOM 2533 O O . PRO B 1 91 ? -0.39 27.344 21.969 1 96.56 91 PRO B O 1
ATOM 2536 N N . ASN B 1 92 ? -0.704 25.359 20.891 1 96.12 92 ASN B N 1
ATOM 2537 C CA . ASN B 1 92 ? -1.8 25.781 20.016 1 96.12 92 ASN B CA 1
ATOM 2538 C C . ASN B 1 92 ? -1.364 26.875 19.062 1 96.12 92 ASN B C 1
ATOM 2540 O O . ASN B 1 92 ? -2.197 27.641 18.547 1 96.12 92 ASN B O 1
ATOM 2544 N N . GLY B 1 93 ? -0.108 26.953 18.906 1 96.75 93 GLY B N 1
ATOM 2545 C CA . GLY B 1 93 ? 0.394 27.875 17.906 1 96.75 93 GLY B CA 1
ATOM 2546 C C . GLY B 1 93 ? 0.091 27.422 16.484 1 96.75 93 GLY B C 1
ATOM 2547 O O . GLY B 1 93 ? 0.095 26.219 16.188 1 96.75 93 GLY B O 1
ATOM 2548 N N . LYS B 1 94 ? -0.129 28.438 15.578 1 97.69 94 LYS B N 1
ATOM 2549 C CA . LYS B 1 94 ? -0.266 28.156 14.156 1 97.69 94 LYS B CA 1
ATOM 2550 C C . LYS B 1 94 ? 1.094 28.156 13.461 1 97.69 94 LYS B C 1
ATOM 2552 O O . LYS B 1 94 ? 1.847 29.125 13.555 1 97.69 94 LYS B O 1
ATOM 2557 N N . ILE B 1 95 ? 1.371 27.062 12.812 1 98.12 95 ILE B N 1
ATOM 2558 C CA . ILE B 1 95 ? 2.654 26.891 12.141 1 98.12 95 ILE B CA 1
ATOM 2559 C C . ILE B 1 95 ? 2.742 27.844 10.953 1 98.12 95 ILE B C 1
ATOM 2561 O O . ILE B 1 95 ? 1.873 27.844 10.078 1 98.12 95 ILE B O 1
ATOM 2565 N N . LYS B 1 96 ? 3.756 28.656 10.922 1 97.31 96 LYS B N 1
ATOM 2566 C CA . LYS B 1 96 ? 3.996 29.594 9.828 1 97.31 96 LYS B CA 1
ATOM 2567 C C . LYS B 1 96 ? 5.293 29.25 9.094 1 97.31 96 LYS B C 1
ATOM 2569 O O . LYS B 1 96 ? 6.016 28.344 9.492 1 97.31 96 LYS B O 1
ATOM 2574 N N . GLY B 1 97 ? 5.461 30 8.047 1 96.44 97 GLY B N 1
ATOM 2575 C CA . GLY B 1 97 ? 6.645 29.766 7.23 1 96.44 97 GLY B CA 1
ATOM 2576 C C . GLY B 1 97 ? 7.938 29.875 8.016 1 96.44 97 GLY B C 1
ATOM 2577 O O . GLY B 1 97 ? 8.844 29.047 7.836 1 96.44 97 GLY B O 1
ATOM 2578 N N . GLU B 1 98 ? 8.031 30.828 8.867 1 96.81 98 GLU B N 1
ATOM 2579 C CA . GLU B 1 98 ? 9.242 31.047 9.648 1 96.81 98 GLU B CA 1
ATOM 2580 C C . GLU B 1 98 ? 9.508 29.875 10.586 1 96.81 98 GLU B C 1
ATOM 2582 O O . GLU B 1 98 ? 10.656 29.531 10.859 1 96.81 98 GLU B O 1
ATOM 2587 N N . ASP B 1 99 ? 8.469 29.266 11.102 1 97.81 99 ASP B N 1
ATOM 2588 C CA . ASP B 1 99 ? 8.609 28.109 11.977 1 97.81 99 ASP B CA 1
ATOM 2589 C C . ASP B 1 99 ? 9.164 26.906 11.219 1 97.81 99 ASP B C 1
ATOM 2591 O O . ASP B 1 99 ? 10.023 26.188 11.727 1 97.81 99 ASP B O 1
ATOM 2595 N N . LEU B 1 100 ? 8.672 26.766 10 1 97.94 100 LEU B N 1
ATOM 2596 C CA . LEU B 1 100 ? 9.125 25.656 9.164 1 97.94 100 LEU B CA 1
ATOM 2597 C C . LEU B 1 100 ? 10.562 25.875 8.703 1 97.94 100 LEU B C 1
ATOM 2599 O O . LEU B 1 100 ? 11.352 24.938 8.641 1 97.94 100 LEU B O 1
ATOM 2603 N N . GLU B 1 101 ? 10.859 27.094 8.383 1 96.75 101 GLU B N 1
ATOM 2604 C CA . GLU B 1 101 ? 12.242 27.406 8.039 1 96.75 101 GLU B CA 1
ATOM 2605 C C . GLU B 1 101 ? 13.188 27.062 9.18 1 96.75 101 GLU B C 1
ATOM 2607 O O . GLU B 1 101 ? 14.242 26.469 8.953 1 96.75 101 GLU B O 1
ATOM 2612 N N . LYS B 1 102 ? 12.773 27.453 10.297 1 96.94 102 LYS B N 1
ATOM 2613 C CA . LYS B 1 102 ? 13.602 27.172 11.477 1 96.94 102 LYS B CA 1
ATOM 2614 C C . LYS B 1 102 ? 13.719 25.672 11.734 1 96.94 102 LYS B C 1
ATOM 2616 O O . LYS B 1 102 ? 14.797 25.188 12.047 1 96.94 102 LYS B O 1
ATOM 2621 N N . ALA B 1 103 ? 12.68 24.969 11.617 1 96.81 103 ALA B N 1
ATOM 2622 C CA . ALA B 1 103 ? 12.633 23.547 11.969 1 96.81 103 ALA B CA 1
ATOM 2623 C C . ALA B 1 103 ? 13.32 22.688 10.906 1 96.81 103 ALA B C 1
ATOM 2625 O O . ALA B 1 103 ? 13.961 21.688 11.227 1 96.81 103 ALA B O 1
ATOM 2626 N N . CYS B 1 104 ? 13.156 23 9.617 1 93.5 104 CYS B N 1
ATOM 2627 C CA . CYS B 1 104 ? 13.672 22.188 8.516 1 93.5 104 CYS B CA 1
ATOM 2628 C C . CYS B 1 104 ? 15.094 22.609 8.148 1 93.5 104 CYS B C 1
ATOM 2630 O O . CYS B 1 104 ? 15.875 21.781 7.68 1 93.5 104 CYS B O 1
ATOM 2632 N N . GLY B 1 105 ? 15.312 23.844 8.25 1 87.44 105 GLY B N 1
ATOM 2633 C CA . GLY B 1 105 ? 16.547 24.359 7.684 1 87.44 105 GLY B CA 1
ATOM 2634 C C . GLY B 1 105 ? 16.625 24.219 6.176 1 87.44 105 GLY B C 1
ATOM 2635 O O . GLY B 1 105 ? 15.688 24.578 5.461 1 87.44 105 GLY B O 1
ATOM 2636 N N . ASP B 1 106 ? 17.766 23.641 5.68 1 89.31 106 ASP B N 1
ATOM 2637 C CA . ASP B 1 106 ? 17.984 23.469 4.25 1 89.31 106 ASP B CA 1
ATOM 2638 C C . ASP B 1 106 ? 17.703 22.031 3.824 1 89.31 106 ASP B C 1
ATOM 2640 O O . ASP B 1 106 ? 18.031 21.625 2.709 1 89.31 106 ASP B O 1
ATOM 2644 N N . ARG B 1 107 ? 17 21.359 4.699 1 93.94 107 ARG B N 1
ATOM 2645 C CA . ARG B 1 107 ? 16.828 19.922 4.477 1 93.94 107 ARG B CA 1
ATOM 2646 C C . ARG B 1 107 ? 15.727 19.656 3.461 1 93.94 107 ARG B C 1
ATOM 2648 O O . ARG B 1 107 ? 15.734 18.625 2.789 1 93.94 107 ARG B O 1
ATOM 2655 N N . ILE B 1 108 ? 14.797 20.516 3.305 1 96.75 108 ILE B N 1
ATOM 2656 C CA . ILE B 1 108 ? 13.609 20.281 2.482 1 96.75 108 ILE B CA 1
ATOM 2657 C C . ILE B 1 108 ? 13.977 20.406 1.006 1 96.75 108 ILE B C 1
ATOM 2659 O O . ILE B 1 108 ? 14.719 21.312 0.619 1 96.75 108 ILE B O 1
ATOM 2663 N N . LYS B 1 109 ? 13.539 19.516 0.187 1 96.81 109 LYS B N 1
ATOM 2664 C CA . LYS B 1 109 ? 13.75 19.484 -1.257 1 96.81 109 LYS B CA 1
ATOM 2665 C C . LYS B 1 109 ? 12.43 19.375 -2.006 1 96.81 109 LYS B C 1
ATOM 2667 O O . LYS B 1 109 ? 11.438 18.891 -1.456 1 96.81 109 LYS B O 1
ATOM 2672 N N . GLU B 1 110 ? 12.5 19.859 -3.244 1 97.31 110 GLU B N 1
ATOM 2673 C CA . GLU B 1 110 ? 11.344 19.656 -4.113 1 97.31 110 GLU B CA 1
ATOM 2674 C C . GLU B 1 110 ? 10.977 18.188 -4.207 1 97.31 110 GLU B C 1
ATOM 2676 O O . GLU B 1 110 ? 11.844 17.328 -4.371 1 97.31 110 GLU B O 1
ATOM 2681 N N . GLY B 1 111 ? 9.641 17.922 -4.043 1 97.88 111 GLY B N 1
ATOM 2682 C CA . GLY B 1 111 ? 9.156 16.547 -4.18 1 97.88 111 GLY B CA 1
ATOM 2683 C C . GLY B 1 111 ? 9.188 15.773 -2.879 1 97.88 111 GLY B C 1
ATOM 2684 O O . GLY B 1 111 ? 8.781 14.609 -2.84 1 97.88 111 GLY B O 1
ATOM 2685 N N . ASP B 1 112 ? 9.617 16.391 -1.777 1 98.5 112 ASP B N 1
ATOM 2686 C CA . ASP B 1 112 ? 9.695 15.703 -0.492 1 98.5 112 ASP B CA 1
ATOM 2687 C C . ASP B 1 112 ? 8.297 15.398 0.05 1 98.5 112 ASP B C 1
ATOM 2689 O O . ASP B 1 112 ? 7.348 16.141 -0.199 1 98.5 112 ASP B O 1
ATOM 2693 N N . ILE B 1 113 ? 8.211 14.305 0.715 1 98.88 113 ILE B N 1
ATOM 2694 C CA . ILE B 1 113 ? 7.168 14.039 1.697 1 98.88 113 ILE B CA 1
ATOM 2695 C C . ILE B 1 113 ? 7.551 14.664 3.037 1 98.88 113 ILE B C 1
ATOM 2697 O O . ILE B 1 113 ? 8.594 14.344 3.605 1 98.88 113 ILE B O 1
ATOM 2701 N N . VAL B 1 114 ? 6.746 15.555 3.523 1 98.88 114 VAL B N 1
ATOM 2702 C CA . VAL B 1 114 ? 7.094 16.266 4.754 1 98.88 114 VAL B CA 1
ATOM 2703 C C . VAL B 1 114 ? 6.148 15.836 5.879 1 98.88 114 VAL B C 1
ATOM 2705 O O . VAL B 1 114 ? 4.938 16.047 5.797 1 98.88 114 VAL B O 1
ATOM 2708 N N . ILE B 1 115 ? 6.695 15.258 6.887 1 98.81 115 ILE B N 1
ATOM 2709 C CA . ILE B 1 115 ? 5.91 14.883 8.055 1 98.81 115 ILE B CA 1
ATOM 2710 C C . ILE B 1 115 ? 6.098 15.914 9.164 1 98.81 115 ILE B C 1
ATOM 2712 O O . ILE B 1 115 ? 7.203 16.094 9.68 1 98.81 115 ILE B O 1
ATOM 2716 N N . LEU B 1 116 ? 5.031 16.609 9.5 1 98.69 116 LEU B N 1
ATOM 2717 C CA . LEU B 1 116 ? 5.051 17.594 10.57 1 98.69 116 LEU B CA 1
ATOM 2718 C C . LEU B 1 116 ? 4.664 16.953 11.906 1 98.69 116 LEU B C 1
ATOM 2720 O O . LEU B 1 116 ? 3.654 16.25 11.992 1 98.69 116 LEU B O 1
ATOM 2724 N N . ASP B 1 117 ? 5.449 17.234 12.883 1 98.25 117 ASP B N 1
ATOM 2725 C CA . ASP B 1 117 ? 5.172 16.734 14.227 1 98.25 117 ASP B CA 1
ATOM 2726 C C . ASP B 1 117 ? 5.68 17.719 15.289 1 98.25 117 ASP B C 1
ATOM 2728 O O . ASP B 1 117 ? 6.266 18.75 14.961 1 98.25 117 ASP B O 1
ATOM 2732 N N . SER B 1 118 ? 5.332 17.484 16.5 1 98 118 SER B N 1
ATOM 2733 C CA . SER B 1 118 ? 5.781 18.266 17.656 1 98 118 SER B CA 1
ATOM 2734 C C . SER B 1 118 ? 5.738 17.438 18.938 1 98 118 SER B C 1
ATOM 2736 O O . SER B 1 118 ? 5.148 16.359 18.953 1 98 118 SER B O 1
ATOM 2738 N N . PRO B 1 119 ? 6.355 17.891 19.984 1 96.62 119 PRO B N 1
ATOM 2739 C CA . PRO B 1 119 ? 6.332 17.156 21.25 1 96.62 119 PRO B CA 1
ATOM 2740 C C . PRO B 1 119 ? 4.953 17.172 21.906 1 96.62 119 PRO B C 1
ATOM 2742 O O . PRO B 1 119 ? 4.723 16.438 22.875 1 96.62 119 PRO B O 1
ATOM 2745 N N . ARG B 1 120 ? 4.031 17.906 21.469 1 95.31 120 ARG B N 1
ATOM 2746 C CA . ARG B 1 120 ? 2.713 18.078 22.062 1 95.31 120 ARG B CA 1
ATOM 2747 C C . ARG B 1 120 ? 1.729 17.047 21.516 1 95.31 120 ARG B C 1
ATOM 2749 O O . ARG B 1 120 ? 0.721 17.406 20.906 1 95.31 120 ARG B O 1
ATOM 2756 N N . LYS B 1 121 ? 1.939 15.875 21.938 1 95.69 121 LYS B N 1
ATOM 2757 C CA . LYS B 1 121 ? 1.23 14.766 21.297 1 95.69 121 LYS B CA 1
ATOM 2758 C C . LYS B 1 121 ? -0.131 14.539 21.938 1 95.69 121 LYS B C 1
ATOM 2760 O O . LYS B 1 121 ? -0.262 14.617 23.172 1 95.69 121 LYS B O 1
ATOM 2765 N N . LEU B 1 122 ? -1.088 14.328 21.172 1 93.31 122 LEU B N 1
ATOM 2766 C CA . LEU B 1 122 ? -2.424 13.859 21.531 1 93.31 122 LEU B CA 1
ATOM 2767 C C . LEU B 1 122 ? -2.977 12.93 20.453 1 93.31 122 LEU B C 1
ATOM 2769 O O . LEU B 1 122 ? -2.941 13.258 19.266 1 93.31 122 LEU B O 1
ATOM 2773 N N . ALA B 1 123 ? -3.504 11.766 20.922 1 86.19 123 ALA B N 1
ATOM 2774 C CA . ALA B 1 123 ? -4.094 10.852 19.938 1 86.19 123 ALA B CA 1
ATOM 2775 C C . ALA B 1 123 ? -5.27 11.508 19.219 1 86.19 123 ALA B C 1
ATOM 2777 O O . ALA B 1 123 ? -6.098 12.172 19.859 1 86.19 123 ALA B O 1
ATOM 2778 N N . PRO B 1 124 ? -5.32 11.266 17.938 1 80.25 124 PRO B N 1
ATOM 2779 C CA . PRO B 1 124 ? -6.387 11.938 17.188 1 80.25 124 PRO B CA 1
ATOM 2780 C C . PRO B 1 124 ? -7.766 11.336 17.453 1 80.25 124 PRO B C 1
ATOM 2782 O O . PRO B 1 124 ? -7.875 10.141 17.734 1 80.25 124 PRO B O 1
ATOM 2785 N N . PHE B 1 125 ? -8.781 12.117 17.328 1 78.25 125 PHE B N 1
ATOM 2786 C CA . PHE B 1 125 ? -10.188 11.734 17.359 1 78.25 125 PHE B CA 1
ATOM 2787 C C . PHE B 1 125 ? -10.57 11.141 18.703 1 78.25 125 PHE B C 1
ATOM 2789 O O . PHE B 1 125 ? -11.219 10.102 18.766 1 78.25 125 PHE B O 1
ATOM 2796 N N . THR B 1 126 ? -10.039 11.703 19.703 1 81.88 126 THR B N 1
ATOM 2797 C CA . THR B 1 126 ? -10.414 11.32 21.062 1 81.88 126 THR B CA 1
ATOM 2798 C C . THR B 1 126 ? -11.211 12.43 21.734 1 81.88 126 THR B C 1
ATOM 2800 O O . THR B 1 126 ? -11.234 13.57 21.266 1 81.88 126 THR B O 1
ATOM 2803 N N . PRO B 1 127 ? -11.828 12.141 22.797 1 86.06 127 PRO B N 1
ATOM 2804 C CA . PRO B 1 127 ? -12.602 13.156 23.516 1 86.06 127 PRO B CA 1
ATOM 2805 C C . PRO B 1 127 ? -11.734 14.32 24 1 86.06 127 PRO B C 1
ATOM 2807 O O . PRO B 1 127 ? -12.25 15.398 24.312 1 86.06 127 PRO B O 1
ATOM 2810 N N . ALA B 1 128 ? -10.492 14.133 24.031 1 88.88 128 ALA B N 1
ATOM 2811 C CA . ALA B 1 128 ? -9.578 15.172 24.484 1 88.88 128 ALA B CA 1
ATOM 2812 C C . ALA B 1 128 ? -9.305 16.188 23.391 1 88.88 128 ALA B C 1
ATOM 2814 O O . ALA B 1 128 ? -8.789 17.281 23.641 1 88.88 128 ALA B O 1
ATOM 2815 N N . SER B 1 129 ? -9.711 15.812 22.234 1 84.69 129 SER B N 1
ATOM 2816 C CA . SER B 1 129 ? -9.469 16.703 21.109 1 84.69 129 SER B CA 1
ATOM 2817 C C . SER B 1 129 ? -10.25 18 21.25 1 84.69 129 SER B C 1
ATOM 2819 O O . SER B 1 129 ? -11.43 17.984 21.625 1 84.69 129 SER B O 1
ATOM 2821 N N . ASN B 1 130 ? -9.539 19.125 21.031 1 82.25 130 ASN B N 1
ATOM 2822 C CA . ASN B 1 130 ? -10.109 20.453 21.062 1 82.25 130 ASN B CA 1
ATOM 2823 C C . ASN B 1 130 ? -10.547 20.859 22.469 1 82.25 130 ASN B C 1
ATOM 2825 O O . ASN B 1 130 ? -11.484 21.641 22.641 1 82.25 130 ASN B O 1
ATOM 2829 N N . THR B 1 131 ? -9.992 20.203 23.453 1 89.69 131 THR B N 1
ATOM 2830 C CA . THR B 1 131 ? -10.164 20.625 24.844 1 89.69 131 THR B CA 1
ATOM 2831 C C . THR B 1 131 ? -8.906 21.328 25.344 1 89.69 131 THR B C 1
ATOM 2833 O O . THR B 1 131 ? -7.973 21.578 24.578 1 89.69 131 THR B O 1
ATOM 2836 N N . LYS B 1 132 ? -8.969 21.641 26.641 1 91.5 132 LYS B N 1
ATOM 2837 C CA . LYS B 1 132 ? -7.828 22.312 27.25 1 91.5 132 LYS B CA 1
ATOM 2838 C C . LYS B 1 132 ? -6.598 21.406 27.25 1 91.5 132 LYS B C 1
ATOM 2840 O O . LYS B 1 132 ? -5.465 21.891 27.328 1 91.5 132 LYS B O 1
ATOM 2845 N N . GLU B 1 133 ? -6.801 20.172 27.109 1 92.94 133 GLU B N 1
ATOM 2846 C CA . GLU B 1 133 ? -5.711 19.203 27.125 1 92.94 133 GLU B CA 1
ATOM 2847 C C . GLU B 1 133 ? -5.008 19.141 25.781 1 92.94 133 GLU B C 1
ATOM 2849 O O . GLU B 1 133 ? -3.891 18.625 25.672 1 92.94 133 GLU B O 1
ATOM 2854 N N . ASP B 1 134 ? -5.66 19.594 24.734 1 94.25 134 ASP B N 1
ATOM 2855 C CA . ASP B 1 134 ? -5.129 19.578 23.375 1 94.25 134 ASP B CA 1
ATOM 2856 C C . ASP B 1 134 ? -4.172 20.734 23.141 1 94.25 134 ASP B C 1
ATOM 2858 O O . ASP B 1 134 ? -4.613 21.875 22.906 1 94.25 134 ASP B O 1
ATOM 2862 N N . GLU B 1 135 ? -2.896 20.438 23.156 1 95.44 135 GLU B N 1
ATOM 2863 C CA . GLU B 1 135 ? -1.875 21.469 23 1 95.44 135 GLU B CA 1
ATOM 2864 C C . GLU B 1 135 ? -1.165 21.328 21.656 1 95.44 135 GLU B C 1
ATOM 2866 O O . GLU B 1 135 ? -0.107 21.922 21.438 1 95.44 135 GLU B O 1
ATOM 2871 N N . ARG B 1 136 ? -1.72 20.594 20.75 1 96.62 136 ARG B N 1
ATOM 2872 C CA . ARG B 1 136 ? -1.11 20.391 19.438 1 96.62 136 ARG B CA 1
ATOM 2873 C C . ARG B 1 136 ? -0.981 21.703 18.688 1 96.62 136 ARG B C 1
ATOM 2875 O O . ARG B 1 136 ? -1.705 22.672 18.969 1 96.62 136 ARG B O 1
ATOM 2882 N N . LEU B 1 137 ? 0.004 21.656 17.828 1 97.31 137 LEU B N 1
ATOM 2883 C CA . LEU B 1 137 ? 0.139 22.781 16.906 1 97.31 137 LEU B CA 1
ATOM 2884 C C . LEU B 1 137 ? -0.896 22.703 15.797 1 97.31 137 LEU B C 1
ATOM 2886 O O . LEU B 1 137 ? -1.453 21.641 15.539 1 97.31 137 LEU B O 1
ATOM 2890 N N . PHE B 1 138 ? -1.12 23.875 15.133 1 96.75 138 PHE B N 1
ATOM 2891 C CA . PHE B 1 138 ? -2.141 23.938 14.094 1 96.75 138 PHE B CA 1
ATOM 2892 C C . PHE B 1 138 ? -1.539 24.406 12.773 1 96.75 138 PHE B C 1
ATOM 2894 O O . PHE B 1 138 ? -0.543 25.141 12.766 1 96.75 138 PHE B O 1
ATOM 2901 N N . ILE B 1 139 ? -2.18 24.016 11.734 1 97.25 139 ILE B N 1
ATOM 2902 C CA . ILE B 1 139 ? -1.825 24.484 10.398 1 97.25 139 ILE B CA 1
ATOM 2903 C C . ILE B 1 139 ? -2.652 25.719 10.055 1 97.25 139 ILE B C 1
ATOM 2905 O O . ILE B 1 139 ? -3.674 25.984 10.695 1 97.25 139 ILE B O 1
ATOM 2909 N N . CYS B 1 140 ? -2.197 26.484 9.055 1 97.31 140 CYS B N 1
ATOM 2910 C CA . CYS B 1 140 ? -2.912 27.625 8.508 1 97.31 140 CYS B CA 1
ATOM 2911 C C . CYS B 1 140 ? -2.52 27.875 7.059 1 97.31 140 CYS B C 1
ATOM 2913 O O . CYS B 1 140 ? -1.781 27.094 6.465 1 97.31 140 CYS B O 1
ATOM 2915 N N . ARG B 1 141 ? -3.094 28.938 6.465 1 97.56 141 ARG B N 1
ATOM 2916 C CA . ARG B 1 141 ? -2.814 29.281 5.074 1 97.56 141 ARG B CA 1
ATOM 2917 C C . ARG B 1 141 ? -1.317 29.453 4.848 1 97.56 141 ARG B C 1
ATOM 2919 O O . ARG B 1 141 ? -0.771 28.969 3.852 1 97.56 141 ARG B O 1
ATOM 2926 N N . GLU B 1 142 ? -0.678 30.125 5.758 1 97.5 142 GLU B N 1
ATOM 2927 C CA . GLU B 1 142 ? 0.743 30.422 5.594 1 97.5 142 GLU B CA 1
ATOM 2928 C C . GLU B 1 142 ? 1.571 29.141 5.586 1 97.5 142 GLU B C 1
ATOM 2930 O O . GLU B 1 142 ? 2.564 29.031 4.859 1 97.5 142 GLU B O 1
ATOM 2935 N N . THR B 1 143 ? 1.196 28.188 6.445 1 98 143 THR B N 1
ATOM 2936 C CA . THR B 1 143 ? 1.834 26.875 6.414 1 98 143 THR B CA 1
ATOM 2937 C C . THR B 1 143 ? 1.775 26.281 5.012 1 98 143 THR B C 1
ATOM 2939 O O . THR B 1 143 ? 2.793 25.828 4.48 1 98 143 THR B O 1
ATOM 2942 N N . ALA B 1 144 ? 0.601 26.328 4.441 1 98.31 144 ALA B N 1
ATOM 2943 C CA . ALA B 1 144 ? 0.354 25.734 3.133 1 98.31 144 ALA B CA 1
ATOM 2944 C C . ALA B 1 144 ? 1.13 26.453 2.039 1 98.31 144 ALA B C 1
ATOM 2946 O O . ALA B 1 144 ? 1.719 25.828 1.16 1 98.31 144 ALA B O 1
ATOM 2947 N N . GLU B 1 145 ? 1.084 27.766 2.105 1 98.56 145 GLU B N 1
ATOM 2948 C CA . GLU B 1 145 ? 1.767 28.562 1.093 1 98.56 145 GLU B CA 1
ATOM 2949 C C . GLU B 1 145 ? 3.268 28.281 1.094 1 98.56 145 GLU B C 1
ATOM 2951 O O . GLU B 1 145 ? 3.889 28.188 0.032 1 98.56 145 GLU B O 1
ATOM 2956 N N . TRP B 1 146 ? 3.828 28.156 2.246 1 98.31 146 TRP B N 1
ATOM 2957 C CA . TRP B 1 146 ? 5.25 27.844 2.35 1 98.31 146 TRP B CA 1
ATOM 2958 C C . TRP B 1 146 ? 5.551 26.484 1.745 1 98.31 146 TRP B C 1
ATOM 2960 O O . TRP B 1 146 ? 6.492 26.344 0.96 1 98.31 146 TRP B O 1
ATOM 2970 N N . LEU B 1 147 ? 4.801 25.484 2.096 1 98.56 147 LEU B N 1
ATOM 2971 C CA . LEU B 1 147 ? 4.98 24.125 1.586 1 98.56 147 LEU B CA 1
ATOM 2972 C C . LEU B 1 147 ? 4.809 24.094 0.071 1 98.56 147 LEU B C 1
ATOM 2974 O O . LEU B 1 147 ? 5.543 23.391 -0.625 1 98.56 147 LEU B O 1
ATOM 2978 N N . LYS B 1 148 ? 3.803 24.844 -0.419 1 98.69 148 LYS B N 1
ATOM 2979 C CA . LYS B 1 148 ? 3.584 24.953 -1.859 1 98.69 148 LYS B CA 1
ATOM 2980 C C . LYS B 1 148 ? 4.805 25.547 -2.559 1 98.69 148 LYS B C 1
ATOM 2982 O O . LYS B 1 148 ? 5.219 25.062 -3.615 1 98.69 148 LYS B O 1
ATOM 2987 N N . GLU B 1 149 ? 5.324 26.594 -1.965 1 98.12 149 GLU B N 1
ATOM 2988 C CA . GLU B 1 149 ? 6.512 27.234 -2.529 1 98.12 149 GLU B CA 1
ATOM 2989 C C . GLU B 1 149 ? 7.684 26.266 -2.602 1 98.12 149 GLU B C 1
ATOM 2991 O O . GLU B 1 149 ? 8.469 26.297 -3.553 1 98.12 149 GLU B O 1
ATOM 2996 N N . LYS B 1 150 ? 7.793 25.406 -1.614 1 98.25 150 LYS B N 1
ATOM 2997 C CA . LYS B 1 150 ? 8.859 24.406 -1.587 1 98.25 150 LYS B CA 1
ATOM 2998 C C . LYS B 1 150 ? 8.547 23.234 -2.521 1 98.25 150 LYS B C 1
ATOM 3000 O O . LYS B 1 150 ? 9.383 22.359 -2.725 1 98.25 150 LYS B O 1
ATOM 3005 N N . LYS B 1 151 ? 7.336 23.141 -3.041 1 98.38 151 LYS B N 1
ATOM 3006 C CA . LYS B 1 151 ? 6.891 22.172 -4.027 1 98.38 151 LYS B CA 1
ATOM 3007 C C . LYS B 1 151 ? 6.965 20.75 -3.467 1 98.38 151 LYS B C 1
ATOM 3009 O O . LYS B 1 151 ? 7.457 19.828 -4.133 1 98.38 151 LYS B O 1
ATOM 3014 N N . VAL B 1 152 ? 6.527 20.594 -2.27 1 98.62 152 VAL B N 1
ATOM 3015 C CA . VAL B 1 152 ? 6.445 19.266 -1.685 1 98.62 152 VAL B CA 1
ATOM 3016 C C . VAL B 1 152 ? 5.297 18.484 -2.328 1 98.62 152 VAL B C 1
ATOM 3018 O O . VAL B 1 152 ? 4.402 19.078 -2.934 1 98.62 152 VAL B O 1
ATOM 3021 N N . LYS B 1 153 ? 5.32 17.172 -2.26 1 98.75 153 LYS B N 1
ATOM 3022 C CA . LYS B 1 153 ? 4.273 16.406 -2.928 1 98.75 153 LYS B CA 1
ATOM 3023 C C . LYS B 1 153 ? 3.264 15.859 -1.921 1 98.75 153 LYS B C 1
ATOM 3025 O O . LYS B 1 153 ? 2.178 15.414 -2.301 1 98.75 153 LYS B O 1
ATOM 3030 N N . CYS B 1 154 ? 3.648 15.898 -0.642 1 98.94 154 CYS B N 1
ATOM 3031 C CA . CYS B 1 154 ? 2.816 15.328 0.412 1 98.94 154 CYS B CA 1
ATOM 3032 C C . CYS B 1 154 ? 3.152 15.945 1.765 1 98.94 154 CYS B C 1
ATOM 3034 O O . CYS B 1 154 ? 4.312 16.25 2.041 1 98.94 154 CYS B O 1
ATOM 3036 N N . VAL B 1 155 ? 2.127 16.125 2.543 1 98.88 155 VAL B N 1
ATOM 3037 C CA . VAL B 1 155 ? 2.303 16.531 3.932 1 98.88 155 VAL B CA 1
ATOM 3038 C C . VAL B 1 155 ? 1.638 15.523 4.859 1 98.88 155 VAL B C 1
ATOM 3040 O O . VAL B 1 155 ? 0.452 15.211 4.707 1 98.88 155 VAL B O 1
ATOM 3043 N N . GLY B 1 156 ? 2.377 14.977 5.73 1 98.75 156 GLY B N 1
ATOM 3044 C CA . GLY B 1 156 ? 1.858 14.086 6.758 1 98.75 156 GLY B CA 1
ATOM 3045 C C . GLY B 1 156 ? 1.88 14.695 8.148 1 98.75 156 GLY B C 1
ATOM 3046 O O . GLY B 1 156 ? 2.646 15.625 8.406 1 98.75 156 GLY B O 1
ATOM 3047 N N . PHE B 1 157 ? 1.059 14.125 9.016 1 97.94 157 PHE B N 1
ATOM 3048 C CA . PHE B 1 157 ? 0.919 14.703 10.344 1 97.94 157 PHE B CA 1
ATOM 3049 C C . PHE B 1 157 ? 1.094 13.641 11.422 1 97.94 157 PHE B C 1
ATOM 3051 O O . PHE B 1 157 ? 0.392 12.625 11.422 1 97.94 157 PHE B O 1
ATOM 3058 N N . GLY B 1 158 ? 2.033 13.906 12.281 1 97.5 158 GLY B N 1
ATOM 3059 C CA . GLY B 1 158 ? 2.078 13.156 13.531 1 97.5 158 GLY B CA 1
ATOM 3060 C C . GLY B 1 158 ? 1.073 13.648 14.555 1 97.5 158 GLY B C 1
ATOM 3061 O O . GLY B 1 158 ? 0.327 14.594 14.297 1 97.5 158 GLY B O 1
ATOM 3062 N N . ASP B 1 159 ? 1.094 13.07 15.695 1 96.56 159 ASP B N 1
ATOM 3063 C CA . ASP B 1 159 ? 0.099 13.336 16.734 1 96.56 159 ASP B CA 1
ATOM 3064 C C . ASP B 1 159 ? 0.367 14.672 17.422 1 96.56 159 ASP B C 1
ATOM 3066 O O . ASP B 1 159 ? -0.404 15.102 18.281 1 96.56 159 ASP B O 1
ATOM 3070 N N . GLY B 1 160 ? 1.38 15.344 17.047 1 97.25 160 GLY B N 1
ATOM 3071 C CA . GLY B 1 160 ? 1.701 16.641 17.625 1 97.25 160 GLY B CA 1
ATOM 3072 C C . GLY B 1 160 ? 1.146 17.812 16.844 1 97.25 160 GLY B C 1
ATOM 3073 O O . GLY B 1 160 ? 1.262 18.953 17.266 1 97.25 160 GLY B O 1
ATOM 3074 N N . VAL B 1 161 ? 0.601 17.5 15.68 1 96.88 161 VAL B N 1
ATOM 3075 C CA . VAL B 1 161 ? 0.049 18.531 14.812 1 96.88 161 VAL B CA 1
ATOM 3076 C C . VAL B 1 161 ? -1.375 18.172 14.406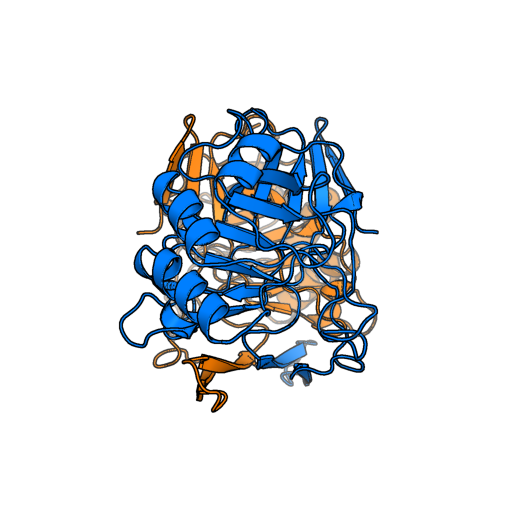 1 96.88 161 VAL B C 1
ATOM 3078 O O . VAL B 1 161 ? -1.628 17.047 13.969 1 96.88 161 VAL B O 1
ATOM 3081 N N . SER B 1 162 ? -2.254 19.141 14.578 1 93.62 162 SER B N 1
ATOM 3082 C CA . SER B 1 162 ? -3.646 18.922 14.195 1 93.62 162 SER B CA 1
ATOM 3083 C C . SER B 1 162 ? -3.979 19.656 12.898 1 93.62 162 SER B C 1
ATOM 3085 O O . SER B 1 162 ? -3.643 20.844 12.742 1 93.62 162 SER B O 1
ATOM 3087 N N . ILE B 1 163 ? -4.609 18.922 12.039 1 88.5 163 ILE B N 1
ATOM 3088 C CA . ILE B 1 163 ? -5.074 19.562 10.812 1 88.5 163 ILE B CA 1
ATOM 3089 C C . ILE B 1 163 ? -6.5 20.078 11.008 1 88.5 163 ILE B C 1
ATOM 3091 O O . ILE B 1 163 ? -7.145 20.5 10.047 1 88.5 163 ILE B O 1
ATOM 3095 N N . GLU B 1 164 ? -6.969 20 12.188 1 80.5 164 GLU B N 1
ATOM 3096 C CA . GLU B 1 164 ? -8.312 20.469 12.508 1 80.5 164 GLU B CA 1
ATOM 3097 C C . GLU B 1 164 ? -8.273 21.625 13.508 1 80.5 164 GLU B C 1
ATOM 3099 O O . GLU B 1 164 ? -8.219 21.406 14.719 1 80.5 164 GLU B O 1
ATOM 3104 N N . SER B 1 165 ? -8.125 22.812 13.148 1 81.94 165 SER B N 1
ATOM 3105 C CA . SER B 1 165 ? -8.18 23.969 14.023 1 81.94 165 SER B CA 1
ATOM 3106 C C . SER B 1 165 ? -9.516 24.688 13.906 1 81.94 165 SER B C 1
ATOM 3108 O O . SER B 1 165 ? -10.336 24.641 14.828 1 81.94 165 SER B O 1
ATOM 3110 N N . ASN B 1 166 ? -9.703 25.359 12.914 1 87.75 166 ASN B N 1
ATOM 3111 C CA . ASN B 1 166 ? -10.969 26 12.547 1 87.75 166 ASN B CA 1
ATOM 3112 C C . ASN B 1 166 ? -11.227 25.906 11.047 1 87.75 166 ASN B C 1
ATOM 3114 O O . ASN B 1 166 ? -10.312 25.625 10.266 1 87.75 166 ASN B O 1
ATOM 3118 N N . ASN B 1 167 ? -12.414 26.156 10.727 1 90.06 167 ASN B N 1
ATOM 3119 C CA . ASN B 1 167 ? -12.844 25.953 9.344 1 90.06 167 ASN B CA 1
ATOM 3120 C C . ASN B 1 167 ? -12.047 26.812 8.375 1 90.06 167 ASN B C 1
ATOM 3122 O O . ASN B 1 167 ? -11.695 26.359 7.285 1 90.06 167 ASN B O 1
ATOM 3126 N N . GLU B 1 168 ? -11.836 28 8.781 1 92.62 168 GLU B N 1
ATOM 3127 C CA . GLU B 1 168 ? -11.125 28.922 7.906 1 92.62 168 GLU B CA 1
ATOM 3128 C C . GLU B 1 168 ? -9.719 28.422 7.594 1 92.62 168 GLU B C 1
ATOM 3130 O O . GLU B 1 168 ? -9.32 28.375 6.43 1 92.62 168 GLU B O 1
ATOM 3135 N N . ASP B 1 169 ? -8.992 28.047 8.578 1 93.44 169 ASP B N 1
ATOM 3136 C CA . ASP B 1 169 ? -7.621 27.578 8.406 1 93.44 169 ASP B CA 1
ATOM 3137 C C . ASP B 1 169 ? -7.582 26.25 7.66 1 93.44 169 ASP B C 1
ATOM 3139 O O . ASP B 1 169 ? -6.746 26.047 6.777 1 93.44 169 ASP B O 1
ATOM 3143 N N . VAL B 1 170 ? -8.492 25.391 7.996 1 93.38 170 VAL B N 1
ATOM 3144 C CA . VAL B 1 170 ? -8.547 24.062 7.387 1 93.38 170 VAL B CA 1
ATOM 3145 C C . VAL B 1 170 ? -8.844 24.188 5.895 1 93.38 170 VAL B C 1
ATOM 3147 O O . VAL B 1 170 ? -8.164 23.594 5.062 1 93.38 170 VAL B O 1
ATOM 3150 N N . CYS B 1 171 ? -9.789 24.984 5.629 1 95 171 CYS B N 1
ATOM 3151 C CA . CYS B 1 171 ? -10.172 25.172 4.234 1 95 171 CYS B CA 1
ATOM 3152 C C . CYS B 1 171 ? -9.023 25.781 3.43 1 95 171 CYS B C 1
ATOM 3154 O O . CYS B 1 171 ? -8.703 25.281 2.348 1 95 171 CYS B O 1
ATOM 3156 N N . ALA B 1 172 ? -8.461 26.797 3.959 1 95.88 172 ALA B N 1
ATOM 3157 C CA . ALA B 1 172 ? -7.375 27.484 3.258 1 95.88 172 ALA B CA 1
ATOM 3158 C C . ALA B 1 172 ? -6.195 26.531 3.039 1 95.88 172 ALA B C 1
ATOM 3160 O O . ALA B 1 172 ? -5.605 26.516 1.955 1 95.88 172 ALA B O 1
ATOM 3161 N N . PHE B 1 173 ? -5.844 25.797 4.078 1 97.56 173 PHE B N 1
ATOM 3162 C CA . PHE B 1 173 ? -4.734 24.859 3.992 1 97.56 173 PHE B CA 1
ATOM 3163 C C . PHE B 1 173 ? -4.98 23.828 2.896 1 97.56 173 PHE B C 1
ATOM 3165 O O . PHE B 1 173 ? -4.117 23.594 2.045 1 97.56 173 PHE B O 1
ATOM 3172 N N . HIS B 1 174 ? -6.109 23.203 2.885 1 97.44 174 HIS B N 1
ATOM 3173 C CA . HIS B 1 174 ? -6.477 22.203 1.896 1 97.44 174 HIS B CA 1
ATOM 3174 C C . HIS B 1 174 ? -6.496 22.797 0.49 1 97.44 174 HIS B C 1
ATOM 3176 O O . HIS B 1 174 ? -5.922 22.219 -0.438 1 97.44 174 HIS B O 1
ATOM 3182 N N . ASP B 1 175 ? -7.102 23.953 0.355 1 97 175 ASP B N 1
ATOM 3183 C CA . ASP B 1 175 ? -7.262 24.578 -0.958 1 97 175 ASP B CA 1
ATOM 3184 C C . ASP B 1 175 ? -5.906 24.891 -1.588 1 97 175 ASP B C 1
ATOM 3186 O O . ASP B 1 175 ? -5.664 24.547 -2.75 1 97 175 ASP B O 1
ATOM 3190 N N . VAL B 1 176 ? -5.051 25.453 -0.835 1 98.12 176 VAL B N 1
ATOM 3191 C CA . VAL B 1 176 ? -3.764 25.906 -1.347 1 98.12 176 VAL B CA 1
ATOM 3192 C C . VAL B 1 176 ? -2.951 24.703 -1.835 1 98.12 176 VAL B C 1
ATOM 3194 O O . VAL B 1 176 ? -2.383 24.734 -2.93 1 98.12 176 VAL B O 1
ATOM 3197 N N . LEU B 1 177 ? -2.928 23.672 -1.113 1 98.69 177 LEU B N 1
ATOM 3198 C CA . LEU B 1 177 ? -2.023 22.562 -1.399 1 98.69 177 LEU B CA 1
ATOM 3199 C C . LEU B 1 177 ? -2.666 21.562 -2.367 1 98.69 177 LEU B C 1
ATOM 3201 O O . LEU B 1 177 ? -2.008 21.078 -3.287 1 98.69 177 LEU B O 1
ATOM 3205 N N . MET B 1 178 ? -3.93 21.281 -2.162 1 98.25 178 MET B N 1
ATOM 3206 C CA . MET B 1 178 ? -4.566 20.266 -2.98 1 98.25 178 MET B CA 1
ATOM 3207 C C . MET B 1 178 ? -4.832 20.766 -4.391 1 98.25 178 MET B C 1
ATOM 3209 O O . MET B 1 178 ? -4.91 19.984 -5.336 1 98.25 178 MET B O 1
ATOM 3213 N N . GLU B 1 179 ? -4.941 22.062 -4.539 1 98 179 GLU B N 1
ATOM 3214 C CA . GLU B 1 179 ? -5.055 22.641 -5.871 1 98 179 GLU B CA 1
ATOM 3215 C C . GLU B 1 179 ? -3.883 22.234 -6.758 1 98 179 GLU B C 1
ATOM 3217 O O . GLU B 1 179 ? -4.039 22.062 -7.969 1 98 179 GLU B O 1
ATOM 3222 N N . VAL B 1 180 ? -2.744 22.031 -6.117 1 98.56 180 VAL B N 1
ATOM 3223 C CA . VAL B 1 180 ? -1.553 21.688 -6.883 1 98.56 180 VAL B CA 1
ATOM 3224 C C . VAL B 1 180 ? -1.19 20.219 -6.625 1 98.56 180 VAL B C 1
ATOM 3226 O O . VAL B 1 180 ? -0.017 19.844 -6.691 1 98.56 180 VAL B O 1
ATOM 3229 N N . ASN B 1 181 ? -2.105 19.391 -6.16 1 98.75 181 ASN B N 1
ATOM 3230 C CA . ASN B 1 181 ? -2.053 17.938 -6.062 1 98.75 181 ASN B CA 1
ATOM 3231 C C . ASN B 1 181 ? -1.117 17.484 -4.945 1 98.75 181 ASN B C 1
ATOM 3233 O O . ASN B 1 181 ? -0.531 16.406 -5.023 1 98.75 181 ASN B O 1
ATOM 3237 N N . VAL B 1 182 ? -0.918 18.375 -3.953 1 98.88 182 VAL B N 1
ATOM 3238 C CA . VAL B 1 182 ? -0.265 17.906 -2.732 1 98.88 182 VAL B CA 1
ATOM 3239 C C . VAL B 1 182 ? -1.251 17.094 -1.895 1 98.88 182 VAL B C 1
ATOM 3241 O O . VAL B 1 182 ? -2.371 17.547 -1.637 1 98.88 182 VAL B O 1
ATOM 3244 N N . VAL B 1 183 ? -0.845 15.883 -1.479 1 98.94 183 VAL B N 1
ATOM 3245 C CA . VAL B 1 183 ? -1.738 15 -0.729 1 98.94 183 VAL B CA 1
ATOM 3246 C C . VAL B 1 183 ? -1.363 15.023 0.751 1 98.94 183 VAL B C 1
ATOM 3248 O O . VAL B 1 183 ? -0.304 15.539 1.121 1 98.94 183 VAL B O 1
ATOM 3251 N N . PHE B 1 184 ? -2.305 14.508 1.582 1 98.75 184 PHE B N 1
ATOM 3252 C CA . PHE B 1 184 ? -2.078 14.555 3.021 1 98.75 184 PHE B CA 1
ATOM 3253 C C . PHE B 1 184 ? -2.104 13.156 3.617 1 98.75 184 PHE B C 1
ATOM 3255 O O . PHE B 1 184 ? -2.887 12.305 3.188 1 98.75 184 PHE B O 1
ATOM 3262 N N . LEU B 1 185 ? -1.264 12.922 4.586 1 98.75 185 LEU B N 1
ATOM 3263 C CA . LEU B 1 185 ? -1.291 11.703 5.391 1 98.75 185 LEU B CA 1
ATOM 3264 C C . LEU B 1 185 ? -1.788 12 6.801 1 98.75 185 LEU B C 1
ATOM 3266 O O . LEU B 1 185 ? -1.271 12.898 7.473 1 98.75 185 LEU B O 1
ATOM 3270 N N . GLU B 1 186 ? -2.729 11.242 7.207 1 97.38 186 GLU B N 1
ATOM 3271 C CA . GLU B 1 186 ? -3.266 11.391 8.555 1 97.38 186 GLU B CA 1
ATOM 3272 C C . GLU B 1 186 ? -3.168 10.078 9.336 1 97.38 186 GLU B C 1
ATOM 3274 O O . GLU B 1 186 ? -3.145 9 8.742 1 97.38 186 GLU B O 1
ATOM 3279 N N . VAL B 1 187 ? -3.059 10.203 10.648 1 96.88 187 VAL B N 1
ATOM 3280 C CA . VAL B 1 187 ? -3.072 9.102 11.617 1 96.88 187 VAL B CA 1
ATOM 3281 C C . VAL B 1 187 ? -1.833 8.234 11.422 1 96.88 187 VAL B C 1
ATOM 3283 O O . VAL B 1 187 ? -1.933 7.004 11.375 1 96.88 187 VAL B O 1
ATOM 3286 N N . LEU B 1 188 ? -0.754 8.898 11.188 1 98.12 188 LEU B N 1
ATOM 3287 C CA . LEU B 1 188 ? 0.513 8.18 11.211 1 98.12 188 LEU B CA 1
ATOM 3288 C C . LEU B 1 188 ? 0.847 7.711 12.625 1 98.12 188 LEU B C 1
ATOM 3290 O O . LEU B 1 188 ? 0.562 8.414 13.602 1 98.12 188 LEU B O 1
ATOM 3294 N N . LYS B 1 189 ? 1.442 6.559 12.664 1 97.56 189 LYS B N 1
ATOM 3295 C CA . LYS B 1 189 ? 1.808 5.98 13.953 1 97.56 189 LYS B CA 1
ATOM 3296 C C . LYS B 1 189 ? 3.293 5.637 14 1 97.56 189 LYS B C 1
ATOM 3298 O O . LYS B 1 189 ? 3.967 5.625 12.969 1 97.56 189 LYS B O 1
ATOM 3303 N N . ASN B 1 190 ? 3.807 5.496 15.18 1 98.12 190 ASN B N 1
ATOM 3304 C CA . ASN B 1 190 ? 5.117 4.922 15.461 1 98.12 190 ASN B CA 1
ATOM 3305 C C . ASN B 1 190 ? 6.242 5.801 14.922 1 98.12 190 ASN B C 1
ATOM 3307 O O . ASN B 1 190 ? 7.297 5.297 14.539 1 98.12 190 ASN B O 1
ATOM 3311 N N . LEU B 1 191 ? 6.008 7.102 14.844 1 98.19 191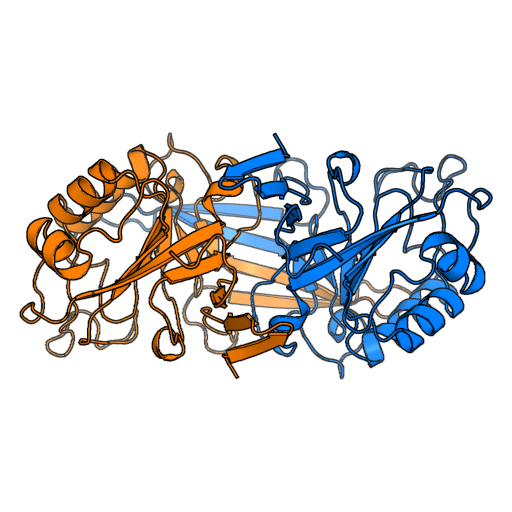 LEU B N 1
ATOM 3312 C CA . LEU B 1 191 ? 7.047 8.016 14.375 1 98.19 191 LEU B CA 1
ATOM 3313 C C . LEU B 1 191 ? 8.227 8.031 15.344 1 98.19 191 LEU B C 1
ATOM 3315 O O . LEU B 1 191 ? 9.359 8.32 14.945 1 98.19 191 LEU B O 1
ATOM 3319 N N . GLU B 1 192 ? 7.973 7.684 16.594 1 97 192 GLU B N 1
ATOM 3320 C CA . GLU B 1 192 ? 9.008 7.664 17.625 1 97 192 GLU B CA 1
ATOM 3321 C C . GLU B 1 192 ? 10.008 6.539 17.375 1 97 192 GLU B C 1
ATOM 3323 O O . GLU B 1 192 ? 11.094 6.523 17.969 1 97 192 GLU B O 1
ATOM 3328 N N . GLU B 1 193 ? 9.664 5.602 16.547 1 98.12 193 GLU B N 1
ATOM 3329 C CA . GLU B 1 193 ? 10.539 4.473 16.266 1 98.12 193 GLU B CA 1
ATOM 3330 C C . GLU B 1 193 ? 11.602 4.852 15.234 1 98.12 193 GLU B C 1
ATOM 3332 O O . GLU B 1 193 ? 12.57 4.121 15.039 1 98.12 193 GLU B O 1
ATOM 3337 N N . LEU B 1 194 ? 11.422 5.969 14.523 1 98.19 194 LEU B N 1
ATOM 3338 C CA . LEU B 1 194 ? 12.391 6.41 13.531 1 98.19 194 LEU B CA 1
ATOM 3339 C C . LEU B 1 194 ? 13.703 6.812 14.195 1 98.19 194 LEU B C 1
ATOM 3341 O O . LEU B 1 194 ? 13.695 7.461 15.25 1 98.19 194 LEU B O 1
ATOM 3345 N N . THR B 1 195 ? 14.797 6.406 13.594 1 97.81 195 THR B N 1
ATOM 3346 C CA . THR B 1 195 ? 16.109 6.727 14.156 1 97.81 195 THR B CA 1
ATOM 3347 C C . THR B 1 195 ? 16.797 7.812 13.328 1 97.81 195 THR B C 1
ATOM 3349 O O . THR B 1 195 ? 17.859 8.305 13.711 1 97.81 195 THR B O 1
ATOM 3352 N N . THR B 1 196 ? 16.297 8.117 12.18 1 97.56 196 THR B N 1
ATOM 3353 C CA . THR B 1 196 ? 16.719 9.211 11.312 1 97.56 196 THR B CA 1
ATOM 3354 C C . THR B 1 196 ? 15.539 10.109 10.953 1 97.56 196 THR B C 1
ATOM 3356 O O . THR B 1 196 ? 14.383 9.711 11.109 1 97.56 196 THR B O 1
ATOM 3359 N N . ASP B 1 197 ? 15.812 11.289 10.516 1 97.25 197 ASP B N 1
ATOM 3360 C CA . ASP B 1 197 ? 14.742 12.219 10.156 1 97.25 197 ASP B CA 1
ATOM 3361 C C . ASP B 1 197 ? 14.531 12.258 8.641 1 97.25 197 ASP B C 1
ATOM 3363 O O . ASP B 1 197 ? 13.695 13.016 8.141 1 97.25 197 ASP B O 1
ATOM 3367 N N . THR B 1 198 ? 15.414 11.547 7.895 1 98.12 198 THR B N 1
ATOM 3368 C CA . THR B 1 198 ? 15.305 11.406 6.445 1 98.12 198 THR B CA 1
ATOM 3369 C C . THR B 1 198 ? 15.312 9.938 6.043 1 98.12 198 THR B C 1
ATOM 3371 O O . THR B 1 198 ? 16.172 9.172 6.477 1 98.12 198 THR B O 1
ATOM 3374 N N . PHE B 1 199 ? 14.32 9.516 5.242 1 98.44 199 PHE B N 1
ATOM 3375 C CA . PHE B 1 199 ? 14.125 8.102 4.953 1 98.44 199 PHE B CA 1
ATOM 3376 C C . PHE B 1 199 ? 13.25 7.918 3.715 1 98.44 199 PHE B C 1
ATOM 3378 O O . PHE B 1 199 ? 12.711 8.891 3.178 1 98.44 199 PHE B O 1
ATOM 3385 N N . PHE B 1 200 ? 13.242 6.711 3.146 1 98.69 200 PHE B N 1
ATOM 3386 C CA . PHE B 1 200 ? 12.266 6.34 2.131 1 98.69 200 PHE B CA 1
ATOM 3387 C C . PHE B 1 200 ? 10.906 6.082 2.762 1 98.69 200 PHE B C 1
ATOM 3389 O O . PHE B 1 200 ? 10.812 5.453 3.818 1 98.69 200 PHE B O 1
ATOM 3396 N N . MET B 1 201 ? 9.859 6.59 2.176 1 98.88 201 MET B N 1
ATOM 3397 C CA . MET B 1 201 ? 8.508 6.332 2.666 1 98.88 201 MET B CA 1
ATOM 3398 C C . MET B 1 201 ? 7.605 5.859 1.534 1 98.88 201 MET B C 1
ATOM 3400 O O . MET B 1 201 ? 7.691 6.363 0.412 1 98.88 201 MET B O 1
ATOM 3404 N N . SER B 1 202 ? 6.758 4.875 1.82 1 98.94 202 SER B N 1
ATOM 3405 C CA . SER B 1 202 ? 5.738 4.355 0.914 1 98.94 202 SER B CA 1
ATOM 3406 C C . SER B 1 202 ? 4.355 4.398 1.553 1 98.94 202 SER B C 1
ATOM 3408 O O . SER B 1 202 ? 4.203 4.105 2.74 1 98.94 202 SER B O 1
ATOM 3410 N N . TYR B 1 203 ? 3.355 4.762 0.842 1 98.94 203 TYR B N 1
ATOM 3411 C CA . TYR B 1 203 ? 1.967 4.84 1.28 1 98.94 203 TYR B CA 1
ATOM 3412 C C . TYR B 1 203 ? 1.015 4.758 0.093 1 98.94 203 TYR B C 1
ATOM 3414 O O . TYR B 1 203 ? 0.086 5.562 -0.023 1 98.94 203 TYR B O 1
ATOM 3422 N N . ALA B 1 204 ? 1.185 3.842 -0.762 1 98.81 204 ALA B N 1
ATOM 3423 C CA . ALA B 1 204 ? 0.5 3.76 -2.049 1 98.81 204 ALA B CA 1
ATOM 3424 C C . ALA B 1 204 ? -0.926 3.244 -1.881 1 98.81 204 ALA B C 1
ATOM 3426 O O . ALA B 1 204 ? -1.14 2.154 -1.346 1 98.81 204 ALA B O 1
ATOM 3427 N N . PRO B 1 205 ? -1.926 3.955 -2.344 1 98.88 205 PRO B N 1
ATOM 3428 C CA . PRO B 1 205 ? -3.338 3.58 -2.23 1 98.88 205 PRO B CA 1
ATOM 3429 C C . PRO B 1 205 ? -3.811 2.709 -3.391 1 98.88 205 PRO B C 1
ATOM 3431 O O . PRO B 1 205 ? -3.164 2.666 -4.441 1 98.88 205 PRO B O 1
ATOM 3434 N N . MET B 1 206 ? -4.902 1.994 -3.146 1 98.5 206 MET B N 1
ATOM 3435 C CA . MET B 1 206 ? -5.566 1.324 -4.262 1 98.5 206 MET B CA 1
ATOM 3436 C C . MET B 1 206 ? -5.969 2.328 -5.336 1 98.5 206 MET B C 1
ATOM 3438 O O . MET B 1 206 ? -6.555 3.369 -5.031 1 98.5 206 MET B O 1
ATOM 3442 N N . PRO B 1 207 ? -5.617 2 -6.574 1 98.25 207 PRO B N 1
ATOM 3443 C CA . PRO B 1 207 ? -5.938 2.953 -7.641 1 98.25 207 PRO B CA 1
ATOM 3444 C C . PRO B 1 207 ? -7.363 2.797 -8.164 1 98.25 207 PRO B C 1
ATOM 3446 O O . PRO B 1 207 ? -7.562 2.334 -9.289 1 98.25 207 PRO B O 1
ATOM 3449 N N . ILE B 1 208 ? -8.344 3.225 -7.477 1 98.75 208 ILE B N 1
ATOM 3450 C CA . ILE B 1 208 ? -9.758 3.109 -7.844 1 98.75 208 ILE B CA 1
ATOM 3451 C C . ILE B 1 208 ? -10.258 4.445 -8.383 1 98.75 208 ILE B C 1
ATOM 3453 O O . ILE B 1 208 ? -10.18 5.469 -7.695 1 98.75 208 ILE B O 1
ATOM 3457 N N . LYS B 1 209 ? -10.75 4.414 -9.594 1 98.56 209 LYS B N 1
ATOM 3458 C CA . LYS B 1 209 ? -11.328 5.609 -10.203 1 98.56 209 LYS B CA 1
ATOM 3459 C C . LYS B 1 209 ? -12.477 6.156 -9.359 1 98.56 209 LYS B C 1
ATOM 3461 O O . LYS B 1 209 ? -13.375 5.41 -8.969 1 98.56 209 LYS B O 1
ATOM 3466 N N . GLY B 1 210 ? -12.406 7.438 -9.047 1 98.5 210 GLY B N 1
ATOM 3467 C CA . GLY B 1 210 ? -13.492 8.078 -8.312 1 98.5 210 GLY B CA 1
ATOM 3468 C C . GLY B 1 210 ? -13.297 8.047 -6.809 1 98.5 210 GLY B C 1
ATOM 3469 O O . GLY B 1 210 ? -14.133 8.547 -6.059 1 98.5 210 GLY B O 1
ATOM 3470 N N . LEU B 1 211 ? -12.305 7.477 -6.355 1 98.69 211 LEU B N 1
ATOM 3471 C CA . LEU B 1 211 ? -12.016 7.438 -4.926 1 98.69 211 LEU B CA 1
ATOM 3472 C C . LEU B 1 211 ? -11.414 8.758 -4.453 1 98.69 211 LEU B C 1
ATOM 3474 O O . LEU B 1 211 ? -10.469 9.258 -5.059 1 98.69 211 LEU B O 1
ATOM 3478 N N . ASP B 1 212 ? -11.883 9.328 -3.414 1 98.38 212 ASP B N 1
ATOM 3479 C CA . ASP B 1 212 ? -11.461 10.648 -2.969 1 98.38 212 ASP B CA 1
ATOM 3480 C C . ASP B 1 212 ? -10.227 10.562 -2.07 1 98.38 212 ASP B C 1
ATOM 3482 O O . ASP B 1 212 ? -9.422 11.492 -2.021 1 98.38 212 ASP B O 1
ATOM 3486 N N . SER B 1 213 ? -10.141 9.578 -1.223 1 98.25 213 SER B N 1
ATOM 3487 C CA . SER B 1 213 ? -9.102 9.234 -0.255 1 98.25 213 SER B CA 1
ATOM 3488 C C . SER B 1 213 ? -9.016 7.727 -0.046 1 98.25 213 SER B C 1
ATOM 3490 O O . SER B 1 213 ? -9.789 6.969 -0.631 1 98.25 213 SER B O 1
ATOM 3492 N N . CYS B 1 214 ? -8.023 7.352 0.718 1 98.88 214 CYS B N 1
ATOM 3493 C CA . CYS B 1 214 ? -7.879 5.902 0.795 1 98.88 214 CYS B CA 1
ATOM 3494 C C . CYS B 1 214 ? -7.148 5.496 2.07 1 98.88 214 CYS B C 1
ATOM 3496 O O . CYS B 1 214 ? -6.094 6.047 2.387 1 98.88 214 CYS B O 1
ATOM 3498 N N . PRO B 1 215 ? -7.758 4.543 2.838 1 98.81 215 PRO B N 1
ATOM 3499 C CA . PRO B 1 215 ? -6.914 3.889 3.842 1 98.81 215 PRO B CA 1
ATOM 3500 C C . PRO B 1 215 ? -5.703 3.191 3.227 1 98.81 215 PRO B C 1
ATOM 3502 O O . PRO B 1 215 ? -5.801 2.613 2.141 1 98.81 215 PRO B O 1
ATOM 3505 N N . ILE B 1 216 ? -4.582 3.287 3.914 1 98.75 216 ILE B N 1
ATOM 3506 C CA . ILE B 1 216 ? -3.35 2.805 3.301 1 98.75 216 ILE B CA 1
ATOM 3507 C C . ILE B 1 216 ? -2.494 2.098 4.352 1 98.75 216 ILE B C 1
ATOM 3509 O O . ILE B 1 216 ? -2.83 2.1 5.539 1 98.75 216 ILE B O 1
ATOM 3513 N N . ARG B 1 217 ? -1.515 1.413 3.918 1 98.81 217 ARG B N 1
ATOM 3514 C CA . ARG B 1 217 ? -0.381 0.976 4.727 1 98.81 217 ARG B CA 1
ATOM 3515 C C . ARG B 1 217 ? 0.845 1.844 4.465 1 98.81 217 ARG B C 1
ATOM 3517 O O . ARG B 1 217 ? 1.415 1.809 3.371 1 98.81 217 ARG B O 1
ATOM 3524 N N . ALA B 1 218 ? 1.227 2.611 5.398 1 98.94 218 ALA B N 1
ATOM 3525 C CA . ALA B 1 218 ? 2.395 3.482 5.289 1 98.94 218 ALA B CA 1
ATOM 3526 C C . ALA B 1 218 ? 3.59 2.891 6.027 1 98.94 218 ALA B C 1
ATOM 3528 O O . ALA B 1 218 ? 3.445 2.35 7.129 1 98.94 218 ALA B O 1
ATOM 3529 N N . TYR B 1 219 ? 4.805 2.994 5.461 1 98.94 219 TYR B N 1
ATOM 3530 C CA . TYR B 1 219 ? 6.008 2.543 6.145 1 98.94 219 TYR B CA 1
ATOM 3531 C C . TYR B 1 219 ? 7.223 3.35 5.703 1 98.94 219 TYR B C 1
ATOM 3533 O O . TYR B 1 219 ? 7.199 3.992 4.648 1 98.94 219 TYR B O 1
ATOM 3541 N N . ALA B 1 220 ? 8.188 3.342 6.48 1 98.88 220 ALA B N 1
ATOM 3542 C CA . ALA B 1 220 ? 9.484 3.951 6.211 1 98.88 220 ALA B CA 1
ATOM 3543 C C . ALA B 1 220 ? 10.57 2.887 6.074 1 98.88 220 ALA B C 1
ATOM 3545 O O . ALA B 1 220 ? 10.516 1.845 6.73 1 98.88 220 ALA B O 1
ATOM 3546 N N . ILE B 1 221 ? 11.508 3.113 5.246 1 98.81 221 ILE B N 1
ATOM 3547 C CA . ILE B 1 221 ? 12.75 2.344 5.227 1 98.81 221 ILE B CA 1
ATOM 3548 C C . ILE B 1 221 ? 13.938 3.275 5.461 1 98.81 221 ILE B C 1
ATOM 3550 O O . ILE B 1 221 ? 14.156 4.219 4.695 1 98.81 221 ILE B O 1
ATOM 3554 N N . GLU B 1 222 ? 14.641 3.014 6.473 1 98.56 222 GLU B N 1
ATOM 3555 C CA . GLU B 1 222 ? 15.867 3.742 6.777 1 98.56 222 GLU B CA 1
ATOM 3556 C C . GLU B 1 222 ? 17.078 3.061 6.152 1 98.56 222 GLU B C 1
ATOM 3558 O O . GLU B 1 222 ? 17.188 1.831 6.156 1 98.56 222 GLU B O 1
ATOM 3563 N N . GLY B 1 223 ? 17.922 3.887 5.547 1 97.38 223 GLY B N 1
ATOM 3564 C CA . GLY B 1 223 ? 19.219 3.355 5.148 1 97.38 223 GLY B CA 1
ATOM 3565 C C . GLY B 1 223 ? 19.375 3.25 3.643 1 97.38 223 GLY B C 1
ATOM 3566 O O . GLY B 1 223 ? 20.484 2.977 3.146 1 97.38 223 GLY B O 1
ATOM 3567 N N . ILE B 1 224 ? 18.297 3.451 2.859 1 97.06 224 ILE B N 1
ATOM 3568 C CA . ILE B 1 224 ? 18.469 3.479 1.412 1 97.06 224 ILE B CA 1
ATOM 3569 C C . ILE B 1 224 ? 19.219 4.75 1.008 1 97.06 224 ILE B C 1
ATOM 3571 O O . ILE B 1 224 ? 18.703 5.859 1.193 1 97.06 224 ILE B O 1
ATOM 3575 N N . ALA B 1 225 ? 20.297 4.617 0.357 1 95.12 225 ALA B N 1
ATOM 3576 C CA . ALA B 1 225 ? 21.234 5.715 0.129 1 95.12 225 ALA B CA 1
ATOM 3577 C C . ALA B 1 225 ? 20.578 6.848 -0.647 1 95.12 225 ALA B C 1
ATOM 3579 O O . ALA B 1 225 ? 20.719 8.023 -0.292 1 95.12 225 ALA B O 1
ATOM 3580 N N . GLU B 1 226 ? 19.781 6.539 -1.592 1 94.75 226 GLU B N 1
ATOM 3581 C CA . GLU B 1 226 ? 19.172 7.52 -2.484 1 94.75 226 GLU B CA 1
ATOM 3582 C C . GLU B 1 226 ? 18.141 8.375 -1.748 1 94.75 226 GLU B C 1
ATOM 3584 O O . GLU B 1 226 ? 17.75 9.438 -2.234 1 94.75 226 GLU B O 1
ATOM 3589 N N . PHE B 1 227 ? 17.734 7.898 -0.539 1 96.19 227 PHE B N 1
ATOM 3590 C CA . PHE B 1 227 ? 16.656 8.594 0.162 1 96.19 227 PHE B CA 1
ATOM 3591 C C . PHE B 1 227 ? 17.109 9.023 1.555 1 96.19 227 PHE B C 1
ATOM 3593 O O . PHE B 1 227 ? 16.281 9.297 2.424 1 96.19 227 PHE B O 1
ATOM 3600 N N . SER B 1 228 ? 18.406 9.047 1.793 1 92.56 228 SER B N 1
ATOM 3601 C CA . SER B 1 228 ? 18.922 9.312 3.135 1 92.56 228 SER B CA 1
ATOM 3602 C C . SER B 1 228 ? 19.484 10.727 3.248 1 92.56 228 SER B C 1
ATOM 3604 O O . SER B 1 228 ? 19.938 11.133 4.316 1 92.56 228 SER B O 1
ATOM 3606 N N . LYS B 1 229 ? 19.625 11.484 2.203 1 83.19 229 LYS B N 1
ATOM 3607 C CA . LYS B 1 229 ? 20.172 12.844 2.26 1 83.19 229 LYS B CA 1
ATOM 3608 C C . LYS B 1 229 ? 19.188 13.852 1.668 1 83.19 229 LYS B C 1
ATOM 3610 O O . LYS B 1 229 ? 18.391 13.508 0.784 1 83.19 229 LYS B O 1
#

Foldseek 3Di:
DFKDDPDPPKIKGWFWDDDDCVPFPAWWDKDKDAPPDPDGDIDIDTTGDQPGTKKKFALCLQPVPFDAQLRDDQLLFKAKEFEFEQEPDWFQAEDALVSSCVRCPPPQAAAYEYEYAYPLFDQPPDPCPPHPSRRAYEYFLRNQVNVVVRNYQEYEYHRRYDCDDDDHRNSNNSCSNNVVTYMYIYNTHDPVVDPARIWIKGWRADNDPPHRMHRTTIMTMPDDPRTRD/DFKDDPDPPKIKGWFWDDDDCVPDPAWWDKDKDAPPDPDGDIDIDTTHDQPGTKKKFALCLQPVPFAAQLRDDQLLFKAKEFEFEQEPDWFQAEDALVSSCVRCPPPQAAAYEYEYAYPLFDQPPDPCPPHPSRRAYEYFLRNQVNVVVRNYQEYEYHRRYDCDDDDHRNSNNSCSNNVVTRMYIYNTHDPVVDPARMWIKGWRADNDPPHRMHRTTIMTMPDDPRTRD